Protein AF-0000000066895444 (afdb_homodimer)

Foldseek 3Di:
DKAFQDDPPLPDDLVVLVVLLVCLVPDDDQALVVLCVSDPQLVSLLSNPPSSLSVLLSSLQVCLVHDDDPVSVVSNVVVLSVLSLLSVQLVVVVVVVVCVVCVVPPPDDDCPPCPPCHDPNVVVSLVSLLSNVQSVCVVPVCPLVVLVVLLVLLVVLLVLVVLQFFDDDPVGGHHLVVRLVVLVVVLVVLVVVLVVLVVVLVVVVVVVPCCVVVDVVNVVVDDPVRVVVVVVSVVSVVVSVVCSVPPVSNVVSVVSVVVSVVSVVSNVVSVVSLVVSQVVSQVSDDPRMHDPDPDDDSSSSSVSSSVSSVSSSCSHCVVVVVVVVVDPPVPPDPPPDDD/DKAFQDDPPLPDDLVVLVVLLVVLVPDDDQALVVLCVSDPQLLSLLSNPPSSLSVLLSSLQVSLVHDDDPVSVVSNVLVLSVLSLLSVQLVVVVVVVVCVVCVVPPPDDDCPPCPPCHDPNVVVSLVSLLSNVQSVCVVPVCVLVVLVVLLVLLVVLLVLVVLQFFDDDPVGTHHLVVRLVVLVVVLVVLVVVLVVLVVVLVVVCVVVPPVVVCDVVNVVVDDPVRVVVVVVSVVSVVVSVVCSVPPVSNVVSVVSVVVSVVSVVSSVVSVVSLVVSQVVSQVSDDPRMHDDDPDDDSSSSSVSSSVSSVSSSCSHCVVVVVVVVVDPPVPPDPPPPDD

Organism: Onchocerca volvulus (NCBI:txid6282)

Secondary structure (DSSP, 8-state):
-EEE------SS-HHHHHHHHHHHHH----SHHHHHTTS--HHHHHTTTTTTHHHHHHHHHHHTTS---HHHHHTT-HHHHHHHHHHHHHHHHHHHHHHHHHTTT--SS----TTSSSSSSHHHHHHHHHHHHHHHHHH-THHHHHHHHHHHHHHHHHHHGGGGS-EEETTEEE-HHHHHHHHHHHHHHHHHHHHHHHHHHHHHHHHTT--SS--HHHHHT-BHHHHHHHHHHHHHHHHHHHHHHH-HHHHHHHHHHHHHHHHHHHHHHHHHHHHHHHHHHHHT--TTEEE--SS-BHHHHHHHHHHHHHHHHHHHHHHHHHHHTT--TT---------/-EEE------SS-HHHHHHHHHHHHH----SHHHHHTTSS-HHHHHTTTTTTHHHHHHHHHHHTTS---HHHHHTT-HHHHHHHHHHHHHHHHHHHHHHHHHTTT---S----TTSSSSSSHHHHHHHHHHHHHHHHHH-THHHHHHHHHHHHHHHHHHHGGGGS-EEETTEEE-HHHHHHHHHHHHHHHHHHHHHHHHHHHHHHHHTT--SS--HHHHHT-BHHHHHHHHHHHHHHHHHHHHHHH-HHHHHHHHHHHHHHHHHHHHHHHHHHHHHHHHHHHHT--TTEEE--SS-BHHHHHHHHHHHHHHHHHHHHTTTHHHHTT--GGG--------

Nearest PDB structures (foldseek):
  7rro-assembly1_D2  TM=2.126E-01  e=9.818E-01  Bos taurus
  3syv-assembly2_C  TM=2.892E-01  e=3.522E+00  Mus musculus
  9cpc-assembly1_3W  TM=2.138E-01  e=3.872E+00  Sus scrofa
  6h2x-assembly1_A  TM=1.750E-01  e=6.215E+00  Escherichia coli K-12
  7ung-assembly1_D3  TM=1.670E-01  e=6.832E+00  Homo sapiens

Sequence (678 aa):
MITYCGCSNPILNQQIIDQLIIQLKNSDIENFRDFLKLFPPVKQLIRMIPSSLPLLDIIVTKSLKFHKNESSEAVLHYDELFNYLLWWIAYNERKNISQDETSKIEIAKISFSENDLSSANCEDWEKYVRSILAAIKTDIPCILEAIRCIELRLANSLEALGCHGLINYSEGLIGLLDAVRLEVSDHYKKIKEISEQFNDLKTIKRQFGALNGISHYRYVNSHLSQIYLRINENKRIKDSLIKSLTNEKACFFLFFVFSLLRIVRRRLICDRTLIKLYKMIVKSAPSDYKILEKDPVAADVIATFQIAYRKLLSLVDHQYNTFLNNGNCTNQTNYEDGLMITYCGCSNPILNQQIIDQLIIQLKNSDIENFRDFLKLFPPVKQLIRMIPSSLPLLDIIVTKSLKFHKNESSEAVLHYDELFNYLLWWIAYNERKNISQDETSKIEIAKISFSENDLSSANCEDWEKYVRSILAAIKTDIPCILEAIRCIELRLANSLEALGCHGLINYSEGLIGLLDAVRLEVSDHYKKIKEISEQFNDLKTIKRQFGALNGISHYRYVNSHLSQIYLRINENKRIKDSLIKSLTNEKACFFLFFVFSLLRIVRRRLICDRTLIKLYKMIVKSAPSDYKILEKDPVAADVIATFQIAYRKLLSLVDHQYNTFLNNGNCTNQTNYEDGL

Radius of gyration: 50.34 Å; Cα contacts (8 Å, |Δi|>4): 557; chains: 2; bounding box: 45×148×106 Å

Structure (mmCIF, N/CA/C/O backbone):
data_AF-0000000066895444-model_v1
#
loop_
_entity.id
_entity.type
_entity.pdbx_description
1 polymer 'Uncharacterized protein'
#
loop_
_atom_site.group_PDB
_atom_site.id
_atom_site.type_symbol
_atom_site.label_atom_id
_atom_site.label_alt_id
_atom_site.label_comp_id
_atom_site.label_asym_id
_atom_site.label_entity_id
_atom_site.label_seq_id
_atom_site.pdbx_PDB_ins_code
_atom_site.Cartn_x
_atom_site.Cartn_y
_atom_site.Cartn_z
_atom_site.occupancy
_atom_site.B_iso_or_equiv
_atom_site.auth_seq_id
_atom_site.auth_comp_id
_atom_site.auth_asym_id
_atom_site.auth_atom_id
_atom_site.pdbx_PDB_model_num
ATOM 1 N N . MET A 1 1 ? 0.195 50.125 15.812 1 82.12 1 MET A N 1
ATOM 2 C CA . MET A 1 1 ? -0.396 48.781 16.031 1 82.12 1 MET A CA 1
ATOM 3 C C . MET A 1 1 ? -1.219 48.781 17.312 1 82.12 1 MET A C 1
ATOM 5 O O . MET A 1 1 ? -2.447 48.688 17.266 1 82.12 1 MET A O 1
ATOM 9 N N . ILE A 1 2 ? -0.668 49 18.453 1 86.44 2 ILE A N 1
ATOM 10 C CA . ILE A 1 2 ? -1.38 49.062 19.719 1 86.44 2 ILE A CA 1
ATOM 11 C C . ILE A 1 2 ? -1.671 50.531 20.062 1 86.44 2 ILE A C 1
ATOM 13 O O . ILE A 1 2 ? -0.792 51.406 19.953 1 86.44 2 ILE A O 1
ATOM 17 N N . THR A 1 3 ? -2.898 50.812 20.312 1 84.5 3 THR A N 1
ATOM 18 C CA . THR A 1 3 ? -3.289 52.188 20.672 1 84.5 3 THR A CA 1
ATOM 19 C C . THR A 1 3 ? -3.803 52.219 22.109 1 84.5 3 THR A C 1
ATOM 21 O O . THR A 1 3 ? -4.426 51.281 22.578 1 84.5 3 THR A O 1
ATOM 24 N N . TYR A 1 4 ? -3.363 53.281 22.797 1 81.06 4 TYR A N 1
ATOM 25 C CA . TYR A 1 4 ? -3.852 53.531 24.141 1 81.06 4 TYR A CA 1
ATOM 26 C C . TYR A 1 4 ? -4.996 54.562 24.125 1 81.06 4 TYR A C 1
ATOM 28 O O . TYR A 1 4 ? -4.828 55.688 23.641 1 81.06 4 TYR A O 1
ATOM 36 N N . CYS A 1 5 ? -6.266 54.094 24.453 1 72.81 5 CYS A N 1
ATOM 37 C CA . CYS A 1 5 ? -7.457 54.938 24.406 1 72.81 5 CYS A CA 1
ATOM 38 C C . CYS A 1 5 ? -7.805 55.469 25.781 1 72.81 5 CYS A C 1
ATOM 40 O O . CYS A 1 5 ? -8.82 56.156 25.953 1 72.81 5 CYS A O 1
ATOM 42 N N . GLY A 1 6 ? -7.078 55.156 26.781 1 67.06 6 GLY A N 1
ATOM 43 C CA . GLY A 1 6 ? -7.438 55.562 28.125 1 67.06 6 GLY A CA 1
ATOM 44 C C . GLY A 1 6 ? -7.426 57.062 28.328 1 67.06 6 GLY A C 1
ATOM 45 O O . GLY A 1 6 ? -6.668 57.781 27.672 1 67.06 6 GLY A O 1
ATOM 46 N N . CYS A 1 7 ? -8.68 57.656 28.609 1 57.78 7 CYS A N 1
ATOM 47 C CA . CYS A 1 7 ? -8.797 59.062 28.984 1 57.78 7 CYS A CA 1
ATOM 48 C C . CYS A 1 7 ? -7.902 59.406 30.172 1 57.78 7 CYS A C 1
ATOM 50 O O . CYS A 1 7 ? -7.805 58.625 31.109 1 57.78 7 CYS A O 1
ATOM 52 N N . SER A 1 8 ? -6.844 60.094 29.938 1 52.34 8 SER A N 1
ATOM 53 C CA . SER A 1 8 ? -5.855 60.625 30.875 1 52.34 8 SER A CA 1
ATOM 54 C C . SER A 1 8 ? -6.52 61.094 32.156 1 52.34 8 SER A C 1
ATOM 56 O O . SER A 1 8 ? -5.949 61.938 32.906 1 52.34 8 SER A O 1
ATOM 58 N N . ASN A 1 9 ? -7.738 61.125 32.406 1 52.81 9 ASN A N 1
ATOM 59 C CA . ASN A 1 9 ? -8.008 61.75 33.688 1 52.81 9 ASN A CA 1
ATOM 60 C C . ASN A 1 9 ? -7.508 60.906 34.844 1 52.81 9 ASN A C 1
ATOM 62 O O . ASN A 1 9 ? -8.078 59.875 35.156 1 52.81 9 ASN A O 1
ATOM 66 N N . PRO A 1 10 ? -6.297 61.188 35.219 1 60.28 10 PRO A N 1
ATOM 67 C CA . PRO A 1 10 ? -5.766 60.469 36.375 1 60.28 10 PRO A CA 1
ATOM 68 C C . PRO A 1 10 ? -6.723 60.438 37.562 1 60.28 10 PRO A C 1
ATOM 70 O O . PRO A 1 10 ? -7.219 61.5 37.969 1 60.28 10 PRO A O 1
ATOM 73 N N . ILE A 1 11 ? -7.363 59.344 37.844 1 65.19 11 ILE A N 1
ATOM 74 C CA . ILE A 1 11 ? -8.234 59.219 39 1 65.19 11 ILE A CA 1
ATOM 75 C C . ILE A 1 11 ? -7.52 59.75 40.25 1 65.19 11 ILE A C 1
ATOM 77 O O . ILE A 1 11 ? -8.125 60.438 41.062 1 65.19 11 ILE A O 1
ATOM 81 N N . LEU A 1 12 ? -6.246 59.469 40.312 1 76.19 12 LEU A N 1
ATOM 82 C CA . LEU A 1 12 ? -5.473 59.938 41.469 1 76.19 12 LEU A CA 1
ATOM 83 C C . LEU A 1 12 ? -4.277 60.781 41 1 76.19 12 LEU A C 1
ATOM 85 O O . LEU A 1 12 ? -3.6 60.406 40.031 1 76.19 12 LEU A O 1
ATOM 89 N N . ASN A 1 13 ? -4.188 61.969 41.562 1 82.31 13 ASN A N 1
ATOM 90 C CA . ASN A 1 13 ? -3.008 62.75 41.281 1 82.31 13 ASN A CA 1
ATOM 91 C C . ASN A 1 13 ? -1.758 62.188 41.938 1 82.31 13 ASN A C 1
ATOM 93 O O . ASN A 1 13 ? -1.854 61.344 42.844 1 82.31 13 ASN A O 1
ATOM 97 N N . GLN A 1 14 ? -0.617 62.562 41.5 1 85.06 14 GLN A N 1
ATOM 98 C CA . GLN A 1 14 ? 0.661 62.031 41.969 1 85.06 14 GLN A CA 1
ATOM 99 C C . GLN A 1 14 ? 0.878 62.344 43.469 1 85.06 14 GLN A C 1
ATOM 101 O O . GLN A 1 14 ? 1.449 61.531 44.188 1 85.06 14 GLN A O 1
ATOM 106 N N . GLN A 1 15 ? 0.32 63.375 43.844 1 89.12 15 GLN A N 1
ATOM 107 C CA . GLN A 1 15 ? 0.468 63.75 45.25 1 89.12 15 GLN A CA 1
ATOM 108 C C . GLN A 1 15 ? -0.269 62.781 46.156 1 89.12 15 GLN A C 1
ATOM 110 O O . GLN A 1 15 ? 0.247 62.375 47.219 1 89.12 15 GLN A O 1
ATOM 115 N N . ILE A 1 16 ? -1.408 62.375 45.719 1 90.81 16 ILE A N 1
ATOM 116 C CA . ILE A 1 16 ? -2.209 61.438 46.5 1 90.81 16 ILE A CA 1
ATOM 117 C C . ILE A 1 16 ? -1.511 60.094 46.531 1 90.81 16 ILE A C 1
ATOM 119 O O . ILE A 1 16 ? -1.487 59.438 47.594 1 90.81 16 ILE A O 1
ATOM 123 N N . ILE A 1 17 ? -0.917 59.75 45.469 1 91 17 ILE A N 1
ATOM 124 C CA . ILE A 1 17 ? -0.214 58.469 45.406 1 91 17 ILE A CA 1
ATOM 125 C C . ILE A 1 17 ? 0.951 58.469 46.406 1 91 17 ILE A C 1
ATOM 127 O O . ILE A 1 17 ? 1.14 57.531 47.156 1 91 17 ILE A O 1
ATOM 131 N N . ASP A 1 18 ? 1.646 59.594 46.5 1 92.44 18 ASP A N 1
ATOM 132 C CA . ASP A 1 18 ? 2.783 59.688 47.406 1 92.44 18 ASP A CA 1
ATOM 133 C C . ASP A 1 18 ? 2.33 59.656 48.844 1 92.44 18 ASP A C 1
ATOM 135 O O . ASP A 1 18 ? 2.98 59.031 49.688 1 92.44 18 ASP A O 1
ATOM 139 N N . GLN A 1 19 ? 1.21 60.281 49.062 1 93.5 19 GLN A N 1
ATOM 140 C CA . GLN A 1 19 ? 0.66 60.281 50.406 1 93.5 19 GLN A CA 1
ATOM 141 C C . GLN A 1 19 ? 0.239 58.875 50.844 1 93.5 19 GLN A C 1
ATOM 143 O O . GLN A 1 19 ? 0.479 58.469 51.969 1 93.5 19 GLN A O 1
ATOM 148 N N . LEU A 1 20 ? -0.344 58.219 49.938 1 93.38 20 LEU A N 1
ATOM 149 C CA . LEU A 1 20 ? -0.786 56.875 50.219 1 93.38 20 LEU A CA 1
ATOM 150 C C . LEU A 1 20 ? 0.406 55.938 50.469 1 93.38 20 LEU A C 1
ATOM 152 O O . LEU A 1 20 ? 0.349 55.062 51.344 1 93.38 20 LEU A O 1
ATOM 156 N N . ILE A 1 21 ? 1.469 56.156 49.812 1 93.62 21 ILE A N 1
ATOM 157 C CA . ILE A 1 21 ? 2.676 55.375 49.969 1 93.62 21 ILE A CA 1
ATOM 158 C C . ILE A 1 21 ? 3.234 55.531 51.375 1 93.62 21 ILE A C 1
ATOM 160 O O . ILE A 1 21 ? 3.561 54.562 52.031 1 93.62 21 ILE A O 1
ATOM 164 N N . ILE A 1 22 ? 3.271 56.781 51.781 1 93.31 22 ILE A N 1
ATOM 165 C CA . ILE A 1 22 ? 3.787 57.094 53.125 1 93.31 22 ILE A CA 1
ATOM 166 C C . ILE A 1 22 ? 2.875 56.469 54.188 1 93.31 22 ILE A C 1
ATOM 168 O O . ILE A 1 22 ? 3.352 55.844 55.125 1 93.31 22 ILE A O 1
ATOM 172 N N . GLN A 1 23 ? 1.602 56.531 53.938 1 92.94 23 GLN A N 1
ATOM 173 C CA . GLN A 1 23 ? 0.623 56 54.906 1 92.94 23 GLN A CA 1
ATOM 174 C C . GLN A 1 23 ? 0.746 54.469 55.031 1 92.94 23 GLN A C 1
ATOM 176 O O . GLN A 1 23 ? 0.688 53.938 56.125 1 92.94 23 GLN A O 1
ATOM 181 N N . LEU A 1 24 ? 0.937 53.844 53.969 1 92.94 24 LEU A N 1
ATOM 182 C CA . LEU A 1 24 ? 0.99 52.375 53.969 1 92.94 24 LEU A CA 1
ATOM 183 C C . LEU A 1 24 ? 2.297 51.875 54.562 1 92.94 24 LEU A C 1
ATOM 185 O O . LEU A 1 24 ? 2.316 50.844 55.25 1 92.94 24 LEU A O 1
ATOM 189 N N . LYS A 1 25 ? 3.355 52.594 54.344 1 90.69 25 LYS A N 1
ATOM 190 C CA . LYS A 1 25 ? 4.648 52.188 54.875 1 90.69 25 LYS A CA 1
ATOM 191 C C . LYS A 1 25 ? 4.664 52.312 56.406 1 90.69 25 LYS A C 1
ATOM 193 O O . LYS A 1 25 ? 5.262 51.469 57.094 1 90.69 25 LYS A O 1
ATOM 198 N N . ASN A 1 26 ? 3.889 53.25 56.844 1 89 26 ASN A N 1
ATOM 199 C CA . ASN A 1 26 ? 3.92 53.531 58.25 1 89 26 ASN A CA 1
ATOM 200 C C . ASN A 1 26 ? 2.76 52.844 59 1 89 26 ASN A C 1
ATOM 202 O O . ASN A 1 26 ? 2.664 52.938 60.219 1 89 26 ASN A O 1
ATOM 206 N N . SER A 1 27 ? 1.938 52.25 58.281 1 86.31 27 SER A N 1
ATOM 207 C CA . SER A 1 27 ? 0.77 51.656 58.938 1 86.31 27 SER A CA 1
ATOM 208 C C . SER A 1 27 ? 1.086 50.25 59.469 1 86.31 27 SER A C 1
ATOM 210 O O . SER A 1 27 ? 1.78 49.469 58.812 1 86.31 27 SER A O 1
ATOM 212 N N . ASP A 1 28 ? 0.718 50 60.719 1 83.38 28 ASP A N 1
ATOM 213 C CA . ASP A 1 28 ? 0.844 48.688 61.344 1 83.38 28 ASP A CA 1
ATOM 214 C C . ASP A 1 28 ? -0.512 48 61.438 1 83.38 28 ASP A C 1
ATOM 216 O O . ASP A 1 28 ? -1.158 48.031 62.469 1 83.38 28 ASP A O 1
ATOM 220 N N . ILE A 1 29 ? -0.991 47.625 60.25 1 83.94 29 ILE A N 1
ATOM 221 C CA . ILE A 1 29 ? -2.297 46.969 60.188 1 83.94 29 ILE A CA 1
ATOM 222 C C . ILE A 1 29 ? -2.129 45.438 60.312 1 83.94 29 ILE A C 1
ATOM 224 O O . ILE A 1 29 ? -1.238 44.875 59.688 1 83.94 29 ILE A O 1
ATOM 228 N N . GLU A 1 30 ? -3.033 44.812 61.188 1 82 30 GLU A N 1
ATOM 229 C CA . GLU A 1 30 ? -2.895 43.375 61.469 1 82 30 GLU A CA 1
ATOM 230 C C . GLU A 1 30 ? -3.844 42.562 60.625 1 82 30 GLU A C 1
ATOM 232 O O . GLU A 1 30 ? -3.619 41.375 60.406 1 82 30 GLU A O 1
ATOM 237 N N . ASN A 1 31 ? -4.953 43.062 60.188 1 86.62 31 ASN A N 1
ATOM 238 C CA . ASN A 1 31 ? -5.922 42.281 59.406 1 86.62 31 ASN A CA 1
ATOM 239 C C . ASN A 1 31 ? -6.008 42.75 57.969 1 86.62 31 ASN A C 1
ATOM 241 O O . ASN A 1 31 ? -5.863 43.938 57.688 1 86.62 31 ASN A O 1
ATOM 245 N N . PHE A 1 32 ? -6.246 41.906 57 1 89.25 32 PHE A N 1
ATOM 246 C CA . PHE A 1 32 ? -6.234 42.156 55.562 1 89.25 32 PHE A CA 1
ATOM 247 C C . PHE A 1 32 ? -7.402 43.031 55.156 1 89.25 32 PHE A C 1
ATOM 249 O O . PHE A 1 32 ? -7.262 43.906 54.281 1 89.25 32 PHE A O 1
ATOM 256 N N . ARG A 1 33 ? -8.523 42.844 55.875 1 86 33 ARG A N 1
ATOM 257 C CA . ARG A 1 33 ? -9.711 43.625 55.562 1 86 33 ARG A CA 1
ATOM 258 C C . ARG A 1 33 ? -9.477 45.094 55.781 1 86 33 ARG A C 1
ATOM 260 O O . ARG A 1 33 ? -9.867 45.938 54.969 1 86 33 ARG A O 1
ATOM 267 N N . ASP A 1 34 ? -8.805 45.406 56.875 1 89.31 34 ASP A N 1
ATOM 268 C CA . ASP A 1 34 ? -8.5 46.781 57.219 1 89.31 34 ASP A CA 1
ATOM 269 C C . ASP A 1 34 ? -7.418 47.344 56.312 1 89.31 34 ASP A C 1
ATOM 271 O O . ASP A 1 34 ? -7.418 48.531 55.969 1 89.31 34 ASP A O 1
ATOM 275 N N . PHE A 1 35 ? -6.516 46.469 55.938 1 91.44 35 PHE A N 1
ATOM 276 C CA . PHE A 1 35 ? -5.465 46.844 55 1 91.44 35 PHE A CA 1
ATOM 277 C C . PHE A 1 35 ? -6.059 47.312 53.688 1 91.44 35 PHE A C 1
ATOM 279 O O . PHE A 1 35 ? -5.617 48.312 53.125 1 91.44 35 PHE A O 1
ATOM 286 N N . LEU A 1 36 ? -7.176 46.719 53.188 1 90.31 36 LEU A N 1
ATOM 287 C CA . LEU A 1 36 ? -7.789 47 51.906 1 90.31 36 LEU A CA 1
ATOM 288 C C . LEU A 1 36 ? -8.508 48.344 51.938 1 90.31 36 LEU A C 1
ATOM 290 O O . LEU A 1 36 ? -8.703 48.969 50.906 1 90.31 36 LEU A O 1
ATOM 294 N N . LYS A 1 37 ? -8.742 48.844 53.094 1 89.81 37 LYS A N 1
ATOM 295 C CA . LYS A 1 37 ? -9.492 50.094 53.219 1 89.81 37 LYS A CA 1
ATOM 296 C C . LYS A 1 37 ? -8.57 51.312 53.125 1 89.81 37 LYS A C 1
ATOM 298 O O . LYS A 1 37 ? -9.039 52.438 52.969 1 89.81 37 LYS A O 1
ATOM 303 N N . LEU A 1 38 ? -7.266 51.094 53.125 1 91.44 38 LEU A N 1
ATOM 304 C CA . LEU A 1 38 ? -6.297 52.156 53.188 1 91.44 38 LEU A CA 1
ATOM 305 C C . LEU A 1 38 ? -6.039 52.781 51.812 1 91.44 38 LEU A C 1
ATOM 307 O O . LEU A 1 38 ? -5.398 53.812 51.719 1 91.44 38 LEU A O 1
ATOM 311 N N . PHE A 1 39 ? -6.48 52.125 50.812 1 91.94 39 PHE A N 1
ATOM 312 C CA . PHE A 1 39 ? -6.23 52.594 49.438 1 91.94 39 PHE A CA 1
ATOM 313 C C . PHE A 1 39 ? -7.418 52.312 48.531 1 91.94 39 PHE A C 1
ATOM 315 O O . PHE A 1 39 ? -8.297 51.531 48.906 1 91.94 39 PHE A O 1
ATOM 322 N N . PRO A 1 40 ? -7.5 53 47.406 1 91.94 40 PRO A N 1
ATOM 323 C CA . PRO A 1 40 ? -8.594 52.75 46.469 1 91.94 40 PRO A CA 1
ATOM 324 C C . PRO A 1 40 ? -8.562 51.344 45.875 1 91.94 40 PRO A C 1
ATOM 326 O O . PRO A 1 40 ? -7.578 50.625 46.062 1 91.94 40 PRO A O 1
ATOM 329 N N . PRO A 1 41 ? -9.711 50.938 45.312 1 92.38 41 PRO A N 1
ATOM 330 C CA . PRO A 1 41 ? -9.742 49.594 44.719 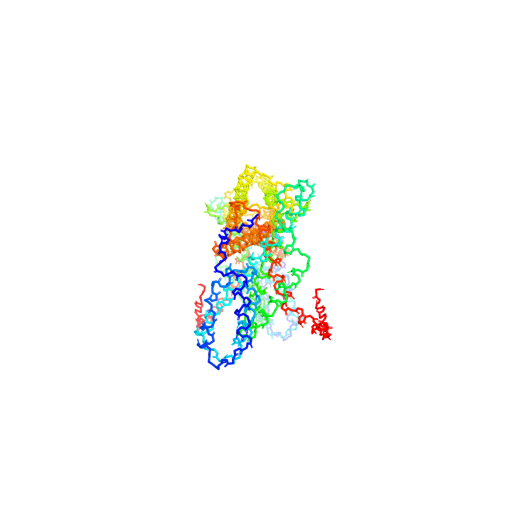1 92.38 41 PRO A CA 1
ATOM 331 C C . PRO A 1 41 ? -8.562 49.344 43.781 1 92.38 41 PRO A C 1
ATOM 333 O O . PRO A 1 41 ? -8.203 50.188 42.969 1 92.38 41 PRO A O 1
ATOM 336 N N . VAL A 1 42 ? -7.988 48.156 43.844 1 93.5 42 VAL A N 1
ATOM 337 C CA . VAL A 1 42 ? -6.785 47.781 43.125 1 93.5 42 VAL A CA 1
ATOM 338 C C . VAL A 1 42 ? -7.023 47.938 41.625 1 93.5 42 VAL A C 1
ATOM 340 O O . VAL A 1 42 ? -6.129 48.312 40.875 1 93.5 42 VAL A O 1
ATOM 343 N N . LYS A 1 43 ? -8.211 47.656 41.156 1 91.94 43 LYS A N 1
ATOM 344 C CA . LYS A 1 43 ? -8.555 47.75 39.75 1 91.94 43 LYS A CA 1
ATOM 345 C C . LYS A 1 43 ? -8.328 49.156 39.219 1 91.94 43 LYS A C 1
ATOM 347 O O . LYS A 1 43 ? -7.852 49.312 38.094 1 91.94 43 LYS A O 1
ATOM 352 N N . GLN A 1 44 ? -8.656 50.094 40.031 1 91.75 44 GLN A N 1
ATOM 353 C CA . GLN A 1 44 ? -8.469 51.469 39.625 1 91.75 44 GLN A CA 1
ATOM 354 C C . GLN A 1 44 ? -6.984 51.844 39.562 1 91.75 44 GLN A C 1
ATOM 356 O O . GLN A 1 44 ? -6.547 52.562 38.688 1 91.75 44 GLN A O 1
ATOM 361 N N . LEU A 1 45 ? -6.254 51.281 40.5 1 93.31 45 LEU A N 1
ATOM 362 C CA . LEU A 1 45 ? -4.82 51.562 40.562 1 93.31 45 LEU A CA 1
ATOM 363 C C . LEU A 1 45 ? -4.117 50.906 39.344 1 93.31 45 LEU A C 1
ATOM 365 O O . LEU A 1 45 ? -3.152 51.469 38.844 1 93.31 45 LEU A O 1
ATOM 369 N N . ILE A 1 46 ? -4.648 49.781 38.906 1 94.25 46 ILE A N 1
ATOM 370 C CA . ILE A 1 46 ? -4.074 49.062 37.781 1 94.25 46 ILE A CA 1
ATOM 371 C C . ILE A 1 46 ? -4.215 49.906 36.5 1 94.25 46 ILE A C 1
ATOM 373 O O . ILE A 1 46 ? -3.285 50 35.719 1 94.25 46 ILE A O 1
ATOM 377 N N . ARG A 1 47 ? -5.273 50.594 36.344 1 91.56 47 ARG A N 1
ATOM 378 C CA . ARG A 1 47 ? -5.543 51.406 35.156 1 91.56 47 ARG A CA 1
ATOM 379 C C . ARG A 1 47 ? -4.648 52.625 35.125 1 91.56 47 ARG A C 1
ATOM 381 O O . ARG A 1 47 ? -4.527 53.281 34.062 1 91.56 47 ARG A O 1
ATOM 388 N N . MET A 1 48 ? -3.959 52.875 36.219 1 90.5 48 MET A N 1
ATOM 389 C CA . MET A 1 48 ? -3.139 54.094 36.312 1 90.5 48 MET A CA 1
ATOM 390 C C . MET A 1 48 ? -1.665 53.75 36.094 1 90.5 48 MET A C 1
ATOM 392 O O . MET A 1 48 ? -0.803 54.625 36.25 1 90.5 48 MET A O 1
ATOM 396 N N . ILE A 1 49 ? -1.454 52.562 35.688 1 91 49 ILE A N 1
ATOM 397 C CA . ILE A 1 49 ? -0.083 52.188 35.375 1 91 49 ILE A CA 1
ATOM 398 C C . ILE A 1 49 ? 0.413 53.031 34.188 1 91 49 ILE A C 1
ATOM 400 O O . ILE A 1 49 ? -0.286 53.156 33.156 1 91 49 ILE A O 1
ATOM 404 N N . PRO A 1 50 ? 1.65 53.594 34.312 1 89.62 50 PRO A N 1
ATOM 405 C CA . PRO A 1 50 ? 2.775 53.219 35.156 1 89.62 50 PRO A CA 1
ATOM 406 C C . PRO A 1 50 ? 2.877 54.094 36.406 1 89.62 50 PRO A C 1
ATOM 408 O O . PRO A 1 50 ? 3.676 53.781 37.312 1 89.62 50 PRO A O 1
ATOM 411 N N . SER A 1 51 ? 2.064 55.094 36.594 1 88.31 51 SER A N 1
ATOM 412 C CA . SER A 1 51 ? 2.189 56.062 37.719 1 88.31 51 SER A CA 1
ATOM 413 C C . SER A 1 51 ? 1.872 55.375 39.031 1 88.31 51 SER A C 1
ATOM 415 O O . SER A 1 51 ? 2.412 55.75 40.094 1 88.31 51 SER A O 1
ATOM 417 N N . SER A 1 52 ? 1.101 54.375 39.062 1 93.12 52 SER A N 1
ATOM 418 C CA . SER A 1 52 ? 0.638 53.719 40.281 1 93.12 52 SER A CA 1
ATOM 419 C C . SER A 1 52 ? 1.56 52.562 40.688 1 93.12 52 SER A C 1
ATOM 421 O O . SER A 1 52 ? 1.329 51.906 41.688 1 93.12 52 SER A O 1
ATOM 423 N N . LEU A 1 53 ? 2.627 52.375 39.938 1 94.19 53 LEU A N 1
ATOM 424 C CA . LEU A 1 53 ? 3.467 51.188 40.125 1 94.19 53 LEU A CA 1
ATOM 425 C C . LEU A 1 53 ? 4.074 51.188 41.531 1 94.19 53 LEU A C 1
ATOM 427 O O . LEU A 1 53 ? 4.039 50.156 42.219 1 94.19 53 LEU A O 1
ATOM 431 N N . PRO A 1 54 ? 4.57 52.312 42 1 93.44 54 PRO A N 1
ATOM 432 C CA . PRO A 1 54 ? 5.148 52.281 43.344 1 93.44 54 PRO A CA 1
ATOM 433 C C . PRO A 1 54 ? 4.125 51.938 44.406 1 93.44 54 PRO A C 1
ATOM 435 O O . PRO A 1 54 ? 4.453 51.219 45.375 1 93.44 54 PRO A O 1
ATOM 438 N N . LEU A 1 55 ? 2.973 52.406 44.25 1 95.12 55 LEU A N 1
ATOM 439 C CA . LEU A 1 55 ? 1.914 52.125 45.219 1 95.12 55 LEU A CA 1
ATOM 440 C C . LEU A 1 55 ? 1.495 50.656 45.125 1 95.12 55 LEU A C 1
ATOM 442 O O . LEU A 1 55 ? 1.347 50 46.156 1 95.12 55 LEU A O 1
ATOM 446 N N . LEU A 1 56 ? 1.307 50.188 43.938 1 95.38 56 LEU A N 1
ATOM 447 C CA . LEU A 1 56 ? 0.932 48.781 43.75 1 95.38 56 LEU A CA 1
ATOM 448 C C . LEU A 1 56 ? 1.988 47.844 44.312 1 95.38 56 LEU A C 1
ATOM 450 O O . LEU A 1 56 ? 1.656 46.812 44.875 1 95.38 56 LEU A O 1
ATOM 454 N N . ASP A 1 57 ? 3.227 48.219 44.188 1 95.38 57 ASP A N 1
ATOM 455 C CA . ASP A 1 57 ? 4.332 47.406 44.719 1 95.38 57 ASP A CA 1
ATOM 456 C C . ASP A 1 57 ? 4.203 47.219 46.219 1 95.38 57 ASP A C 1
ATOM 458 O O . ASP A 1 57 ? 4.289 46.094 46.719 1 95.38 57 ASP A O 1
ATOM 462 N N . ILE A 1 58 ? 3.967 48.281 46.875 1 94.62 58 ILE A N 1
ATOM 463 C CA . ILE A 1 58 ? 3.834 48.219 48.312 1 94.62 58 ILE A CA 1
ATOM 464 C C . ILE A 1 58 ? 2.613 47.375 48.688 1 94.62 58 ILE A C 1
ATOM 466 O O . ILE A 1 58 ? 2.674 46.562 49.625 1 94.62 58 ILE A O 1
ATOM 470 N N . ILE A 1 59 ? 1.521 47.562 47.969 1 94.56 59 ILE A N 1
ATOM 471 C CA . ILE A 1 59 ? 0.275 46.875 48.281 1 94.56 59 ILE A CA 1
ATOM 472 C C . ILE A 1 59 ? 0.479 45.344 48.125 1 94.56 59 ILE A C 1
ATOM 474 O O . ILE A 1 59 ? 0.133 44.594 49.031 1 94.56 59 ILE A O 1
ATOM 478 N N . VAL A 1 60 ? 1.056 45 47.062 1 93.75 60 VAL A N 1
ATOM 479 C CA . VAL A 1 60 ? 1.213 43.594 46.75 1 93.75 60 VAL A CA 1
ATOM 480 C C . VAL A 1 60 ? 2.229 42.969 47.719 1 93.75 60 VAL A C 1
ATOM 482 O O . VAL A 1 60 ? 2.012 41.844 48.219 1 93.75 60 VAL A O 1
ATOM 485 N N . THR A 1 61 ? 3.307 43.594 48.031 1 92.38 61 THR A N 1
ATOM 486 C CA . THR A 1 61 ? 4.348 43.062 48.906 1 92.38 61 THR A CA 1
ATOM 487 C C . THR A 1 61 ? 3.85 42.969 50.344 1 92.38 61 THR A C 1
ATOM 489 O O . THR A 1 61 ? 4.086 41.969 51.031 1 92.38 61 THR A O 1
ATOM 492 N N . LYS A 1 62 ? 3.141 43.938 50.75 1 92.12 62 LYS A N 1
ATOM 493 C CA . LYS A 1 62 ? 2.615 43.938 52.125 1 92.12 62 LYS A CA 1
ATOM 494 C C . LYS A 1 62 ? 1.501 42.906 52.281 1 92.12 62 LYS A C 1
ATOM 496 O O . LYS A 1 62 ? 1.305 42.344 53.375 1 92.12 62 LYS A O 1
ATOM 501 N N . SER A 1 63 ? 0.772 42.719 51.219 1 91.81 63 SER A N 1
ATOM 502 C CA . SER A 1 63 ? -0.329 41.75 51.281 1 91.81 63 SER A CA 1
ATOM 503 C C . SER A 1 63 ? 0.177 40.344 51.562 1 91.81 63 SER A C 1
ATOM 505 O O . SER A 1 63 ? -0.581 39.5 52.031 1 91.81 63 SER A O 1
ATOM 507 N N . LEU A 1 64 ? 1.427 40.062 51.312 1 89.88 64 LEU A N 1
ATOM 508 C CA . LEU A 1 64 ? 2.012 38.75 51.531 1 89.88 64 LEU A CA 1
ATOM 509 C C . LEU A 1 64 ? 2.049 38.375 53 1 89.88 64 LEU A C 1
ATOM 511 O O . LEU A 1 64 ? 2.076 37.219 53.375 1 89.88 64 LEU A O 1
ATOM 515 N N . LYS A 1 65 ? 2.002 39.344 53.812 1 87.06 65 LYS A N 1
ATOM 516 C CA . LYS A 1 65 ? 2.121 39.156 55.25 1 87.06 65 LYS A CA 1
ATOM 517 C C . LYS A 1 65 ? 0.806 38.656 55.844 1 87.06 65 LYS A C 1
ATOM 519 O O . LYS A 1 65 ? 0.784 38.094 56.938 1 87.06 65 LYS A O 1
ATOM 524 N N . PHE A 1 66 ? -0.189 38.875 55.031 1 87.81 66 PHE A N 1
ATOM 525 C CA . PHE A 1 66 ? -1.504 38.531 55.531 1 87.81 66 PHE A CA 1
ATOM 526 C C . PHE A 1 66 ? -1.901 37.125 55.094 1 87.81 66 PHE A C 1
ATOM 528 O O . PHE A 1 66 ? -1.508 36.688 54 1 87.81 66 PHE A O 1
ATOM 535 N N . HIS A 1 67 ? -2.617 36.406 56.031 1 79.62 67 HIS A N 1
ATOM 536 C CA . HIS A 1 67 ? -3.262 35.156 55.594 1 79.62 67 HIS A CA 1
ATOM 537 C C . HIS A 1 67 ? -4.48 35.438 54.75 1 79.62 67 HIS A C 1
ATOM 539 O O . HIS A 1 67 ? -5.395 36.156 55.156 1 79.62 67 HIS A O 1
ATOM 545 N N . LYS A 1 68 ? -4.32 35.062 53.469 1 77.31 68 LYS A N 1
ATOM 546 C CA . LYS A 1 68 ? -5.383 35.375 52.5 1 77.31 68 LYS A CA 1
ATOM 547 C C . LYS A 1 68 ? -6.133 34.094 52.094 1 77.31 68 LYS A C 1
ATOM 549 O O . LYS A 1 68 ? -5.52 33.031 51.906 1 77.31 68 LYS A O 1
ATOM 554 N N . ASN A 1 69 ? -7.449 34.25 52.344 1 73.75 69 ASN A N 1
ATOM 555 C CA . ASN A 1 69 ? -8.266 33.219 51.719 1 73.75 69 ASN A CA 1
ATOM 556 C C . ASN A 1 69 ? -8.438 33.469 50.219 1 73.75 69 ASN A C 1
ATOM 558 O O . ASN A 1 69 ? -8 34.5 49.719 1 73.75 69 ASN A O 1
ATOM 562 N N . GLU A 1 70 ? -8.953 32.562 49.5 1 71.25 70 GLU A N 1
ATOM 563 C CA . GLU A 1 70 ? -9.109 32.656 48.062 1 71.25 70 GLU A CA 1
ATOM 564 C C . GLU A 1 70 ? -9.891 33.906 47.656 1 71.25 70 GLU A C 1
ATOM 566 O O . GLU A 1 70 ? -9.523 34.562 46.688 1 71.25 70 GLU A O 1
ATOM 571 N N . SER A 1 71 ? -10.844 34.156 48.438 1 71.94 71 SER A N 1
ATOM 572 C CA . SER A 1 71 ? -11.703 35.281 48.156 1 71.94 71 SER A CA 1
ATOM 573 C C . SER A 1 71 ? -10.953 36.625 48.344 1 71.94 71 SER A C 1
ATOM 575 O O . SER A 1 71 ? -11.133 37.562 47.594 1 71.94 71 SER A O 1
ATOM 577 N N . SER A 1 72 ? -10.07 36.594 49.375 1 72.81 72 SER A N 1
ATOM 578 C CA . SER A 1 72 ? -9.305 37.781 49.656 1 72.81 72 SER A CA 1
ATOM 579 C C . SER A 1 72 ? -8.211 38 48.625 1 72.81 72 SER A C 1
ATOM 581 O O . SER A 1 72 ? -7.898 39.156 48.281 1 72.81 72 SER A O 1
ATOM 583 N N . GLU A 1 73 ? -7.793 37 48.094 1 76.06 73 GLU A N 1
ATOM 584 C CA . GLU A 1 73 ? -6.754 37.094 47.062 1 76.06 73 GLU A CA 1
ATOM 585 C C . GLU A 1 73 ? -7.305 37.656 45.75 1 76.06 73 GLU A C 1
ATOM 587 O O . GLU A 1 73 ? -6.59 38.344 45.031 1 76.06 73 GLU A O 1
ATOM 592 N N . ALA A 1 74 ? -8.617 37.438 45.562 1 85.12 74 ALA A N 1
ATOM 593 C CA . ALA A 1 74 ? -9.266 37.875 44.344 1 85.12 74 ALA A CA 1
ATOM 594 C C . ALA A 1 74 ? -9.344 39.375 44.281 1 85.12 74 ALA A C 1
ATOM 596 O O . ALA A 1 74 ? -9.414 39.969 43.188 1 85.12 74 ALA A O 1
ATOM 597 N N . VAL A 1 75 ? -9.219 40 45.438 1 88.12 75 VAL A N 1
ATOM 598 C CA . VAL A 1 75 ? -9.352 41.438 45.5 1 88.12 75 VAL A CA 1
ATOM 599 C C . VAL A 1 75 ? -8.102 42.125 44.938 1 88.12 75 VAL A C 1
ATOM 601 O O . VAL A 1 75 ? -8.148 43.25 44.469 1 88.12 75 VAL A O 1
ATOM 604 N N . LEU A 1 76 ? -6.969 41.375 44.875 1 91 76 LEU A N 1
ATOM 605 C CA . LEU A 1 76 ? -5.707 41.938 44.406 1 91 76 LEU A CA 1
ATOM 606 C C . LEU A 1 76 ? -5.633 41.906 42.875 1 91 76 LEU A C 1
ATOM 608 O O . LEU A 1 76 ? -4.781 42.562 42.281 1 91 76 LEU A O 1
ATOM 612 N N . HIS A 1 77 ? -6.555 41.156 42.188 1 92.25 77 HIS A N 1
ATOM 613 C CA . HIS A 1 77 ? -6.691 41.094 40.719 1 92.25 77 HIS A CA 1
ATOM 614 C C . HIS A 1 77 ? -5.348 40.844 40.062 1 92.25 77 HIS A C 1
ATOM 616 O O . HIS A 1 77 ? -4.965 41.562 39.125 1 92.25 77 HIS A O 1
ATOM 622 N N . TYR A 1 78 ? -4.648 39.75 40.5 1 89.25 78 TYR A N 1
ATOM 623 C CA . TYR A 1 78 ? -3.322 39.469 39.969 1 89.25 78 TYR A CA 1
ATOM 624 C C . TYR A 1 78 ? -3.369 39.25 38.469 1 89.25 78 TYR A C 1
ATOM 626 O O . TYR A 1 78 ? -2.488 39.719 37.75 1 89.25 78 TYR A O 1
ATOM 634 N N . ASP A 1 79 ? -4.457 38.625 37.969 1 88.44 79 ASP A N 1
ATOM 635 C CA . ASP A 1 79 ? -4.582 38.375 36.531 1 88.44 79 ASP A CA 1
ATOM 636 C C . ASP A 1 79 ? -4.703 39.656 35.75 1 88.44 79 ASP A C 1
ATOM 638 O O . ASP A 1 79 ? -4.047 39.844 34.719 1 88.44 79 ASP A O 1
ATOM 642 N N . GLU A 1 80 ? -5.52 40.469 36.312 1 91.62 80 GLU A N 1
ATOM 643 C CA . GLU A 1 80 ? -5.723 41.75 35.625 1 91.62 80 GLU A CA 1
ATOM 644 C C . GLU A 1 80 ? -4.461 42.594 35.688 1 91.62 80 GLU A C 1
ATOM 646 O O . GLU A 1 80 ? -4.129 43.281 34.719 1 91.62 80 GLU A O 1
ATOM 651 N N . LEU A 1 81 ? -3.805 42.594 36.844 1 93.69 81 LEU A N 1
ATOM 652 C CA . LEU A 1 81 ? -2.559 43.344 37 1 93.69 81 LEU A CA 1
ATOM 653 C C . LEU A 1 81 ? -1.509 42.875 36 1 93.69 81 LEU A C 1
ATOM 655 O O . LEU A 1 81 ? -0.907 43.688 35.312 1 93.69 81 LEU A O 1
ATOM 659 N N . PHE A 1 82 ? -1.383 41.594 35.875 1 91.62 82 PHE A N 1
ATOM 660 C CA . PHE A 1 82 ? -0.415 41 34.938 1 91.62 82 PHE A CA 1
ATOM 661 C C . PHE A 1 82 ? -0.752 41.375 33.5 1 91.62 82 PHE A C 1
ATOM 663 O O . PHE A 1 82 ? 0.123 41.812 32.75 1 91.62 82 PHE A O 1
ATOM 670 N N . ASN A 1 83 ? -1.956 41.219 33.219 1 93.06 83 ASN A N 1
ATOM 671 C CA . ASN A 1 83 ? -2.408 41.469 31.859 1 93.06 83 ASN A CA 1
ATOM 672 C C . ASN A 1 83 ? -2.195 42.938 31.484 1 93.06 83 ASN A C 1
ATOM 674 O O . ASN A 1 83 ? -1.771 43.25 30.359 1 93.06 83 ASN A O 1
ATOM 678 N N . TYR A 1 84 ? -2.496 43.781 32.406 1 94.25 84 TYR A N 1
ATOM 679 C CA . TYR A 1 84 ? -2.314 45.188 32.125 1 94.25 84 TYR A CA 1
ATOM 680 C C . TYR A 1 84 ? -0.841 45.531 31.953 1 94.25 84 TYR A C 1
ATOM 682 O O . TYR A 1 84 ? -0.484 46.312 31.062 1 94.25 84 TYR A O 1
ATOM 690 N N . LEU A 1 85 ? 0.014 45 32.781 1 93.81 85 LEU A N 1
ATOM 691 C CA . LEU A 1 85 ? 1.454 45.188 32.656 1 93.81 85 LEU A CA 1
ATOM 692 C C . LEU A 1 85 ? 1.942 44.688 31.297 1 93.81 85 LEU A C 1
ATOM 694 O O . LEU A 1 85 ? 2.756 45.344 30.656 1 93.81 85 LEU A O 1
ATOM 698 N N . LEU A 1 86 ? 1.43 43.562 30.906 1 94.25 86 LEU A N 1
ATOM 699 C CA . LEU A 1 86 ? 1.798 42.969 29.625 1 94.25 86 LEU A CA 1
ATOM 700 C C . LEU A 1 86 ? 1.475 43.938 28.484 1 94.25 86 LEU A C 1
ATOM 702 O O . LEU A 1 86 ? 2.33 44.188 27.641 1 94.25 86 LEU A O 1
ATOM 706 N N . TRP A 1 87 ? 0.264 44.406 28.391 1 94.94 87 TRP A N 1
ATOM 707 C CA . TRP A 1 87 ? -0.181 45.281 27.328 1 94.94 87 TRP A CA 1
ATOM 708 C C . TRP A 1 87 ? 0.571 46.625 27.359 1 94.94 87 TRP A C 1
ATOM 710 O O . TRP A 1 87 ? 0.89 47.188 26.312 1 94.94 87 TRP A O 1
ATOM 720 N N . TRP A 1 88 ? 0.827 47.094 28.578 1 94 88 TRP A N 1
ATOM 721 C CA . TRP A 1 88 ? 1.597 48.344 28.734 1 94 88 TRP A CA 1
ATOM 722 C C . TRP A 1 88 ? 3.004 48.156 28.172 1 94 88 TRP A C 1
ATOM 724 O O . TRP A 1 88 ? 3.5 49.031 27.453 1 94 88 TRP A O 1
ATOM 734 N N . ILE A 1 89 ? 3.615 47.062 28.531 1 92.75 89 ILE A N 1
ATOM 735 C CA . ILE A 1 89 ? 4.957 46.781 28.031 1 92.75 89 ILE A CA 1
ATOM 736 C C . ILE A 1 89 ? 4.926 46.625 26.516 1 92.75 89 ILE A C 1
ATOM 738 O O . ILE A 1 89 ? 5.793 47.156 25.812 1 92.75 89 ILE A O 1
ATOM 742 N N . ALA A 1 90 ? 3.971 45.906 26 1 94.12 90 ALA A N 1
ATOM 743 C CA . ALA A 1 90 ? 3.826 45.688 24.562 1 94.12 90 ALA A CA 1
ATOM 744 C C . ALA A 1 90 ? 3.658 47.031 23.828 1 94.12 90 ALA A C 1
ATOM 746 O O . ALA A 1 90 ? 4.262 47.25 22.781 1 94.12 90 ALA A O 1
ATOM 747 N N . TYR A 1 91 ? 2.854 47.875 24.422 1 91.75 91 TYR A N 1
ATOM 748 C CA . TYR A 1 91 ? 2.613 49.219 23.859 1 91.75 91 TYR A CA 1
ATOM 749 C C . TYR A 1 91 ? 3.904 50.031 23.797 1 91.75 91 TYR A C 1
ATOM 751 O O . TYR A 1 91 ? 4.207 50.656 22.781 1 91.75 91 TYR A O 1
ATOM 759 N N . ASN A 1 92 ? 4.668 49.969 24.844 1 88.75 92 ASN A N 1
ATOM 760 C CA . ASN A 1 92 ? 5.918 50.719 24.938 1 88.75 92 ASN A CA 1
ATOM 761 C C . ASN A 1 92 ? 6.984 50.125 24.016 1 88.75 92 ASN A C 1
ATOM 763 O O . ASN A 1 92 ? 7.801 50.875 23.453 1 88.75 92 ASN A O 1
ATOM 767 N N . GLU A 1 93 ? 6.984 48.844 23.859 1 84.25 93 GLU A N 1
ATOM 768 C CA . GLU A 1 93 ? 7.93 48.219 22.953 1 84.25 93 GLU A CA 1
ATOM 769 C C . GLU A 1 93 ? 7.668 48.625 21.5 1 84.25 93 GLU A C 1
ATOM 771 O O . GLU A 1 93 ? 8.602 48.844 20.734 1 84.25 93 GLU A O 1
ATOM 776 N N . ARG A 1 94 ? 6.465 48.75 21.062 1 82.88 94 ARG A N 1
ATOM 777 C CA . ARG A 1 94 ? 6.102 49.125 19.703 1 82.88 94 ARG A CA 1
ATOM 778 C C . ARG A 1 94 ? 6.453 50.562 19.422 1 82.88 94 ARG A C 1
ATOM 780 O O . ARG A 1 94 ? 6.895 50.906 18.328 1 82.88 94 ARG A O 1
ATOM 787 N N . LYS A 1 95 ? 6.152 51.375 20.359 1 77.31 95 LYS A N 1
ATOM 788 C CA . LYS A 1 95 ? 6.473 52.781 20.234 1 77.31 95 LYS A CA 1
ATOM 789 C C . LYS A 1 95 ? 7.973 53 20.031 1 77.31 95 LYS A C 1
ATOM 791 O O . LYS A 1 95 ? 8.383 53.844 19.25 1 77.31 95 LYS A O 1
ATOM 796 N N . ASN A 1 96 ? 8.656 52.156 20.719 1 68.94 96 ASN A N 1
ATOM 797 C CA . ASN A 1 96 ? 10.109 52.25 20.578 1 68.94 96 ASN A CA 1
ATOM 798 C C . ASN A 1 96 ? 10.562 51.781 19.203 1 68.94 96 ASN A C 1
ATOM 800 O O . ASN A 1 96 ? 11.492 52.375 18.625 1 68.94 96 ASN A O 1
ATOM 804 N N . ILE A 1 97 ? 9.883 50.812 18.625 1 64.31 97 ILE A N 1
ATOM 805 C CA . ILE A 1 97 ? 10.242 50.312 17.297 1 64.31 97 ILE A CA 1
ATOM 806 C C . ILE A 1 97 ? 9.828 51.344 16.234 1 64.31 97 ILE A C 1
ATOM 808 O O . ILE A 1 97 ? 10.578 51.594 15.297 1 64.31 97 ILE A O 1
ATOM 812 N N . SER A 1 98 ? 8.555 51.906 16.25 1 59.84 98 SER A N 1
ATOM 813 C CA . SER A 1 98 ? 8.086 52.875 15.289 1 59.84 98 SER A CA 1
ATOM 814 C C . SER A 1 98 ? 8.938 54.156 15.336 1 59.84 98 SER A C 1
ATOM 816 O O . SER A 1 98 ? 9.18 54.781 14.305 1 59.84 98 SER A O 1
ATOM 818 N N . GLN A 1 99 ? 9.297 54.531 16.531 1 54.31 99 GLN A N 1
ATOM 819 C CA . GLN A 1 99 ? 10.156 55.719 16.656 1 54.31 99 GLN A CA 1
ATOM 820 C C . GLN A 1 99 ? 11.508 55.469 16 1 54.31 99 GLN A C 1
ATOM 822 O O . GLN A 1 99 ? 12.078 56.406 15.398 1 54.31 99 GLN A O 1
ATOM 827 N N . ASP A 1 100 ? 11.891 54.281 16.125 1 50.56 100 ASP A N 1
ATOM 828 C CA . ASP A 1 100 ? 13.148 54 15.445 1 50.56 100 ASP A CA 1
ATOM 829 C C . ASP A 1 100 ? 12.977 54 13.93 1 50.56 100 ASP A C 1
ATOM 831 O O . ASP A 1 100 ? 13.852 54.469 13.195 1 50.56 100 ASP A O 1
ATOM 835 N N . GLU A 1 101 ? 11.852 53.656 13.383 1 50.22 101 GLU A N 1
ATOM 836 C CA . GLU A 1 101 ? 11.648 53.688 11.938 1 50.22 101 GLU A CA 1
ATOM 837 C C . GLU A 1 101 ? 11.328 55.094 11.469 1 50.22 101 GLU A C 1
ATOM 839 O O . GLU A 1 101 ? 11.758 55.531 10.391 1 50.22 101 GLU A O 1
ATOM 844 N N . THR A 1 102 ? 10.375 55.938 12.164 1 41.75 102 THR A N 1
ATOM 845 C CA . THR A 1 102 ? 10.094 57.312 11.789 1 41.75 102 THR A CA 1
ATOM 846 C C . THR A 1 102 ? 11.289 58.219 12.102 1 41.75 102 THR A C 1
ATOM 848 O O . THR A 1 102 ? 11.43 59.281 11.531 1 41.75 102 THR A O 1
ATOM 851 N N . SER A 1 103 ? 12.117 58.062 13.141 1 36.88 103 SER A N 1
ATOM 852 C CA . SER A 1 103 ? 13.289 58.906 13.281 1 36.88 103 SER A CA 1
ATOM 853 C C . SER A 1 103 ? 14.188 58.844 12.055 1 36.88 103 SER A C 1
ATOM 855 O O . SER A 1 103 ? 15.203 59.531 11.977 1 36.88 103 SER A O 1
ATOM 857 N N . LYS A 1 104 ? 14.016 57.906 11.234 1 41.47 104 LYS A N 1
ATOM 858 C CA . LYS A 1 104 ? 14.781 58.312 10.047 1 41.47 104 LYS A CA 1
ATOM 859 C C . LYS A 1 104 ? 14.109 59.469 9.328 1 41.47 104 LYS A C 1
ATOM 861 O O . LYS A 1 104 ? 14.742 60.156 8.531 1 41.47 104 LYS A O 1
ATOM 866 N N . ILE A 1 105 ? 12.844 59.688 9.062 1 33.16 105 ILE A N 1
ATOM 867 C CA . ILE A 1 105 ? 12.414 60.875 8.344 1 33.16 105 ILE A CA 1
ATOM 868 C C . ILE A 1 105 ? 12.164 62.031 9.328 1 33.16 105 ILE A C 1
ATOM 870 O O . ILE A 1 105 ? 12.672 63.125 9.141 1 33.16 105 ILE A O 1
ATOM 874 N N . GLU A 1 106 ? 10.773 62.469 9.68 1 33.06 106 GLU A N 1
ATOM 875 C CA . GLU A 1 106 ? 10.336 63.719 10.297 1 33.06 106 GLU A CA 1
ATOM 876 C C . GLU A 1 106 ? 10.664 63.719 11.789 1 33.06 106 GLU A C 1
ATOM 878 O O . GLU A 1 106 ? 9.984 63.062 12.586 1 33.06 106 GLU A O 1
ATOM 883 N N . ILE A 1 107 ? 11.805 63.719 12.305 1 29.47 107 ILE A N 1
ATOM 884 C CA . ILE A 1 107 ? 12.195 64.125 13.648 1 29.47 107 ILE A CA 1
ATOM 885 C C . ILE A 1 107 ? 11.477 65.438 14.039 1 29.47 107 ILE A C 1
ATOM 887 O O . ILE A 1 107 ? 11.727 66 15.109 1 29.47 107 ILE A O 1
ATOM 891 N N . ALA A 1 108 ? 11.008 66.188 13.086 1 26.34 108 ALA A N 1
ATOM 892 C CA . ALA A 1 108 ? 10.727 67.562 13.555 1 26.34 108 ALA A CA 1
ATOM 893 C C . ALA A 1 108 ? 9.672 67.5 14.656 1 26.34 108 ALA A C 1
ATOM 895 O O . ALA A 1 108 ? 9.805 68.25 15.664 1 26.34 108 ALA A O 1
ATOM 896 N N . LYS A 1 109 ? 8.359 67.438 14.344 1 30.55 109 LYS A N 1
ATOM 897 C CA . LYS A 1 109 ? 7.457 68.312 15.055 1 30.55 109 LYS A CA 1
ATOM 898 C C . LYS A 1 109 ? 7.168 67.812 16.469 1 30.55 109 LYS A C 1
ATOM 900 O O . LYS A 1 109 ? 7.25 68.562 17.438 1 30.55 109 LYS A O 1
ATOM 905 N N . ILE A 1 110 ? 6.066 67.062 16.75 1 28.52 110 ILE A N 1
ATOM 906 C CA . ILE A 1 110 ? 5.316 67.188 17.984 1 28.52 110 ILE A CA 1
ATOM 907 C C . ILE A 1 110 ? 6.086 66.562 19.141 1 28.52 110 ILE A C 1
ATOM 909 O O . ILE A 1 110 ? 6.34 65.312 19.109 1 28.52 110 ILE A O 1
ATOM 913 N N . SER A 1 111 ? 7.059 67.188 19.906 1 27.69 111 SER A N 1
ATOM 914 C CA . SER A 1 111 ? 7.773 67.125 21.172 1 27.69 111 SER A CA 1
ATOM 915 C C . SER A 1 111 ? 6.914 66.562 22.281 1 27.69 111 SER A C 1
ATOM 917 O O . SER A 1 111 ? 6.141 67.25 22.938 1 27.69 111 SER A O 1
ATOM 919 N N . PHE A 1 112 ? 6.141 65.562 22.078 1 27.17 112 PHE A N 1
ATOM 920 C CA . PHE A 1 112 ? 5.688 65.125 23.391 1 27.17 112 PHE A CA 1
ATOM 921 C C . PHE A 1 112 ? 6.852 65.062 24.359 1 27.17 112 PHE A C 1
ATOM 923 O O . PHE A 1 112 ? 7.977 64.75 23.984 1 27.17 112 PHE A O 1
ATOM 930 N N . SER A 1 113 ? 6.918 65.812 25.469 1 30 113 SER A N 1
ATOM 931 C CA . SER A 1 113 ? 7.91 65.875 26.531 1 30 113 SER A CA 1
ATOM 932 C C . SER A 1 113 ? 8.57 64.562 26.797 1 30 113 SER A C 1
ATOM 934 O O . SER A 1 113 ? 7.91 63.594 27.25 1 30 113 SER A O 1
ATOM 936 N N . GLU A 1 114 ? 9.43 63.938 26 1 33.12 114 GLU A N 1
ATOM 937 C CA . GLU A 1 114 ? 10.555 63.031 26.047 1 33.12 114 GLU A CA 1
ATOM 938 C C . GLU A 1 114 ? 11.078 62.875 27.469 1 33.12 114 GLU A C 1
ATOM 940 O O . GLU A 1 114 ? 11.984 62.062 27.719 1 33.12 114 GLU A O 1
ATOM 945 N N . ASN A 1 115 ? 11.102 64 28.188 1 32.12 115 ASN A N 1
ATOM 946 C CA . ASN A 1 115 ? 11.75 64.188 29.484 1 32.12 115 ASN A CA 1
ATOM 947 C C . ASN A 1 115 ? 11.281 63.156 30.5 1 32.12 115 ASN A C 1
ATOM 949 O O . ASN A 1 115 ? 11.977 62.875 31.484 1 32.12 115 ASN A O 1
ATOM 953 N N . ASP A 1 116 ? 9.977 63 30.641 1 32.28 116 ASP A N 1
ATOM 954 C CA . ASP A 1 116 ? 9.594 62.312 31.875 1 32.28 116 ASP A CA 1
ATOM 955 C C . ASP A 1 116 ? 9.852 60.812 31.781 1 32.28 116 ASP A C 1
ATOM 957 O O . ASP A 1 116 ? 10 60.125 32.812 1 32.28 116 ASP A O 1
ATOM 961 N N . LEU A 1 117 ? 9.469 60.062 30.688 1 35.5 117 LEU A N 1
ATOM 962 C CA . LEU A 1 117 ? 9.648 58.625 30.766 1 35.5 117 LEU A CA 1
ATOM 963 C C . LEU A 1 117 ? 11.047 58.219 30.297 1 35.5 117 LEU A C 1
ATOM 965 O O . LEU A 1 117 ? 11.344 57.031 30.156 1 35.5 117 LEU A O 1
ATOM 969 N N . SER A 1 118 ? 11.805 59.062 29.594 1 36.03 118 SER A N 1
ATOM 970 C CA . SER A 1 118 ? 13 58.594 28.906 1 36.03 118 SER A CA 1
ATOM 971 C C . SER A 1 118 ? 13.938 57.844 29.859 1 36.03 118 SER A C 1
ATOM 973 O O . SER A 1 118 ? 14.336 56.719 29.594 1 36.03 118 SER A O 1
ATOM 975 N N . SER A 1 119 ? 15.156 58.531 30.188 1 37.59 119 SER A N 1
ATOM 976 C CA . SER A 1 119 ? 16.422 58.062 30.688 1 37.59 119 SER A CA 1
ATOM 977 C C . SER A 1 119 ? 16.281 57.562 32.125 1 37.59 119 SER A C 1
ATOM 979 O O . SER A 1 119 ? 16.828 56.5 32.469 1 37.59 119 SER A O 1
ATOM 981 N N . ALA A 1 120 ? 16.188 58.531 33.125 1 37.38 120 ALA A N 1
ATOM 982 C CA . ALA A 1 120 ? 16.297 58.344 34.562 1 37.38 120 ALA A CA 1
ATOM 983 C C . ALA A 1 120 ? 15.18 57.406 35.062 1 37.38 120 ALA A C 1
ATOM 985 O O . ALA A 1 120 ? 15.312 56.781 36.094 1 37.38 120 ALA A O 1
ATOM 986 N N . ASN A 1 121 ? 13.906 57.406 34.594 1 41.75 121 ASN A N 1
ATOM 987 C CA . ASN A 1 121 ? 12.609 56.875 35 1 41.75 121 ASN A CA 1
ATOM 988 C C . ASN A 1 121 ? 12.352 55.5 34.406 1 41.75 121 ASN A C 1
ATOM 990 O O . ASN A 1 121 ? 11.297 54.906 34.625 1 41.75 121 ASN A O 1
ATOM 994 N N . CYS A 1 122 ? 12.82 55.156 33.375 1 48.38 122 CYS A N 1
ATOM 995 C CA . CYS A 1 122 ? 12.75 53.844 32.688 1 48.38 122 CYS A CA 1
ATOM 996 C C . CYS A 1 122 ? 13.18 52.719 33.625 1 48.38 122 CYS A C 1
ATOM 998 O O . CYS A 1 122 ? 12.555 51.656 33.656 1 48.38 122 CYS A O 1
ATOM 1000 N N . GLU A 1 123 ? 14.352 53 34.219 1 54.66 123 GLU A N 1
ATOM 1001 C CA . GLU A 1 123 ? 14.984 52.031 35.125 1 54.66 123 GLU A CA 1
ATOM 1002 C C . GLU A 1 123 ? 14.133 51.812 36.344 1 54.66 123 GLU A C 1
ATOM 1004 O O . GLU A 1 123 ? 14.141 50.719 36.938 1 54.66 123 GLU A O 1
ATOM 1009 N N . ASP A 1 124 ? 13.234 52.781 36.562 1 77.44 124 ASP A N 1
ATOM 1010 C CA . ASP A 1 124 ? 12.578 52.781 37.875 1 77.44 124 ASP A CA 1
ATOM 1011 C C . ASP A 1 124 ? 11.336 51.906 37.875 1 77.44 124 ASP A C 1
ATOM 1013 O O . ASP A 1 124 ? 11.086 51.188 38.844 1 77.44 124 ASP A O 1
ATOM 1017 N N . TRP A 1 125 ? 10.719 51.75 36.594 1 88.5 125 TRP A N 1
ATOM 1018 C CA . TRP A 1 125 ? 9.5 50.969 36.625 1 88.5 125 TRP A CA 1
ATOM 1019 C C . TRP A 1 125 ? 9.82 49.469 36.75 1 88.5 125 TRP A C 1
ATOM 1021 O O . TRP A 1 125 ? 9.055 48.719 37.344 1 88.5 125 TRP A O 1
ATOM 1031 N N . GLU A 1 126 ? 11.008 49.125 36.25 1 90.38 126 GLU A N 1
ATOM 1032 C CA . GLU A 1 126 ? 11.383 47.719 36.25 1 90.38 126 GLU A CA 1
ATOM 1033 C C . GLU A 1 126 ? 11.555 47.188 37.688 1 90.38 126 GLU A C 1
ATOM 1035 O O . GLU A 1 126 ? 11.219 46.031 37.969 1 90.38 126 GLU A O 1
ATOM 1040 N N . LYS A 1 127 ? 12.094 48.062 38.469 1 91.25 127 LYS A N 1
ATOM 1041 C CA . LYS A 1 127 ? 12.281 47.688 39.844 1 91.25 127 LYS A CA 1
ATOM 1042 C C . LYS A 1 127 ? 10.938 47.344 40.5 1 91.25 127 LYS A C 1
ATOM 1044 O O . LYS A 1 127 ? 10.82 46.344 41.219 1 91.25 127 LYS A O 1
ATOM 1049 N N . TYR A 1 128 ? 9.945 48.156 40.25 1 93.62 128 TYR A N 1
ATOM 1050 C CA . TYR A 1 128 ? 8.625 47.938 40.812 1 93.62 128 TYR A CA 1
ATOM 1051 C C . TYR A 1 128 ? 7.977 46.688 40.25 1 93.62 128 TYR A C 1
ATOM 1053 O O . TYR A 1 128 ? 7.387 45.875 40.969 1 93.62 128 TYR A O 1
ATOM 1061 N N . VAL A 1 129 ? 8.133 46.531 38.969 1 94.12 129 VAL A N 1
ATOM 1062 C CA . VAL A 1 129 ? 7.508 45.406 38.312 1 94.12 129 VAL A CA 1
ATOM 1063 C C . VAL A 1 129 ? 8.172 44.094 38.781 1 94.12 129 VAL A C 1
ATOM 1065 O O . VAL A 1 129 ? 7.492 43.094 39.031 1 94.12 129 VAL A O 1
ATOM 1068 N N . ARG A 1 130 ? 9.438 44.125 38.906 1 92.88 130 ARG A N 1
ATOM 1069 C CA . ARG A 1 130 ? 10.156 42.969 39.438 1 92.88 130 ARG A CA 1
ATOM 1070 C C . ARG A 1 130 ? 9.641 42.562 40.812 1 92.88 130 ARG A C 1
ATOM 1072 O O . ARG A 1 130 ? 9.367 41.375 41.062 1 92.88 130 ARG A O 1
ATOM 1079 N N . SER A 1 131 ? 9.539 43.531 41.625 1 93.56 131 SER A N 1
ATOM 1080 C CA . SER A 1 131 ? 9.055 43.312 43 1 93.56 131 SER A CA 1
ATOM 1081 C C . SER A 1 131 ? 7.625 42.781 43 1 93.56 131 SER A C 1
ATOM 1083 O O . SER A 1 131 ? 7.309 41.844 43.719 1 93.56 131 SER A O 1
ATOM 1085 N N . ILE A 1 132 ? 6.844 43.312 42.188 1 93.88 132 ILE A N 1
ATOM 1086 C CA . ILE A 1 132 ? 5.445 42.938 42.094 1 93.88 132 ILE A CA 1
ATOM 1087 C C . ILE A 1 132 ? 5.355 41.469 41.594 1 93.88 132 ILE A C 1
ATOM 1089 O O . ILE A 1 132 ? 4.641 40.656 42.188 1 93.88 132 ILE A O 1
ATOM 1093 N N . LEU A 1 133 ? 6.098 41.188 40.594 1 91.81 133 LEU A N 1
ATOM 1094 C CA . LEU A 1 133 ? 6.051 39.844 40.031 1 91.81 133 LEU A CA 1
ATOM 1095 C C . LEU A 1 133 ? 6.602 38.812 41 1 91.81 133 LEU A C 1
ATOM 1097 O O . LEU A 1 133 ? 6.094 37.688 41.062 1 91.81 133 LEU A O 1
ATOM 1101 N N . ALA A 1 134 ? 7.613 39.188 41.719 1 89.94 134 ALA A N 1
ATOM 1102 C CA . ALA A 1 134 ? 8.148 38.281 42.75 1 89.94 134 ALA A CA 1
ATOM 1103 C C . ALA A 1 134 ? 7.102 38 43.812 1 89.94 134 ALA A C 1
ATOM 1105 O O . ALA A 1 134 ? 6.973 36.844 44.281 1 89.94 134 ALA A O 1
ATOM 1106 N N . ALA A 1 135 ? 6.398 39 44.188 1 90.44 135 ALA A N 1
ATOM 1107 C CA . ALA A 1 135 ? 5.348 38.844 45.188 1 90.44 135 ALA A CA 1
ATOM 1108 C C . ALA A 1 135 ? 4.223 37.938 44.656 1 90.44 135 ALA A C 1
ATOM 1110 O O . ALA A 1 135 ? 3.719 37.094 45.375 1 90.44 135 ALA A O 1
ATOM 1111 N N . ILE A 1 136 ? 3.869 38.156 43.438 1 88.5 136 ILE A N 1
ATOM 1112 C CA . ILE A 1 136 ? 2.82 37.344 42.844 1 88.5 136 ILE A CA 1
ATOM 1113 C C . ILE A 1 136 ? 3.266 35.875 42.75 1 88.5 136 ILE A C 1
ATOM 1115 O O . ILE A 1 136 ? 2.477 34.969 43.031 1 88.5 136 ILE A O 1
ATOM 1119 N N . LYS A 1 137 ? 4.477 35.688 42.438 1 87.25 137 LYS A N 1
ATOM 1120 C CA . LYS A 1 137 ? 5.035 34.344 42.344 1 87.25 137 LYS A CA 1
ATOM 1121 C C . LYS A 1 137 ? 4.953 33.625 43.688 1 87.25 137 LYS A C 1
ATOM 1123 O O . LYS A 1 137 ? 4.707 32.406 43.719 1 87.25 137 LYS A O 1
ATOM 1128 N N . THR A 1 138 ? 5.199 34.344 44.656 1 86.94 138 THR A N 1
ATOM 1129 C CA . THR A 1 138 ? 5.141 33.781 46 1 86.94 138 THR A CA 1
ATOM 1130 C C . THR A 1 138 ? 3.709 33.406 46.375 1 86.94 138 THR A C 1
ATOM 1132 O O . THR A 1 138 ? 3.471 32.344 47 1 86.94 138 THR A O 1
ATOM 1135 N N . ASP A 1 139 ? 2.812 34.188 45.969 1 85.94 139 ASP A N 1
ATOM 1136 C CA . ASP A 1 139 ? 1.408 33.969 46.312 1 85.94 139 ASP A CA 1
ATOM 1137 C C . ASP A 1 139 ? 0.784 32.906 45.406 1 85.94 139 ASP A C 1
ATOM 1139 O O . ASP A 1 139 ? 0.01 32.062 45.906 1 85.94 139 ASP A O 1
ATOM 1143 N N . ILE A 1 140 ? 1.092 33.031 44.094 1 84.44 140 ILE A N 1
ATOM 1144 C CA . ILE A 1 140 ? 0.555 32.094 43.094 1 84.44 140 ILE A CA 1
ATOM 1145 C C . ILE A 1 140 ? 1.688 31.547 42.219 1 84.44 140 ILE A C 1
ATOM 1147 O O . ILE A 1 140 ? 1.928 32.031 41.125 1 84.44 140 ILE A O 1
ATOM 1151 N N . PRO A 1 141 ? 2.309 30.5 42.625 1 81.12 141 PRO A N 1
ATOM 1152 C CA . PRO A 1 141 ? 3.488 29.984 41.938 1 81.12 141 PRO A CA 1
ATOM 1153 C C . PRO A 1 141 ? 3.174 29.5 40.5 1 81.12 141 PRO A C 1
ATOM 1155 O O . PRO A 1 141 ? 4.043 29.547 39.625 1 81.12 141 PRO A O 1
ATOM 1158 N N . CYS A 1 142 ? 1.886 29.188 40.312 1 81.81 142 CYS A N 1
ATOM 1159 C CA . CYS A 1 142 ? 1.557 28.594 39 1 81.81 142 CYS A CA 1
ATOM 1160 C C . CYS A 1 142 ? 1.413 29.656 37.938 1 81.81 142 CYS A C 1
ATOM 1162 O O . CYS A 1 142 ? 1.42 29.344 36.75 1 81.81 142 CYS A O 1
ATOM 1164 N N . ILE A 1 143 ? 1.448 30.953 38.344 1 79.06 143 ILE A N 1
ATOM 1165 C CA . ILE A 1 143 ? 1.179 32.031 37.406 1 79.06 143 ILE A CA 1
ATOM 1166 C C . ILE A 1 143 ? 2.365 32.188 36.438 1 79.06 143 ILE A C 1
ATOM 1168 O O . ILE A 1 143 ? 2.182 32.406 35.25 1 79.06 143 ILE A O 1
ATOM 1172 N N . LEU A 1 144 ? 3.58 32.031 36.969 1 78.88 144 LEU A N 1
ATOM 1173 C CA . LEU A 1 144 ? 4.766 32.219 36.125 1 78.88 144 LEU A CA 1
ATOM 1174 C C . LEU A 1 144 ? 4.91 31.078 35.125 1 78.88 144 LEU A C 1
ATOM 1176 O O . LEU A 1 144 ? 5.34 31.312 34 1 78.88 144 LEU A O 1
ATOM 1180 N N . GLU A 1 145 ? 4.398 29.922 35.625 1 83.56 145 GLU A N 1
ATOM 1181 C CA . GLU A 1 145 ? 4.445 28.781 34.719 1 83.56 145 GLU A CA 1
ATOM 1182 C C . GLU A 1 145 ? 3.49 28.984 33.562 1 83.56 145 GLU A C 1
ATOM 1184 O O . GLU A 1 145 ? 3.828 28.672 32.406 1 83.56 145 GLU A O 1
ATOM 1189 N N . ALA A 1 146 ? 2.348 29.5 33.875 1 85.19 146 ALA A N 1
ATOM 1190 C CA . ALA A 1 146 ? 1.351 29.75 32.812 1 85.19 146 ALA A CA 1
ATOM 1191 C C . ALA A 1 146 ? 1.853 30.797 31.828 1 85.19 146 ALA A C 1
ATOM 1193 O O . ALA A 1 146 ? 1.666 30.641 30.625 1 85.19 146 ALA A O 1
ATOM 1194 N N . ILE A 1 147 ? 2.619 31.75 32.344 1 87.5 147 ILE A N 1
ATOM 1195 C CA . ILE A 1 147 ? 3.148 32.812 31.5 1 87.5 147 ILE A CA 1
ATOM 1196 C C . ILE A 1 147 ? 4.238 32.25 30.578 1 87.5 147 ILE A C 1
ATOM 1198 O O . ILE A 1 147 ? 4.297 32.594 29.406 1 87.5 147 ILE A O 1
ATOM 1202 N N . ARG A 1 148 ? 4.992 31.438 31.125 1 88.31 148 ARG A N 1
ATOM 1203 C CA . ARG A 1 148 ? 6.055 30.812 30.328 1 88.31 148 ARG A CA 1
ATOM 1204 C C . ARG A 1 148 ? 5.473 29.969 29.219 1 88.31 148 ARG A C 1
ATOM 1206 O O . ARG A 1 148 ? 5.988 29.969 28.094 1 88.31 148 ARG A O 1
ATOM 1213 N N . CYS A 1 149 ? 4.438 29.312 29.562 1 89.5 149 CYS A N 1
ATOM 1214 C CA . CYS A 1 149 ? 3.781 28.453 28.578 1 89.5 149 CYS A CA 1
ATOM 1215 C C . CYS A 1 149 ? 3.244 29.281 27.422 1 89.5 149 CYS A C 1
ATOM 1217 O O . CYS A 1 149 ? 3.418 28.906 26.25 1 89.5 149 CYS A O 1
ATOM 1219 N N . ILE A 1 150 ? 2.682 30.375 27.703 1 90.56 150 ILE A N 1
ATOM 1220 C CA . ILE A 1 150 ? 2.113 31.219 26.672 1 90.56 150 ILE A CA 1
ATOM 1221 C C . ILE A 1 150 ? 3.234 31.812 25.812 1 90.56 150 ILE A C 1
ATOM 1223 O O . ILE A 1 150 ? 3.133 31.844 24.578 1 90.56 150 ILE A O 1
ATOM 1227 N N . GLU A 1 151 ? 4.273 32.281 26.453 1 92.81 151 GLU A N 1
ATOM 1228 C CA . GLU A 1 151 ? 5.418 32.812 25.734 1 92.81 151 GLU A CA 1
ATOM 1229 C C . GLU A 1 151 ? 5.992 31.781 24.75 1 92.81 151 GLU A C 1
ATOM 1231 O O . GLU A 1 151 ? 6.312 32.125 23.609 1 92.81 151 GLU A O 1
ATOM 1236 N N . LEU A 1 152 ? 6.082 30.609 25.188 1 90.62 152 LEU A N 1
ATOM 1237 C CA . LEU A 1 152 ? 6.609 29.531 24.344 1 90.62 152 LEU A CA 1
ATOM 1238 C C . LEU A 1 152 ? 5.68 29.266 23.172 1 90.62 152 LEU A C 1
ATOM 1240 O O . LEU A 1 152 ? 6.141 29.016 22.047 1 90.62 152 LEU A O 1
ATOM 1244 N N . ARG A 1 153 ? 4.426 29.281 23.469 1 91.94 153 ARG A N 1
ATOM 1245 C CA . ARG A 1 153 ? 3.453 29.062 22.406 1 91.94 153 ARG A CA 1
ATOM 1246 C C . ARG A 1 153 ? 3.539 30.156 21.344 1 91.94 153 ARG A C 1
ATOM 1248 O O . ARG A 1 153 ? 3.438 29.875 20.156 1 91.94 153 ARG A O 1
ATOM 1255 N N . LEU A 1 154 ? 3.748 31.344 21.797 1 93.19 154 LEU A N 1
ATOM 1256 C CA . LEU A 1 154 ? 3.908 32.469 20.859 1 93.19 154 LEU A CA 1
ATOM 1257 C C . LEU A 1 154 ? 5.176 32.281 20.031 1 93.19 154 LEU A C 1
ATOM 1259 O O . LEU A 1 154 ? 5.141 32.438 18.812 1 93.19 154 LEU A O 1
ATOM 1263 N N . ALA A 1 155 ? 6.199 31.891 20.656 1 90.44 155 ALA A N 1
ATOM 1264 C CA . ALA A 1 155 ? 7.477 31.688 19.984 1 90.44 155 ALA A CA 1
ATOM 1265 C C . ALA A 1 155 ? 7.371 30.578 18.938 1 90.44 155 ALA A C 1
ATOM 1267 O O . ALA A 1 155 ? 7.824 30.719 17.812 1 90.44 155 ALA A O 1
ATOM 1268 N N . ASN A 1 156 ? 6.777 29.547 19.391 1 88.94 156 ASN A N 1
ATOM 1269 C CA . ASN A 1 156 ? 6.609 28.406 18.5 1 88.94 156 ASN A CA 1
ATOM 1270 C C . ASN A 1 156 ? 5.75 28.75 17.281 1 88.94 156 ASN A C 1
ATOM 1272 O O . ASN A 1 156 ? 6.016 28.297 16.172 1 88.94 156 ASN A O 1
ATOM 1276 N N . SER A 1 157 ? 4.711 29.469 17.547 1 90.75 157 SER A N 1
ATOM 1277 C CA . SER A 1 157 ? 3.814 29.859 16.469 1 90.75 157 SER A CA 1
ATOM 1278 C C . SER A 1 157 ? 4.527 30.75 15.445 1 90.75 157 SER A C 1
ATOM 1280 O O . SER A 1 157 ? 4.293 30.625 14.242 1 90.75 157 SER A O 1
ATOM 1282 N N . LEU A 1 158 ? 5.418 31.625 15.922 1 87.94 158 LEU A N 1
ATOM 1283 C CA . LEU A 1 158 ? 6.199 32.469 15.031 1 87.94 158 LEU A CA 1
ATOM 1284 C C . LEU A 1 158 ? 7.152 31.641 14.18 1 87.94 158 LEU A C 1
ATOM 1286 O O . LEU A 1 158 ? 7.273 31.859 12.977 1 87.94 158 LEU A O 1
ATOM 1290 N N . GLU A 1 159 ? 7.75 30.656 14.773 1 82.5 159 GLU A N 1
ATOM 1291 C CA . GLU A 1 159 ? 8.641 29.75 14.047 1 82.5 159 GLU A CA 1
ATOM 1292 C C . GLU A 1 159 ? 7.875 28.953 12.992 1 82.5 159 GLU A C 1
ATOM 1294 O O . GLU A 1 159 ? 8.375 28.734 11.891 1 82.5 159 GLU A O 1
ATOM 1299 N N . ALA A 1 160 ? 6.691 28.625 13.398 1 83.19 160 ALA A N 1
ATOM 1300 C CA . ALA A 1 160 ? 5.871 27.766 12.547 1 83.19 160 ALA A CA 1
ATOM 1301 C C . ALA A 1 160 ? 5.406 28.516 11.297 1 83.19 160 ALA A C 1
ATOM 1303 O O . ALA A 1 160 ? 5.02 27.906 10.305 1 83.19 160 ALA A O 1
ATOM 1304 N N . LEU A 1 161 ? 5.406 29.844 11.312 1 78.94 161 LEU A N 1
ATOM 1305 C CA . LEU A 1 161 ? 5.027 30.641 10.148 1 78.94 161 LEU A CA 1
ATOM 1306 C C . LEU A 1 161 ? 5.969 30.359 8.977 1 78.94 161 LEU A C 1
ATOM 1308 O O . LEU A 1 161 ? 5.602 30.562 7.82 1 78.94 161 LEU A O 1
ATOM 1312 N N . GLY A 1 162 ? 7.16 29.844 9.258 1 68.69 162 GLY A N 1
ATOM 1313 C CA . GLY A 1 162 ? 8.156 29.547 8.242 1 68.69 162 GLY A CA 1
ATOM 1314 C C . GLY A 1 162 ? 7.883 28.25 7.504 1 68.69 162 GLY A C 1
ATOM 1315 O O . GLY A 1 162 ? 8.516 27.953 6.484 1 68.69 162 GLY A O 1
ATOM 1316 N N . CYS A 1 163 ? 6.883 27.516 7.926 1 70.38 163 CYS A N 1
ATOM 1317 C CA . CYS A 1 163 ? 6.66 26.203 7.344 1 70.38 163 CYS A CA 1
ATOM 1318 C C . CYS A 1 163 ? 5.82 26.297 6.074 1 70.38 163 CYS A C 1
ATOM 1320 O O . CYS A 1 163 ? 5.641 25.312 5.367 1 70.38 163 CYS A O 1
ATOM 1322 N N . HIS A 1 164 ? 5.164 27.375 5.754 1 68.12 164 HIS A N 1
ATOM 1323 C CA . HIS A 1 164 ? 4.227 27.531 4.645 1 68.12 164 HIS A CA 1
ATOM 1324 C C . HIS A 1 164 ? 4.961 27.734 3.324 1 68.12 164 HIS A C 1
ATOM 1326 O O . HIS A 1 164 ? 4.332 27.922 2.283 1 68.12 164 HIS A O 1
ATOM 1332 N N . GLY A 1 165 ? 6.18 27.344 3.334 1 65 165 GLY A N 1
ATOM 1333 C CA . GLY A 1 165 ? 6.949 27.625 2.131 1 65 165 GLY A CA 1
ATOM 1334 C C . GLY A 1 165 ? 6.945 26.469 1.148 1 65 165 GLY A C 1
ATOM 1335 O O . GLY A 1 165 ? 5.938 25.766 1 1 65 165 GLY A O 1
ATOM 1336 N N . LEU A 1 166 ? 7.938 26.484 0.383 1 65.38 166 LEU A N 1
ATOM 1337 C CA . LEU A 1 166 ? 8.195 25.484 -0.642 1 65.38 166 LEU A CA 1
ATOM 1338 C C . LEU A 1 166 ? 8.508 24.125 -0.009 1 65.38 166 LEU A C 1
ATOM 1340 O O . LEU A 1 166 ? 8.914 24.062 1.153 1 65.38 166 LEU A O 1
ATOM 1344 N N . ILE A 1 167 ? 8.094 23.219 -0.614 1 69.81 167 ILE A N 1
ATOM 1345 C CA . ILE A 1 167 ? 8.398 21.875 -0.148 1 69.81 167 ILE A CA 1
ATOM 1346 C C . ILE A 1 167 ? 9.547 21.297 -0.968 1 69.81 167 ILE A C 1
ATOM 1348 O O . ILE A 1 167 ? 9.781 21.719 -2.107 1 69.81 167 ILE A O 1
ATOM 1352 N N . ASN A 1 168 ? 10.258 20.359 -0.275 1 67 168 ASN A N 1
ATOM 1353 C CA . ASN A 1 168 ? 11.359 19.672 -0.943 1 67 168 ASN A CA 1
ATOM 1354 C C . ASN A 1 168 ? 10.852 18.594 -1.905 1 67 168 ASN A C 1
ATOM 1356 O O . ASN A 1 168 ? 10.023 17.766 -1.531 1 67 168 ASN A O 1
ATOM 1360 N N . TYR A 1 169 ? 11.172 18.906 -3.18 1 71.56 169 TYR A N 1
ATOM 1361 C CA . TYR A 1 169 ? 10.867 17.938 -4.227 1 71.56 169 TYR A CA 1
ATOM 1362 C C . TYR A 1 169 ? 12.133 17.531 -4.984 1 71.56 169 TYR A C 1
ATOM 1364 O O . TYR A 1 169 ? 13.172 18.188 -4.855 1 71.56 169 TYR A O 1
ATOM 1372 N N . SER A 1 170 ? 12.164 16.375 -5.559 1 66.56 170 SER A N 1
ATOM 1373 C CA . SER A 1 170 ? 13.328 15.828 -6.254 1 66.56 170 SER A CA 1
ATOM 1374 C C . SER A 1 170 ? 13.992 16.891 -7.121 1 66.56 170 SER A C 1
ATOM 1376 O O . SER A 1 170 ? 15.227 16.953 -7.203 1 66.56 170 SER A O 1
ATOM 1378 N N . GLU A 1 171 ? 13.297 17.828 -7.711 1 66.12 171 GLU A N 1
ATOM 1379 C CA . GLU A 1 171 ? 13.836 18.828 -8.625 1 66.12 171 GLU A CA 1
ATOM 1380 C C . GLU A 1 171 ? 14.125 20.141 -7.891 1 66.12 171 GLU A C 1
ATOM 1382 O O . GLU A 1 171 ? 14.625 21.094 -8.484 1 66.12 171 GLU A O 1
ATOM 1387 N N . GLY A 1 172 ? 13.859 20.172 -6.508 1 71.44 172 GLY A N 1
ATOM 1388 C CA . GLY A 1 172 ? 14.102 21.391 -5.75 1 71.44 172 GLY A CA 1
ATOM 1389 C C . GLY A 1 172 ? 12.906 21.812 -4.922 1 71.44 172 GLY A C 1
ATOM 1390 O O . GLY A 1 172 ? 12 21.031 -4.676 1 71.44 172 GLY A O 1
ATOM 1391 N N . LEU A 1 173 ? 13 23.078 -4.473 1 73 173 LEU A N 1
ATOM 1392 C CA . LEU A 1 173 ? 11.922 23.609 -3.646 1 73 173 LEU A CA 1
ATOM 1393 C C . LEU A 1 173 ? 10.766 24.094 -4.512 1 73 173 LEU A C 1
ATOM 1395 O O . LEU A 1 173 ? 10.953 24.938 -5.387 1 73 173 LEU A O 1
ATOM 1399 N N . ILE A 1 174 ? 9.641 23.391 -4.395 1 74.94 174 ILE A N 1
ATOM 1400 C CA . ILE A 1 174 ? 8.492 23.766 -5.207 1 74.94 174 ILE A CA 1
ATOM 1401 C C . ILE A 1 174 ? 7.262 23.922 -4.32 1 74.94 174 ILE A C 1
ATOM 1403 O O . ILE A 1 174 ? 7.277 23.531 -3.148 1 74.94 174 ILE A O 1
ATOM 1407 N N . GLY A 1 175 ? 6.25 24.5 -4.898 1 74.75 175 GLY A N 1
ATOM 1408 C CA . GLY A 1 175 ? 4.984 24.625 -4.195 1 74.75 175 GLY A CA 1
ATOM 1409 C C . GLY A 1 175 ? 4.27 23.297 -4.02 1 74.75 175 GLY A C 1
ATOM 1410 O O . GLY A 1 175 ? 4.469 22.375 -4.801 1 74.75 175 GLY A O 1
ATOM 1411 N N . LEU A 1 176 ? 3.557 23.203 -3.07 1 73.88 176 LEU A N 1
ATOM 1412 C CA . LEU A 1 176 ? 2.842 21.984 -2.736 1 73.88 176 LEU A CA 1
ATOM 1413 C C . LEU A 1 176 ? 1.99 21.516 -3.91 1 73.88 176 LEU A C 1
ATOM 1415 O O . LEU A 1 176 ? 2.031 20.328 -4.277 1 73.88 176 LEU A O 1
ATOM 1419 N N . LEU A 1 177 ? 1.247 22.422 -4.5 1 73.44 177 LEU A N 1
ATOM 1420 C CA . LEU A 1 177 ? 0.361 22.062 -5.602 1 73.44 177 LEU A CA 1
ATOM 1421 C C . LEU A 1 177 ? 1.163 21.609 -6.816 1 73.44 177 LEU A C 1
ATOM 1423 O O . LEU A 1 177 ? 0.752 20.688 -7.535 1 73.44 177 LEU A O 1
ATOM 1427 N N . ASP A 1 178 ? 2.24 22.297 -6.98 1 79.44 178 ASP A N 1
ATOM 1428 C CA . ASP A 1 178 ? 3.115 21.906 -8.086 1 79.44 178 ASP A CA 1
ATOM 1429 C C . ASP A 1 178 ? 3.686 20.5 -7.852 1 79.44 178 ASP A C 1
ATOM 1431 O O . ASP A 1 178 ? 3.807 19.719 -8.789 1 79.44 178 ASP A O 1
ATOM 1435 N N . ALA A 1 179 ? 4.035 20.25 -6.676 1 76.69 179 ALA A N 1
ATOM 1436 C CA . ALA A 1 179 ? 4.555 18.938 -6.332 1 76.69 179 ALA A CA 1
ATOM 1437 C C . ALA A 1 179 ? 3.518 17.844 -6.602 1 76.69 179 ALA A C 1
ATOM 1439 O O . ALA A 1 179 ? 3.844 16.797 -7.145 1 76.69 179 ALA A O 1
ATOM 1440 N N . VAL A 1 180 ? 2.336 18.125 -6.312 1 73.56 180 VAL A N 1
ATOM 1441 C CA . VAL A 1 180 ? 1.249 17.172 -6.539 1 73.56 180 VAL A CA 1
ATOM 1442 C C . VAL A 1 180 ? 1.067 16.938 -8.039 1 73.56 180 VAL A C 1
ATOM 1444 O O . VAL A 1 180 ? 0.928 15.805 -8.484 1 73.56 180 VAL A O 1
ATOM 1447 N N . ARG A 1 181 ? 1.066 18.016 -8.68 1 77.38 181 ARG A N 1
ATOM 1448 C CA . ARG A 1 181 ? 0.893 17.922 -10.125 1 77.38 181 ARG A CA 1
ATOM 1449 C C . ARG A 1 181 ? 2 17.094 -10.758 1 77.38 181 ARG A C 1
ATOM 1451 O O . ARG A 1 181 ? 1.74 16.281 -11.648 1 77.38 181 ARG A O 1
ATOM 1458 N N . LEU A 1 182 ? 3.164 17.375 -10.281 1 79.31 182 LEU A N 1
ATOM 1459 C CA . LEU A 1 182 ? 4.301 16.641 -10.836 1 79.31 182 LEU A CA 1
ATOM 1460 C C . LEU A 1 182 ? 4.199 15.164 -10.508 1 79.31 182 LEU A C 1
ATOM 1462 O O . LEU A 1 182 ? 4.449 14.312 -11.367 1 79.31 182 LEU A O 1
ATOM 1466 N N . GLU A 1 183 ? 3.803 14.898 -9.367 1 76.88 183 GLU A N 1
ATOM 1467 C CA . GLU A 1 183 ? 3.666 13.508 -8.945 1 76.88 183 GLU A CA 1
ATOM 1468 C C . GLU A 1 183 ? 2.551 12.805 -9.719 1 76.88 183 GLU A C 1
ATOM 1470 O O . GLU A 1 183 ? 2.703 11.648 -10.125 1 76.88 183 GLU A O 1
ATOM 1475 N N . VAL A 1 184 ? 1.475 13.43 -9.898 1 75.81 184 VAL A N 1
ATOM 1476 C CA . VAL A 1 184 ? 0.349 12.883 -10.648 1 75.81 184 VAL A CA 1
ATOM 1477 C C . VAL A 1 184 ? 0.762 12.641 -12.102 1 75.81 184 VAL A C 1
ATOM 1479 O O . VAL A 1 184 ? 0.425 11.609 -12.688 1 75.81 184 VAL A O 1
ATOM 1482 N N . SER A 1 185 ? 1.472 13.625 -12.57 1 79.44 185 SER A N 1
ATOM 1483 C CA . SER A 1 185 ? 1.948 13.5 -13.945 1 79.44 185 SER A CA 1
ATOM 1484 C C . SER A 1 185 ? 2.889 12.312 -14.102 1 79.44 185 SER A C 1
ATOM 1486 O O . SER A 1 185 ? 2.799 11.562 -15.078 1 79.44 185 SER A O 1
ATOM 1488 N N . ASP A 1 186 ? 3.742 12.195 -13.156 1 78.38 186 ASP A N 1
ATOM 1489 C CA . ASP A 1 186 ? 4.68 11.078 -13.18 1 78.38 186 ASP A CA 1
ATOM 1490 C C . ASP A 1 186 ? 3.943 9.742 -13.078 1 78.38 186 ASP A C 1
ATOM 1492 O O . ASP A 1 186 ? 4.285 8.781 -13.773 1 78.38 186 ASP A O 1
ATOM 1496 N N . HIS A 1 187 ? 3.078 9.672 -12.242 1 76.44 187 HIS A N 1
ATOM 1497 C CA . HIS A 1 187 ? 2.27 8.461 -12.094 1 76.44 187 HIS A CA 1
ATOM 1498 C C . HIS A 1 187 ? 1.502 8.148 -13.367 1 76.44 187 HIS A C 1
ATOM 1500 O O . HIS A 1 187 ? 1.431 6.996 -13.789 1 76.44 187 HIS A O 1
ATOM 1506 N N . TYR A 1 188 ? 0.966 9.18 -13.953 1 75.62 188 TYR A N 1
ATOM 1507 C CA . TYR A 1 188 ? 0.243 9.031 -15.211 1 75.62 188 TYR A CA 1
ATOM 1508 C C . TYR A 1 188 ? 1.143 8.445 -16.297 1 75.62 188 TYR A C 1
ATOM 1510 O O . TYR A 1 188 ? 0.733 7.539 -17.031 1 75.62 188 TYR A O 1
ATOM 1518 N N . LYS A 1 189 ? 2.291 8.93 -16.391 1 78.06 189 LYS A N 1
ATOM 1519 C CA . LYS A 1 189 ? 3.242 8.438 -17.391 1 78.06 189 LYS A CA 1
ATOM 1520 C C . LYS A 1 189 ? 3.553 6.961 -17.156 1 78.06 189 LYS A C 1
ATOM 1522 O O . LYS A 1 189 ? 3.629 6.188 -18.125 1 78.06 189 LYS A O 1
ATOM 1527 N N . LYS A 1 190 ? 3.689 6.652 -16.031 1 76.25 190 LYS A N 1
ATOM 1528 C CA . LYS A 1 190 ? 4.027 5.273 -15.703 1 76.25 190 LYS A CA 1
ATOM 1529 C C . LYS A 1 190 ? 2.875 4.328 -16.031 1 76.25 190 LYS A C 1
ATOM 1531 O O . LYS A 1 190 ? 3.092 3.24 -16.562 1 76.25 190 LYS A O 1
ATOM 1536 N N . ILE A 1 191 ? 1.748 4.711 -15.688 1 73.94 191 ILE A N 1
ATOM 1537 C CA . ILE A 1 191 ? 0.57 3.904 -15.977 1 73.94 191 ILE A CA 1
ATOM 1538 C C . ILE A 1 191 ? 0.394 3.775 -17.484 1 73.94 191 ILE A C 1
ATOM 1540 O O . ILE A 1 191 ? 0.014 2.713 -17.984 1 73.94 191 ILE A O 1
ATOM 1544 N N . LYS A 1 192 ? 0.655 4.816 -18.125 1 77 192 LYS A N 1
ATOM 1545 C CA . LYS A 1 192 ? 0.598 4.777 -19.578 1 77 192 LYS A CA 1
ATOM 1546 C C . LYS A 1 192 ? 1.598 3.771 -20.156 1 77 192 LYS A C 1
ATOM 1548 O O . LYS A 1 192 ? 1.274 3.016 -21.062 1 77 192 LYS A O 1
ATOM 1553 N N . GLU A 1 193 ? 2.75 3.768 -19.656 1 77.94 193 GLU A N 1
ATOM 1554 C CA . GLU A 1 193 ? 3.777 2.816 -20.078 1 77.94 193 GLU A CA 1
ATOM 1555 C C . GLU A 1 193 ? 3.328 1.378 -19.828 1 77.94 193 GLU A C 1
ATOM 1557 O O . GLU A 1 193 ? 3.518 0.512 -20.688 1 77.94 193 GLU A O 1
ATOM 1562 N N . ILE A 1 194 ? 2.789 1.193 -18.734 1 74.38 194 ILE A N 1
ATOM 1563 C CA . ILE A 1 194 ? 2.291 -0.133 -18.391 1 74.38 194 ILE A CA 1
ATOM 1564 C C . ILE A 1 194 ? 1.177 -0.536 -19.344 1 74.38 194 ILE A C 1
ATOM 1566 O O . ILE A 1 194 ? 1.149 -1.668 -19.828 1 74.38 194 ILE A O 1
ATOM 1570 N N . SER A 1 195 ? 0.294 0.36 -19.594 1 76.06 195 SER A N 1
ATOM 1571 C CA . SER A 1 195 ? -0.801 0.114 -20.531 1 76.06 195 SER A CA 1
ATOM 1572 C C . SER A 1 195 ? -0.278 -0.238 -21.922 1 76.06 195 SER A C 1
ATOM 1574 O O . SER A 1 195 ? -0.791 -1.151 -22.562 1 76.06 195 SER A O 1
ATOM 1576 N N . GLU A 1 196 ? 0.704 0.462 -22.328 1 79.38 196 GLU A N 1
ATOM 1577 C CA . GLU A 1 196 ? 1.298 0.213 -23.641 1 79.38 196 GLU A CA 1
ATOM 1578 C C . GLU A 1 196 ? 1.964 -1.158 -23.688 1 79.38 196 GLU A C 1
ATOM 1580 O O . GLU A 1 196 ? 1.859 -1.867 -24.688 1 79.38 196 GLU A O 1
ATOM 1585 N N . GLN A 1 197 ? 2.613 -1.479 -22.672 1 76.56 197 GLN A N 1
ATOM 1586 C CA . GLN A 1 197 ? 3.248 -2.791 -22.594 1 76.56 197 GLN A CA 1
ATOM 1587 C C . GLN A 1 197 ? 2.221 -3.91 -22.734 1 76.56 197 GLN A C 1
ATOM 1589 O O . GLN A 1 197 ? 2.451 -4.887 -23.438 1 76.56 197 GLN A O 1
ATOM 1594 N N . PHE A 1 198 ? 1.096 -3.709 -22.141 1 75.94 198 PHE A N 1
ATOM 1595 C CA . PHE A 1 198 ? 0.067 -4.742 -22.172 1 75.94 198 PHE A CA 1
ATOM 1596 C C . PHE A 1 198 ? -0.664 -4.742 -23.516 1 75.94 198 PHE A C 1
ATOM 1598 O O . PHE A 1 198 ? -1.107 -5.789 -23.984 1 75.94 198 PHE A O 1
ATOM 1605 N N . ASN A 1 199 ? -0.775 -3.584 -24.094 1 76.31 199 ASN A N 1
ATOM 1606 C CA . ASN A 1 199 ? -1.339 -3.51 -25.438 1 76.31 199 ASN A CA 1
ATOM 1607 C C . ASN A 1 199 ? -0.47 -4.25 -26.453 1 76.31 199 ASN A C 1
ATOM 1609 O O . ASN A 1 199 ? -0.987 -4.922 -27.344 1 76.31 199 ASN A O 1
ATOM 1613 N N . ASP A 1 200 ? 0.764 -4.152 -26.25 1 75 200 ASP A N 1
ATOM 1614 C CA . ASP A 1 200 ? 1.698 -4.867 -27.109 1 75 200 ASP A CA 1
ATOM 1615 C C . ASP A 1 200 ? 1.544 -6.379 -26.953 1 75 200 ASP A C 1
ATOM 1617 O O . ASP A 1 200 ? 1.585 -7.113 -27.953 1 75 200 ASP A O 1
ATOM 1621 N N . LEU A 1 201 ? 1.378 -6.746 -25.734 1 72 201 LEU A N 1
ATOM 1622 C CA . LEU A 1 201 ? 1.215 -8.172 -25.453 1 72 201 LEU A CA 1
ATOM 1623 C C . LEU A 1 201 ? -0.072 -8.703 -26.078 1 72 201 LEU A C 1
ATOM 1625 O O . LEU A 1 201 ? -0.1 -9.82 -26.594 1 72 201 LEU A O 1
ATOM 1629 N N . LYS A 1 202 ? -1.116 -7.906 -26.078 1 70.5 202 LYS A N 1
ATOM 1630 C CA . LYS A 1 202 ? -2.391 -8.289 -26.672 1 70.5 202 LYS A CA 1
ATOM 1631 C C . LYS A 1 202 ? -2.268 -8.414 -28.188 1 70.5 202 LYS A C 1
ATOM 1633 O O . LYS A 1 202 ? -2.816 -9.336 -28.797 1 70.5 202 LYS A O 1
ATOM 1638 N N . THR A 1 203 ? -1.672 -7.508 -28.703 1 66.12 203 THR A N 1
ATOM 1639 C CA . THR A 1 203 ? -1.494 -7.535 -30.141 1 66.12 203 THR A CA 1
ATOM 1640 C C . THR A 1 203 ? -0.731 -8.781 -30.578 1 66.12 203 THR A C 1
ATOM 1642 O O . THR A 1 203 ? -1.071 -9.406 -31.578 1 66.12 203 THR A O 1
ATOM 1645 N N . ILE A 1 204 ? 0.194 -9.07 -29.797 1 58.81 204 ILE A N 1
ATOM 1646 C CA . ILE A 1 204 ? 0.978 -10.266 -30.094 1 58.81 204 ILE A CA 1
ATOM 1647 C C . ILE A 1 204 ? 0.099 -11.5 -29.953 1 58.81 204 ILE A C 1
ATOM 1649 O O . ILE A 1 204 ? 0.161 -12.414 -30.781 1 58.81 204 ILE A O 1
ATOM 1653 N N . LYS A 1 205 ? -0.689 -11.469 -28.875 1 60.47 205 LYS A N 1
ATOM 1654 C CA . LYS A 1 205 ? -1.584 -12.602 -28.641 1 60.47 205 LYS A CA 1
ATOM 1655 C C . LYS A 1 205 ? -2.621 -12.711 -29.75 1 60.47 205 LYS A C 1
ATOM 1657 O O . LYS A 1 205 ? -2.963 -13.812 -30.188 1 60.47 205 LYS A O 1
ATOM 1662 N N . ARG A 1 206 ? -3.246 -11.617 -30.078 1 57.59 206 ARG A N 1
ATOM 1663 C CA . ARG A 1 206 ? -4.195 -11.633 -31.188 1 57.59 206 ARG A CA 1
ATOM 1664 C C . ARG A 1 206 ? -3.547 -12.18 -32.438 1 57.59 206 ARG A C 1
ATOM 1666 O O . ARG A 1 206 ? -4.191 -12.883 -33.219 1 57.59 206 ARG A O 1
ATOM 1673 N N . GLN A 1 207 ? -2.287 -11.594 -32.625 1 46.84 207 GLN A N 1
ATOM 1674 C CA . GLN A 1 207 ? -1.587 -12.055 -33.812 1 46.84 207 GLN A CA 1
ATOM 1675 C C . GLN A 1 207 ? -1.401 -13.57 -33.812 1 46.84 207 GLN A C 1
ATOM 1677 O O . GLN A 1 207 ? -1.411 -14.211 -34.844 1 46.84 207 GLN A O 1
ATOM 1682 N N . PHE A 1 208 ? -0.988 -13.938 -32.562 1 45.5 208 PHE A N 1
ATOM 1683 C CA . PHE A 1 208 ? -0.777 -15.383 -32.469 1 45.5 208 PHE A CA 1
ATOM 1684 C C . PHE A 1 208 ? -2.102 -16.109 -32.281 1 45.5 208 PHE A C 1
ATOM 1686 O O . PHE A 1 208 ? -2.133 -17.344 -32.188 1 45.5 208 PHE A O 1
ATOM 1693 N N . GLY A 1 209 ? -3.287 -15.469 -32.75 1 47.31 209 GLY A N 1
ATOM 1694 C CA . GLY A 1 209 ? -4.594 -16.109 -32.812 1 47.31 209 GLY A CA 1
ATOM 1695 C C . GLY A 1 209 ? -5.402 -15.914 -31.547 1 47.31 209 GLY A C 1
ATOM 1696 O O . GLY A 1 209 ? -4.98 -16.328 -30.469 1 47.31 209 GLY A O 1
ATOM 1697 N N . ALA A 1 210 ? -5.953 -14.688 -31.281 1 44 210 ALA A N 1
ATOM 1698 C CA . ALA A 1 210 ? -6.93 -14.219 -30.297 1 44 210 ALA A CA 1
ATOM 1699 C C . ALA A 1 210 ? -7.836 -15.359 -29.844 1 44 210 ALA A C 1
ATOM 1701 O O . ALA A 1 210 ? -8.773 -15.734 -30.547 1 44 210 ALA A O 1
ATOM 1702 N N . LEU A 1 211 ? -7.402 -16.297 -29.297 1 41.72 211 LEU A N 1
ATOM 1703 C CA . LEU A 1 211 ? -8.336 -17.25 -28.703 1 41.72 211 LEU A CA 1
ATOM 1704 C C . LEU A 1 211 ? -9.328 -16.547 -27.781 1 41.72 211 LEU A C 1
ATOM 1706 O O . LEU A 1 211 ? -9.039 -16.328 -26.609 1 41.72 211 LEU A O 1
ATOM 1710 N N . ASN A 1 212 ? -9.633 -15.328 -28.109 1 44.09 212 ASN A N 1
ATOM 1711 C CA . ASN A 1 212 ? -10.711 -14.633 -27.406 1 44.09 212 ASN A CA 1
ATOM 1712 C C . ASN A 1 212 ? -11.602 -15.609 -26.641 1 44.09 212 ASN A C 1
ATOM 1714 O O . ASN A 1 212 ? -11.93 -15.359 -25.469 1 44.09 212 ASN A O 1
ATOM 1718 N N . GLY A 1 213 ? -12.539 -16.266 -27.484 1 42 213 GLY A N 1
ATOM 1719 C CA . GLY A 1 213 ? -13.617 -17.188 -27.141 1 42 213 GLY A CA 1
ATOM 1720 C C . GLY A 1 213 ? -13.117 -18.469 -26.5 1 42 213 GLY A C 1
ATOM 1721 O O . GLY A 1 213 ? -13.875 -19.438 -26.391 1 42 213 GLY A O 1
ATOM 1722 N N . ILE A 1 214 ? -11.898 -18.922 -26.672 1 45.72 214 ILE A N 1
ATOM 1723 C CA . ILE A 1 214 ? -11.508 -20.328 -26.641 1 45.72 214 ILE A CA 1
ATOM 1724 C C . ILE A 1 214 ? -11.711 -20.891 -25.234 1 45.72 214 ILE A C 1
ATOM 1726 O O . ILE A 1 214 ? -11.07 -20.438 -24.281 1 45.72 214 ILE A O 1
ATOM 1730 N N . SER A 1 215 ? -12.953 -21.484 -25.094 1 49.38 215 SER A N 1
ATOM 1731 C CA . SER A 1 215 ? -13.688 -22.25 -24.094 1 49.38 215 SER A CA 1
ATOM 1732 C C . SER A 1 215 ? -12.766 -23.188 -23.328 1 49.38 215 SER A C 1
ATOM 1734 O O . SER A 1 215 ? -11.648 -23.469 -23.781 1 49.38 215 SER A O 1
ATOM 1736 N N . HIS A 1 216 ? -13.086 -23.312 -22.172 1 53.97 216 HIS A N 1
ATOM 1737 C CA . HIS A 1 216 ? -12.625 -24.406 -21.312 1 53.97 216 HIS A CA 1
ATOM 1738 C C . HIS A 1 216 ? -12.219 -25.609 -22.141 1 53.97 216 HIS A C 1
ATOM 1740 O O . HIS A 1 216 ? -11.156 -26.203 -21.922 1 53.97 216 HIS A O 1
ATOM 1746 N N . TYR A 1 217 ? -12.977 -25.797 -23.219 1 54.66 217 TYR A N 1
ATOM 1747 C CA . TYR A 1 217 ? -12.82 -27.016 -24.016 1 54.66 217 TYR A CA 1
ATOM 1748 C C . TYR A 1 217 ? -11.57 -26.938 -24.875 1 54.66 217 TYR A C 1
ATOM 1750 O O . TYR A 1 217 ? -10.859 -27.938 -25.031 1 54.66 217 TYR A O 1
ATOM 1758 N N . ARG A 1 218 ? -11.203 -25.812 -25.281 1 58.03 218 ARG A N 1
ATOM 1759 C CA . ARG A 1 218 ? -10.047 -25.672 -26.156 1 58.03 218 ARG A CA 1
ATOM 1760 C C . ARG A 1 218 ? -8.742 -25.859 -25.375 1 58.03 218 ARG A C 1
ATOM 1762 O O . ARG A 1 218 ? -7.785 -26.438 -25.891 1 58.03 218 ARG A O 1
ATOM 1769 N N . TYR A 1 219 ? -8.891 -25.406 -24.203 1 65.06 219 TYR A N 1
ATOM 1770 C CA . TYR A 1 219 ? -7.645 -25.516 -23.453 1 65.06 219 TYR A CA 1
ATOM 1771 C C . TYR A 1 219 ? -7.355 -26.969 -23.078 1 65.06 219 TYR A C 1
ATOM 1773 O 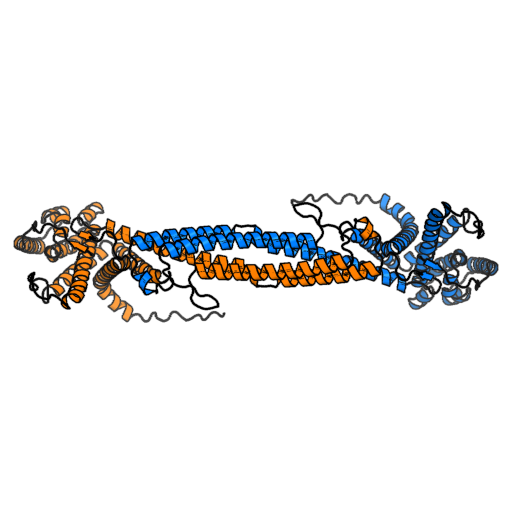O . TYR A 1 219 ? -6.195 -27.375 -23.031 1 65.06 219 TYR A O 1
ATOM 1781 N N . VAL A 1 220 ? -8.5 -27.641 -23.141 1 68.38 220 VAL A N 1
ATOM 1782 C CA . VAL A 1 220 ? -8.344 -29.047 -22.797 1 68.38 220 VAL A CA 1
ATOM 1783 C C . VAL A 1 220 ? -7.844 -29.828 -24.016 1 68.38 220 VAL A C 1
ATOM 1785 O O . VAL A 1 220 ? -7.09 -30.781 -23.875 1 68.38 220 VAL A O 1
ATOM 1788 N N . ASN A 1 221 ? -8.117 -29.219 -25.188 1 78.12 221 ASN A N 1
ATOM 1789 C CA . ASN A 1 221 ? -7.746 -29.938 -26.406 1 78.12 221 ASN A CA 1
ATOM 1790 C C . ASN A 1 221 ? -6.504 -29.328 -27.047 1 78.12 221 ASN A C 1
ATOM 1792 O O . ASN A 1 221 ? -6.32 -29.422 -28.266 1 78.12 221 ASN A O 1
ATOM 1796 N N . SER A 1 222 ? -5.699 -28.797 -26.25 1 84.38 222 SER A N 1
ATOM 1797 C CA . SER A 1 222 ? -4.504 -28.141 -26.75 1 84.38 222 SER A CA 1
ATOM 1798 C C . SER A 1 222 ? -3.414 -29.141 -27.109 1 84.38 222 SER A C 1
ATOM 1800 O O . SER A 1 222 ? -3.191 -30.109 -26.375 1 84.38 222 SER A O 1
ATOM 1802 N N . HIS A 1 223 ? -2.832 -28.844 -28.281 1 89.88 223 HIS A N 1
ATOM 1803 C CA . HIS A 1 223 ? -1.659 -29.609 -28.688 1 89.88 223 HIS A CA 1
ATOM 1804 C C . HIS A 1 223 ? -0.432 -29.203 -27.875 1 89.88 223 HIS A C 1
ATOM 1806 O O . HIS A 1 223 ? -0.417 -28.141 -27.25 1 89.88 223 HIS A O 1
ATOM 1812 N N . LEU A 1 224 ? 0.564 -30.078 -27.906 1 90.44 224 LEU A N 1
ATOM 1813 C CA . LEU A 1 224 ? 1.792 -29.812 -27.156 1 90.44 224 LEU A CA 1
ATOM 1814 C C . LEU A 1 224 ? 2.416 -28.484 -27.594 1 90.44 224 LEU A C 1
ATOM 1816 O O . LEU A 1 224 ? 2.838 -27.688 -26.75 1 90.44 224 LEU A O 1
ATOM 1820 N N . SER A 1 225 ? 2.449 -28.219 -28.875 1 90.25 225 SER A N 1
ATOM 1821 C CA . SER A 1 225 ? 3.018 -26.984 -29.406 1 90.25 225 SER A CA 1
ATOM 1822 C C . SER A 1 225 ? 2.26 -25.766 -28.875 1 90.25 225 SER A C 1
ATOM 1824 O O . SER A 1 225 ? 2.865 -24.734 -28.562 1 90.25 225 SER A O 1
ATOM 1826 N N . GLN A 1 226 ? 0.943 -25.906 -28.797 1 85.81 226 GLN A N 1
ATOM 1827 C CA . GLN A 1 226 ? 0.111 -24.828 -28.297 1 85.81 226 GLN A CA 1
ATOM 1828 C C . GLN A 1 226 ? 0.365 -24.578 -26.812 1 85.81 226 GLN A C 1
ATOM 1830 O O . GLN A 1 226 ? 0.329 -23.438 -26.344 1 85.81 226 GLN A O 1
ATOM 1835 N N . ILE A 1 227 ? 0.638 -25.656 -26.094 1 88.75 227 ILE A N 1
ATOM 1836 C CA . ILE A 1 227 ? 0.935 -25.531 -24.672 1 88.75 227 ILE A CA 1
ATOM 1837 C C . ILE A 1 227 ? 2.268 -24.797 -24.484 1 88.75 227 ILE A C 1
ATOM 1839 O O . ILE A 1 227 ? 2.389 -23.922 -23.625 1 88.75 227 ILE A O 1
ATOM 1843 N N . TYR A 1 228 ? 3.266 -25.141 -25.297 1 90.12 228 TYR A N 1
ATOM 1844 C CA . TYR A 1 228 ? 4.551 -24.453 -25.234 1 90.12 228 TYR A CA 1
ATOM 1845 C C . TYR A 1 228 ? 4.395 -22.969 -25.547 1 90.12 228 TYR A C 1
ATOM 1847 O O . TYR A 1 228 ? 5.02 -22.109 -24.906 1 90.12 228 TYR A O 1
ATOM 1855 N N . LEU A 1 229 ? 3.551 -22.641 -26.5 1 86 229 LEU A N 1
ATOM 1856 C CA . LEU A 1 229 ? 3.279 -21.25 -26.844 1 86 229 LEU A CA 1
ATOM 1857 C C . LEU A 1 229 ? 2.604 -20.516 -25.688 1 86 229 LEU A C 1
ATOM 1859 O O . LEU A 1 229 ? 2.957 -19.375 -25.375 1 86 229 LEU A O 1
ATOM 1863 N N . ARG A 1 230 ? 1.673 -21.188 -25.078 1 83.69 230 ARG A N 1
ATOM 1864 C CA . ARG A 1 230 ? 0.964 -20.625 -23.938 1 83.69 230 ARG A CA 1
ATOM 1865 C C . ARG A 1 230 ? 1.922 -20.344 -22.781 1 83.69 230 ARG A C 1
ATOM 1867 O O . ARG A 1 230 ? 1.813 -19.312 -22.125 1 83.69 230 ARG A O 1
ATOM 1874 N N . ILE A 1 231 ? 2.822 -21.266 -22.594 1 89 231 ILE A N 1
ATOM 1875 C CA . ILE A 1 231 ? 3.818 -21.094 -21.531 1 89 231 ILE A CA 1
ATOM 1876 C C . ILE A 1 231 ? 4.645 -19.828 -21.828 1 89 231 ILE A C 1
ATOM 1878 O O . ILE A 1 231 ? 4.852 -19 -20.938 1 89 231 ILE A O 1
ATOM 1882 N N . ASN A 1 232 ? 5.023 -19.641 -23 1 89.12 232 ASN A N 1
ATOM 1883 C CA . ASN A 1 232 ? 5.82 -18.469 -23.391 1 89.12 232 ASN A CA 1
ATOM 1884 C C . ASN A 1 232 ? 5.031 -17.172 -23.234 1 89.12 232 ASN A C 1
ATOM 1886 O O . ASN A 1 232 ? 5.559 -16.172 -22.734 1 89.12 232 ASN A O 1
ATOM 1890 N N . GLU A 1 233 ? 3.84 -17.234 -23.656 1 82.69 233 GLU A N 1
ATOM 1891 C CA . GLU A 1 233 ? 2.975 -16.062 -23.531 1 82.69 233 GLU A CA 1
ATOM 1892 C C . GLU A 1 233 ? 2.75 -15.703 -22.062 1 82.69 233 GLU A C 1
ATOM 1894 O O . GLU A 1 233 ? 2.863 -14.539 -21.688 1 82.69 233 GLU A O 1
ATOM 1899 N N . ASN A 1 234 ? 2.422 -16.719 -21.297 1 85.44 234 ASN A N 1
ATOM 1900 C CA . ASN A 1 234 ? 2.182 -16.469 -19.875 1 85.44 234 ASN A CA 1
ATOM 1901 C C . ASN A 1 234 ? 3.445 -16 -19.156 1 85.44 234 ASN A C 1
ATOM 1903 O O . ASN A 1 234 ? 3.375 -15.211 -18.219 1 85.44 234 ASN A O 1
ATOM 1907 N N . LYS A 1 235 ? 4.566 -16.469 -19.625 1 89.06 235 LYS A N 1
ATOM 1908 C CA . LYS A 1 235 ? 5.828 -15.977 -19.094 1 89.06 235 LYS A CA 1
ATOM 1909 C C . LYS A 1 235 ? 6.004 -14.484 -19.391 1 89.06 235 LYS A C 1
ATOM 1911 O O . LYS A 1 235 ? 6.414 -13.719 -18.516 1 89.06 235 LYS A O 1
ATOM 1916 N N . ARG A 1 236 ? 5.688 -14.062 -20.562 1 84.5 236 ARG A N 1
ATOM 1917 C CA . ARG A 1 236 ? 5.77 -12.656 -20.953 1 84.5 236 ARG A CA 1
ATOM 1918 C C . ARG A 1 236 ? 4.816 -11.805 -20.125 1 84.5 236 ARG A C 1
ATOM 1920 O O . ARG A 1 236 ? 5.188 -10.719 -19.656 1 84.5 236 ARG A O 1
ATOM 1927 N N . ILE A 1 237 ? 3.625 -12.328 -19.969 1 81.75 237 ILE A N 1
ATOM 1928 C CA . ILE A 1 237 ? 2.631 -11.617 -19.188 1 81.75 237 ILE A CA 1
ATOM 1929 C C . ILE A 1 237 ? 3.113 -11.484 -17.734 1 81.75 237 ILE A C 1
ATOM 1931 O O . ILE A 1 237 ? 3.029 -10.414 -17.141 1 81.75 237 ILE A O 1
ATOM 1935 N N . LYS A 1 238 ? 3.59 -12.586 -17.219 1 86.31 238 LYS A N 1
ATOM 1936 C CA . LYS A 1 238 ? 4.121 -12.586 -15.859 1 86.31 238 LYS A CA 1
ATOM 1937 C C . LYS A 1 238 ? 5.223 -11.547 -15.703 1 86.31 238 LYS A C 1
ATOM 1939 O O . LYS A 1 238 ? 5.203 -10.75 -14.758 1 86.31 238 LYS A O 1
ATOM 1944 N N . ASP A 1 239 ? 6.133 -11.508 -16.609 1 87.25 239 ASP A N 1
ATOM 1945 C CA . ASP A 1 239 ? 7.254 -10.578 -16.547 1 87.25 239 ASP A CA 1
ATOM 1946 C C . ASP A 1 239 ? 6.77 -9.125 -16.625 1 87.25 239 ASP A C 1
ATOM 1948 O O . ASP A 1 239 ? 7.285 -8.258 -15.922 1 87.25 239 ASP A O 1
ATOM 1952 N N . SER A 1 240 ? 5.801 -8.898 -17.469 1 81.94 240 SER A N 1
ATOM 1953 C CA . SER A 1 240 ? 5.227 -7.566 -17.594 1 81.94 240 SER A CA 1
ATOM 1954 C C . SER A 1 240 ? 4.52 -7.148 -16.297 1 81.94 240 SER A C 1
ATOM 1956 O O . SER A 1 240 ? 4.621 -5.996 -15.875 1 81.94 240 SER A O 1
ATOM 1958 N N . LEU A 1 241 ? 3.807 -8.102 -15.688 1 81.06 241 LEU A N 1
ATOM 1959 C CA . LEU A 1 241 ? 3.119 -7.824 -14.43 1 81.06 241 LEU A CA 1
ATOM 1960 C C . LEU A 1 241 ? 4.117 -7.527 -13.312 1 81.06 241 LEU A C 1
ATOM 1962 O O . LEU A 1 241 ? 3.924 -6.594 -12.531 1 81.06 241 LEU A O 1
ATOM 1966 N N . ILE A 1 242 ? 5.199 -8.289 -13.297 1 81.31 242 ILE A N 1
ATOM 1967 C CA . ILE A 1 242 ? 6.234 -8.086 -12.289 1 81.31 242 ILE A CA 1
ATOM 1968 C C . ILE A 1 242 ? 6.883 -6.719 -12.477 1 81.31 242 ILE A C 1
ATOM 1970 O O . ILE A 1 242 ? 7.109 -5.992 -11.508 1 81.31 242 ILE A O 1
ATOM 1974 N N . LYS A 1 243 ? 7.117 -6.359 -13.68 1 76.44 243 LYS A N 1
ATOM 1975 C CA . LYS A 1 243 ? 7.688 -5.051 -13.992 1 76.44 243 LYS A CA 1
ATOM 1976 C C . LYS A 1 243 ? 6.762 -3.926 -13.547 1 76.44 243 LYS A C 1
ATOM 1978 O O . LYS A 1 243 ? 7.219 -2.898 -13.039 1 76.44 243 LYS A O 1
ATOM 1983 N N . SER A 1 244 ? 5.512 -4.09 -13.766 1 73.25 244 SER A N 1
ATOM 1984 C CA . SER A 1 244 ? 4.523 -3.086 -13.383 1 73.25 244 SER A CA 1
ATOM 1985 C C . SER A 1 244 ? 4.465 -2.916 -11.867 1 73.25 244 SER A C 1
ATOM 1987 O O . SER A 1 244 ? 4.23 -1.812 -11.375 1 73.25 244 SER A O 1
ATOM 1989 N N . LEU A 1 245 ? 4.652 -4.086 -11.148 1 68.25 245 LEU A N 1
ATOM 1990 C CA . LEU A 1 245 ? 4.613 -4.055 -9.695 1 68.25 245 LEU A CA 1
ATOM 1991 C C . LEU A 1 245 ? 5.898 -3.453 -9.125 1 68.25 245 LEU A C 1
ATOM 1993 O O . LEU A 1 245 ? 5.875 -2.805 -8.078 1 68.25 245 LEU A O 1
ATOM 1997 N N . THR A 1 246 ? 6.984 -3.914 -9.68 1 62.28 246 THR A N 1
ATOM 1998 C CA . THR A 1 246 ? 8.273 -3.441 -9.195 1 62.28 246 THR A CA 1
ATOM 1999 C C . THR A 1 246 ? 8.484 -1.972 -9.547 1 62.28 246 THR A C 1
ATOM 2001 O O . THR A 1 246 ? 9.453 -1.35 -9.102 1 62.28 246 THR A O 1
ATOM 2004 N N . ASN A 1 247 ? 7.703 -1.668 -10.398 1 55.12 247 ASN A N 1
ATOM 2005 C CA . ASN A 1 247 ? 7.852 -0.239 -10.648 1 55.12 247 ASN A CA 1
ATOM 2006 C C . ASN A 1 247 ? 7.516 0.587 -9.414 1 55.12 247 ASN A C 1
ATOM 2008 O O . ASN A 1 247 ? 6.359 0.636 -8.984 1 55.12 247 ASN A O 1
ATOM 2012 N N . GLU A 1 248 ? 8.398 0.66 -8.508 1 53.91 248 GLU A N 1
ATOM 2013 C CA . GLU A 1 248 ? 8.516 1.349 -7.227 1 53.91 248 GLU A CA 1
ATOM 2014 C C . GLU A 1 248 ? 7.625 2.588 -7.184 1 53.91 248 GLU A C 1
ATOM 2016 O O . GLU A 1 248 ? 7.035 2.896 -6.145 1 53.91 248 GLU A O 1
ATOM 2021 N N . LYS A 1 249 ? 7.508 3.062 -8.305 1 55.5 249 LYS A N 1
ATOM 2022 C CA . LYS A 1 249 ? 6.953 4.41 -8.336 1 55.5 249 LYS A CA 1
ATOM 2023 C C . LYS A 1 249 ? 5.438 4.387 -8.141 1 55.5 249 LYS A C 1
ATOM 2025 O O . LYS A 1 249 ? 4.863 5.316 -7.574 1 55.5 249 LYS A O 1
ATOM 2030 N N . ALA A 1 250 ? 4.68 3.24 -8.609 1 55.03 250 ALA A N 1
ATOM 2031 C CA . ALA A 1 250 ? 3.234 3.238 -8.383 1 55.03 250 ALA A CA 1
ATOM 2032 C C . ALA A 1 250 ? 2.914 3.244 -6.887 1 55.03 250 ALA A C 1
ATOM 2034 O O . ALA A 1 250 ? 2.047 3.996 -6.438 1 55.03 250 ALA A O 1
ATOM 2035 N N . CYS A 1 251 ? 3.545 2.432 -6.117 1 57.94 251 CYS A N 1
ATOM 2036 C CA . CYS A 1 251 ? 3.449 2.451 -4.66 1 57.94 251 CYS A CA 1
ATOM 2037 C C . CYS A 1 251 ? 3.947 3.779 -4.102 1 57.94 251 CYS A C 1
ATOM 2039 O O . CYS A 1 251 ? 3.383 4.301 -3.139 1 57.94 251 CYS A O 1
ATOM 2041 N N . PHE A 1 252 ? 4.688 4.441 -4.852 1 61.81 252 PHE A N 1
ATOM 2042 C CA . PHE A 1 252 ? 5.316 5.684 -4.418 1 61.81 252 PHE A CA 1
ATOM 2043 C C . PHE A 1 252 ? 4.328 6.84 -4.488 1 61.81 252 PHE A C 1
ATOM 2045 O O . PHE A 1 252 ? 4.391 7.766 -3.676 1 61.81 252 PHE A O 1
ATOM 2052 N N . PHE A 1 253 ? 3.326 6.613 -5.336 1 68.88 253 PHE A N 1
ATOM 2053 C CA . PHE A 1 253 ? 2.344 7.684 -5.453 1 68.88 253 PHE A CA 1
ATOM 2054 C C . PHE A 1 253 ? 1.567 7.852 -4.152 1 68.88 253 PHE A C 1
ATOM 2056 O O . PHE A 1 253 ? 1.407 8.969 -3.658 1 68.88 253 PHE A O 1
ATOM 2063 N N . LEU A 1 254 ? 1.214 6.719 -3.58 1 68.38 254 LEU A N 1
ATOM 2064 C CA . LEU A 1 254 ? 0.449 6.781 -2.338 1 68.38 254 LEU A CA 1
ATOM 2065 C C . LEU A 1 254 ? 1.288 7.375 -1.212 1 68.38 254 LEU A C 1
ATOM 2067 O O . LEU A 1 254 ? 0.794 8.188 -0.428 1 68.38 254 LEU A O 1
ATOM 2071 N N . PHE A 1 255 ? 2.523 7.008 -1.204 1 72.25 255 PHE A N 1
ATOM 2072 C CA . PHE A 1 255 ? 3.434 7.535 -0.194 1 72.25 255 PHE A CA 1
ATOM 2073 C C . PHE A 1 255 ? 3.621 9.039 -0.365 1 72.25 255 PHE A C 1
ATOM 2075 O O . PHE A 1 255 ? 3.646 9.781 0.618 1 72.25 255 PHE A O 1
ATOM 2082 N N . PHE A 1 256 ? 3.668 9.445 -1.502 1 76.06 256 PHE A N 1
ATOM 2083 C CA . PHE A 1 256 ? 3.854 10.867 -1.797 1 76.06 256 PHE A CA 1
ATOM 2084 C C . PHE A 1 256 ? 2.627 11.672 -1.386 1 76.06 256 PHE A C 1
ATOM 2086 O O . PHE A 1 256 ? 2.75 12.719 -0.753 1 76.06 256 PHE A O 1
ATOM 2093 N N . VAL A 1 257 ? 1.482 11.109 -1.662 1 75.69 257 VAL A N 1
ATOM 2094 C CA . VAL A 1 257 ? 0.246 11.805 -1.313 1 75.69 257 VAL A CA 1
ATOM 2095 C C . VAL A 1 257 ? 0.118 11.898 0.205 1 75.69 257 VAL A C 1
ATOM 2097 O O . VAL A 1 257 ? -0.296 12.93 0.735 1 75.69 257 VAL A O 1
ATOM 2100 N N . PHE A 1 258 ? 0.605 10.945 0.845 1 79.19 258 PHE A N 1
ATOM 2101 C CA . PHE A 1 258 ? 0.567 10.961 2.303 1 79.19 258 PHE A CA 1
ATOM 2102 C C . PHE A 1 258 ? 1.502 12.023 2.861 1 79.19 258 PHE A C 1
ATOM 2104 O O . PHE A 1 258 ? 1.171 12.695 3.84 1 79.19 258 PHE A O 1
ATOM 2111 N N . SER A 1 259 ? 2.646 12.07 2.262 1 81.25 259 SER A N 1
ATOM 2112 C CA . SER A 1 259 ? 3.611 13.078 2.697 1 81.25 259 SER A CA 1
ATOM 2113 C C . SER A 1 259 ? 3.07 14.484 2.5 1 81.25 259 SER A C 1
ATOM 2115 O O . SER A 1 259 ? 3.225 15.344 3.371 1 81.25 259 SER A O 1
ATOM 2117 N N . LEU A 1 260 ? 2.424 14.703 1.421 1 80.31 260 LEU A N 1
ATOM 2118 C CA . LEU A 1 260 ? 1.845 16.016 1.144 1 80.31 260 LEU A CA 1
ATOM 2119 C C . LEU A 1 260 ? 0.704 16.312 2.107 1 80.31 260 LEU A C 1
ATOM 2121 O O . LEU A 1 260 ? 0.552 17.453 2.557 1 80.31 260 LEU A O 1
ATOM 2125 N N . LEU A 1 261 ? -0.054 15.336 2.381 1 83.75 261 LEU A N 1
ATOM 2126 C CA . LEU A 1 261 ? -1.147 15.492 3.336 1 83.75 261 LEU A CA 1
ATOM 2127 C C . LEU A 1 261 ? -0.617 15.883 4.711 1 83.75 261 LEU A C 1
ATOM 2129 O O . LEU A 1 261 ? -1.188 16.75 5.375 1 83.75 261 LEU A O 1
ATOM 2133 N N . ARG A 1 262 ? 0.488 15.266 5.105 1 84.56 262 ARG A N 1
ATOM 2134 C CA . ARG A 1 262 ? 1.115 15.602 6.379 1 84.56 262 ARG A CA 1
ATOM 2135 C C . ARG A 1 262 ? 1.548 17.062 6.402 1 84.56 262 ARG A C 1
ATOM 2137 O O . ARG A 1 262 ? 1.332 17.766 7.395 1 84.56 262 ARG A O 1
ATOM 2144 N N . ILE A 1 263 ? 2.123 17.5 5.348 1 84.12 263 ILE A N 1
ATOM 2145 C CA . ILE A 1 263 ? 2.617 18.875 5.246 1 84.12 263 ILE A CA 1
ATOM 2146 C C . ILE A 1 263 ? 1.447 19.859 5.332 1 84.12 263 ILE A C 1
ATOM 2148 O O . ILE A 1 263 ? 1.498 20.828 6.09 1 84.12 263 ILE A O 1
ATOM 2152 N N . VAL A 1 264 ? 0.415 19.562 4.609 1 86.5 264 VAL A N 1
ATOM 2153 C CA . VAL A 1 264 ? -0.738 20.453 4.578 1 86.5 264 VAL A CA 1
ATOM 2154 C C . VAL A 1 264 ? -1.418 20.469 5.945 1 86.5 264 VAL A C 1
ATOM 2156 O O . VAL A 1 264 ? -1.855 21.516 6.41 1 86.5 264 VAL A O 1
ATOM 2159 N N . ARG A 1 265 ? -1.48 19.422 6.605 1 88.06 265 ARG A N 1
ATOM 2160 C CA . ARG A 1 265 ? -2.062 19.344 7.941 1 88.06 265 ARG A CA 1
ATOM 2161 C C . ARG A 1 265 ? -1.264 20.172 8.93 1 88.06 265 ARG A C 1
ATOM 2163 O O . ARG A 1 265 ? -1.839 20.875 9.773 1 88.06 265 ARG A O 1
ATOM 2170 N N . ARG A 1 266 ? 0.014 20.047 8.812 1 87.25 266 ARG A N 1
ATOM 2171 C CA . ARG A 1 266 ? 0.877 20.828 9.68 1 87.25 266 ARG A CA 1
ATOM 2172 C C . ARG A 1 266 ? 0.68 22.328 9.438 1 87.25 266 ARG A C 1
ATOM 2174 O O . ARG A 1 266 ? 0.595 23.109 10.383 1 87.25 266 ARG A O 1
ATOM 2181 N N . ARG A 1 267 ? 0.565 22.734 8.211 1 85.31 267 ARG A N 1
ATOM 2182 C CA . ARG A 1 267 ? 0.329 24.125 7.855 1 85.31 267 ARG A CA 1
ATOM 2183 C C . ARG A 1 267 ? -0.986 24.625 8.445 1 85.31 267 ARG A C 1
ATOM 2185 O O . ARG A 1 267 ? -1.049 25.734 8.992 1 85.31 267 ARG A O 1
ATOM 2192 N N . LEU A 1 268 ? -1.951 23.797 8.398 1 90.25 268 LEU A N 1
ATOM 2193 C CA . LEU A 1 268 ? -3.268 24.156 8.914 1 90.25 268 LEU A CA 1
ATOM 2194 C C . LEU A 1 268 ? -3.232 24.312 10.43 1 90.25 268 LEU A C 1
ATOM 2196 O O . LEU A 1 268 ? -3.766 25.281 10.969 1 90.25 268 LEU A O 1
ATOM 2200 N N . ILE A 1 269 ? -2.576 23.391 11.094 1 90.25 269 ILE A N 1
ATOM 2201 C CA . ILE A 1 269 ? -2.465 23.438 12.547 1 90.25 269 ILE A CA 1
ATOM 2202 C C . ILE A 1 269 ? -1.737 24.703 12.977 1 90.25 269 ILE A C 1
ATOM 2204 O O . ILE A 1 269 ? -2.17 25.391 13.906 1 90.25 269 ILE A O 1
ATOM 2208 N N . CYS A 1 270 ? -0.701 25.016 12.289 1 88.38 270 CYS A N 1
ATOM 2209 C CA . CYS A 1 270 ? 0.106 26.172 12.625 1 88.38 270 CYS A CA 1
ATOM 2210 C C . CYS A 1 270 ? -0.692 27.469 12.438 1 88.38 270 CYS A C 1
ATOM 2212 O O . CYS A 1 270 ? -0.708 28.328 13.312 1 88.38 270 CYS A O 1
ATOM 2214 N N . ASP A 1 271 ? -1.399 27.578 11.32 1 90.56 271 ASP A N 1
ATOM 2215 C CA . ASP A 1 271 ? -2.188 28.781 11.047 1 90.56 271 ASP A CA 1
ATOM 2216 C C . ASP A 1 271 ? -3.348 28.906 12.031 1 90.56 271 ASP A C 1
ATOM 2218 O O . ASP A 1 271 ? -3.646 30 12.508 1 90.56 271 ASP A O 1
ATOM 2222 N N . ARG A 1 272 ? -3.984 27.797 12.375 1 91.94 272 ARG A N 1
ATOM 2223 C CA . ARG A 1 272 ? -5.086 27.812 13.328 1 91.94 272 ARG A CA 1
ATOM 2224 C C . ARG A 1 272 ? -4.598 28.219 14.719 1 91.94 272 ARG A C 1
ATOM 2226 O O . ARG A 1 272 ? -5.27 28.984 15.422 1 91.94 272 ARG A O 1
ATOM 2233 N N . THR A 1 273 ? -3.465 27.656 15.062 1 92.56 273 THR A N 1
ATOM 2234 C CA . THR A 1 273 ? -2.873 28 16.344 1 92.56 273 THR A CA 1
ATOM 2235 C C . THR A 1 273 ? -2.529 29.5 16.406 1 92.56 273 THR A C 1
ATOM 2237 O O . THR A 1 273 ? -2.787 30.156 17.406 1 92.56 273 THR A O 1
ATOM 2240 N N . LEU A 1 274 ? -2.01 29.984 15.305 1 92.5 274 LEU A N 1
ATOM 2241 C CA . LEU A 1 274 ? -1.658 31.391 15.219 1 92.5 274 LEU A CA 1
ATOM 2242 C C . LEU A 1 274 ? -2.893 32.281 15.391 1 92.5 274 LEU A C 1
ATOM 2244 O O . LEU A 1 274 ? -2.863 33.25 16.141 1 92.5 274 LEU A O 1
ATOM 2248 N N . ILE A 1 275 ? -3.945 31.906 14.758 1 93.56 275 ILE A N 1
ATOM 2249 C CA . ILE A 1 275 ? -5.18 32.688 14.828 1 93.56 275 ILE A CA 1
ATOM 2250 C C . ILE A 1 275 ? -5.754 32.625 16.25 1 93.56 275 ILE A C 1
ATOM 2252 O O . ILE A 1 275 ? -6.238 33.625 16.766 1 93.56 275 ILE A O 1
ATOM 2256 N N . LYS A 1 276 ? -5.691 31.469 16.859 1 94.19 276 LYS A N 1
ATOM 2257 C CA . LYS A 1 276 ? -6.168 31.312 18.219 1 94.19 276 LYS A CA 1
ATOM 2258 C C . LYS A 1 276 ? -5.398 32.219 19.188 1 94.19 276 LYS A C 1
ATOM 2260 O O . LYS A 1 276 ? -5.992 32.844 20.062 1 94.19 276 LYS A O 1
ATOM 2265 N N . LEU A 1 277 ? -4.098 32.219 19.016 1 94.44 277 LEU A N 1
ATOM 2266 C CA . LEU A 1 277 ? -3.252 33.031 19.859 1 94.44 277 LEU A CA 1
ATOM 2267 C C . LEU A 1 277 ? -3.529 34.5 19.625 1 94.44 277 LEU A C 1
ATOM 2269 O O . LEU A 1 277 ? -3.605 35.281 20.578 1 94.44 277 LEU A O 1
ATOM 2273 N N . TYR A 1 278 ? -3.725 34.875 18.375 1 93.31 278 TYR A N 1
ATOM 2274 C CA . TYR A 1 278 ? -4.074 36.25 18.047 1 93.31 278 TYR A CA 1
ATOM 2275 C C . TYR A 1 278 ? -5.379 36.656 18.719 1 93.31 278 TYR A C 1
ATOM 2277 O O . TYR A 1 278 ? -5.461 37.719 19.344 1 93.31 278 TYR A O 1
ATOM 2285 N N . LYS A 1 279 ? -6.328 35.812 18.609 1 93.69 279 LYS A N 1
ATOM 2286 C CA . LYS A 1 279 ? -7.633 36.094 19.188 1 93.69 279 LYS A CA 1
ATOM 2287 C C . LYS A 1 279 ? -7.539 36.188 20.719 1 93.69 279 LYS A C 1
ATOM 2289 O O . LYS A 1 279 ? -8.203 37.031 21.328 1 93.69 279 LYS A O 1
ATOM 2294 N N . MET A 1 280 ? -6.73 35.312 21.25 1 93.81 280 MET A N 1
ATOM 2295 C CA . MET A 1 280 ? -6.516 35.312 22.703 1 93.81 280 MET A CA 1
ATOM 2296 C C . MET A 1 280 ? -5.941 36.656 23.141 1 93.81 280 MET A C 1
ATOM 2298 O O . MET A 1 280 ? -6.387 37.25 24.141 1 93.81 280 MET A O 1
ATOM 2302 N N . ILE A 1 281 ? -4.988 37.219 22.359 1 93.62 281 ILE A N 1
ATOM 2303 C CA . ILE A 1 281 ? -4.355 38.5 22.672 1 93.62 281 ILE A CA 1
ATOM 2304 C C . ILE A 1 281 ? -5.375 39.625 22.547 1 93.62 281 ILE A C 1
ATOM 2306 O O . ILE A 1 281 ? -5.504 40.469 23.438 1 93.62 281 ILE A O 1
ATOM 2310 N N . VAL A 1 282 ? -6.156 39.562 21.516 1 93.31 282 VAL A N 1
ATOM 2311 C CA . VAL A 1 282 ? -7.133 40.625 21.25 1 93.31 282 VAL A CA 1
ATOM 2312 C C . VAL A 1 282 ? -8.211 40.594 22.328 1 93.31 282 VAL A C 1
ATOM 2314 O O . VAL A 1 282 ? -8.609 41.656 22.828 1 93.31 282 VAL A O 1
ATOM 2317 N N . LYS A 1 283 ? -8.594 39.5 22.734 1 93.38 283 LYS A N 1
ATOM 2318 C CA . LYS A 1 283 ? -9.648 39.344 23.734 1 93.38 283 LYS A CA 1
ATOM 2319 C C . LYS A 1 283 ? -9.148 39.781 25.109 1 93.38 283 LYS A C 1
ATOM 2321 O O . LYS A 1 283 ? -9.938 40.219 25.953 1 93.38 283 LYS A O 1
ATOM 2326 N N . SER A 1 284 ? -7.863 39.625 25.328 1 92.88 284 SER A N 1
ATOM 2327 C CA . SER A 1 284 ? -7.289 39.938 26.625 1 92.88 284 SER A CA 1
ATOM 2328 C C . SER A 1 284 ? -7.031 41.406 26.797 1 92.88 284 SER A C 1
ATOM 2330 O O . SER A 1 284 ? -6.613 41.875 27.859 1 92.88 284 SER A O 1
ATOM 2332 N N . ALA A 1 285 ? -7.254 42.188 25.734 1 93.81 285 ALA A N 1
ATOM 2333 C CA . ALA A 1 285 ? -6.953 43.594 25.766 1 93.81 285 ALA A CA 1
ATOM 2334 C C . ALA A 1 285 ? -7.758 44.312 26.844 1 93.81 285 ALA A C 1
ATOM 2336 O O . ALA A 1 285 ? -8.984 44.188 26.906 1 93.81 285 ALA A O 1
ATOM 2337 N N . PRO A 1 286 ? -7.043 45.062 27.75 1 92.06 286 PRO A N 1
ATOM 2338 C CA . PRO A 1 286 ? -7.777 45.906 28.688 1 92.06 286 PRO A CA 1
ATOM 2339 C C . PRO A 1 286 ? -8.562 47.031 27.984 1 92.06 286 PRO A C 1
ATOM 2341 O O . PRO A 1 286 ? -8.328 47.281 26.797 1 92.06 286 PRO A O 1
ATOM 2344 N N . SER A 1 287 ? -9.492 47.625 28.688 1 87.75 287 SER A N 1
ATOM 2345 C CA . SER A 1 287 ? -10.406 48.625 28.125 1 87.75 287 SER A CA 1
ATOM 2346 C C . SER A 1 287 ? -9.648 49.812 27.547 1 87.75 287 SER A C 1
ATOM 2348 O O . SER A 1 287 ? -10.117 50.438 26.594 1 87.75 287 SER A O 1
ATOM 2350 N N . ASP A 1 288 ? -8.406 50.094 28 1 89 288 ASP A N 1
ATOM 2351 C CA . ASP A 1 288 ? -7.656 51.281 27.594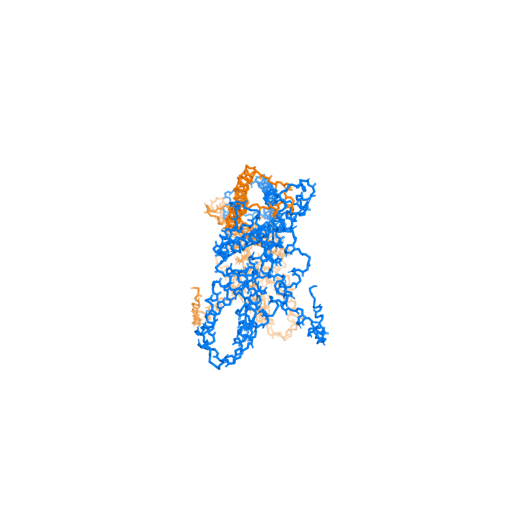 1 89 288 ASP A CA 1
ATOM 2352 C C . ASP A 1 288 ? -6.762 51 26.406 1 89 288 ASP A C 1
ATOM 2354 O O . ASP A 1 288 ? -6.105 51.906 25.875 1 89 288 ASP A O 1
ATOM 2358 N N . TYR A 1 289 ? -6.68 49.719 26.062 1 91.06 289 TYR A N 1
ATOM 2359 C CA . TYR A 1 289 ? -5.801 49.344 24.953 1 91.06 289 TY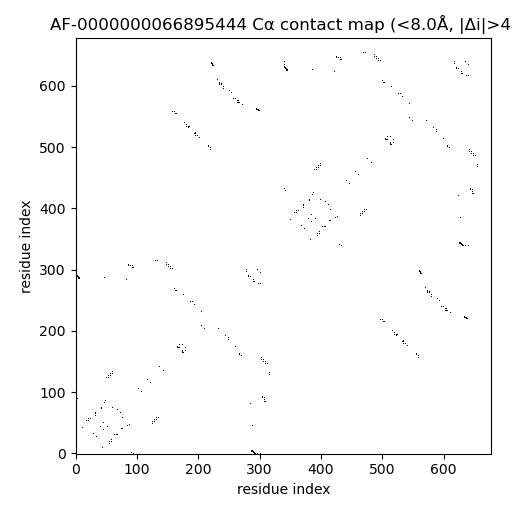R A CA 1
ATOM 2360 C C . TYR A 1 289 ? -6.59 48.656 23.859 1 91.06 289 TYR A C 1
ATOM 2362 O O . TYR A 1 289 ? -7.605 48 24.125 1 91.06 289 TYR A O 1
ATOM 2370 N N . LYS A 1 290 ? -6.176 48.812 22.594 1 90.25 290 LYS A N 1
ATOM 2371 C CA . LYS A 1 290 ? -6.766 48.125 21.453 1 90.25 290 LYS A CA 1
ATOM 2372 C C . LYS A 1 290 ? -5.758 48 20.312 1 90.25 290 LYS A C 1
ATOM 2374 O O . LYS A 1 290 ? -4.836 48.812 20.203 1 90.25 290 LYS A O 1
ATOM 2379 N N . ILE A 1 291 ? -5.953 46.969 19.594 1 89 291 ILE A N 1
ATOM 2380 C CA . ILE A 1 291 ? -5.227 46.844 18.344 1 89 291 ILE A CA 1
ATOM 2381 C C . ILE A 1 291 ? -5.984 47.594 17.234 1 89 291 ILE A C 1
ATOM 2383 O O . ILE A 1 291 ? -7.137 47.281 16.938 1 89 291 ILE A O 1
ATOM 2387 N N . LEU A 1 292 ? -5.453 48.531 16.594 1 84.38 292 LEU A N 1
ATOM 2388 C CA . LEU A 1 292 ? -6.117 49.5 15.719 1 84.38 292 LEU A CA 1
ATOM 2389 C C . LEU A 1 292 ? -6.375 48.875 14.344 1 84.38 292 LEU A C 1
ATOM 2391 O O . LEU A 1 292 ? -7.445 49.094 13.766 1 84.38 292 LEU A O 1
ATOM 2395 N N . GLU A 1 293 ? -5.41 48.219 13.836 1 86.75 293 GLU A N 1
ATOM 2396 C CA . GLU A 1 293 ? -5.496 47.719 12.469 1 86.75 293 GLU A CA 1
ATOM 2397 C C . GLU A 1 293 ? -6.543 46.625 12.352 1 86.75 293 GLU A C 1
ATOM 2399 O O . GLU A 1 293 ? -6.598 45.719 13.195 1 86.75 293 GLU A O 1
ATOM 2404 N N . LYS A 1 294 ? -7.426 46.781 11.43 1 86.38 294 LYS A N 1
ATOM 2405 C CA . LYS A 1 294 ? -8.438 45.75 11.172 1 86.38 294 LYS A CA 1
ATOM 2406 C C . LYS A 1 294 ? -7.805 44.469 10.625 1 86.38 294 LYS A C 1
ATOM 2408 O O . LYS A 1 294 ? -8.258 43.375 10.938 1 86.38 294 LYS A O 1
ATOM 2413 N N . ASP A 1 295 ? -6.758 44.688 9.789 1 90.19 295 ASP A N 1
ATOM 2414 C CA . ASP A 1 295 ? -6.062 43.562 9.188 1 90.19 295 ASP A CA 1
ATOM 2415 C C . ASP A 1 295 ? -4.555 43.656 9.383 1 90.19 295 ASP A C 1
ATOM 2417 O O . ASP A 1 295 ? -3.811 43.875 8.422 1 90.19 295 ASP A O 1
ATOM 2421 N N . PRO A 1 296 ? -4.156 43.469 10.695 1 90.69 296 PRO A N 1
ATOM 2422 C CA . PRO A 1 296 ? -2.729 43.625 10.992 1 90.69 296 PRO A CA 1
ATOM 2423 C C . PRO A 1 296 ? -1.909 42.406 10.5 1 90.69 296 PRO A C 1
ATOM 2425 O O . PRO A 1 296 ? -2.473 41.375 10.164 1 90.69 296 PRO A O 1
ATOM 2428 N N . VAL A 1 297 ? -0.6 42.719 10.359 1 89 297 VAL A N 1
ATOM 2429 C CA . VAL A 1 297 ? 0.327 41.594 10.156 1 89 297 VAL A CA 1
ATOM 2430 C C . VAL A 1 297 ? 0.386 40.75 11.422 1 89 297 VAL A C 1
ATOM 2432 O O . VAL A 1 297 ? 0.81 41.219 12.477 1 89 297 VAL A O 1
ATOM 2435 N N . ALA A 1 298 ? -0.068 39.562 11.336 1 88.31 298 ALA A N 1
ATOM 2436 C CA . ALA A 1 298 ? -0.208 38.688 12.492 1 88.31 298 ALA A CA 1
ATOM 2437 C C . ALA A 1 298 ? 1.134 38.469 13.188 1 88.31 298 ALA A C 1
ATOM 2439 O O . ALA A 1 298 ? 1.217 38.5 14.414 1 88.31 298 ALA A O 1
ATOM 2440 N N . ALA A 1 299 ? 2.176 38.281 12.43 1 88.31 299 ALA A N 1
ATOM 2441 C CA . ALA A 1 299 ? 3.498 38.031 12.984 1 88.31 299 ALA A CA 1
ATOM 2442 C C . ALA A 1 299 ? 3.969 39.188 13.852 1 88.31 299 ALA A C 1
ATOM 2444 O O . ALA A 1 299 ? 4.605 38.969 14.883 1 88.31 299 ALA A O 1
ATOM 2445 N N . ASP A 1 300 ? 3.635 40.344 13.461 1 90.25 300 ASP A N 1
ATOM 2446 C CA . ASP A 1 300 ? 4.055 41.531 14.203 1 90.25 300 ASP A CA 1
ATOM 2447 C C . ASP A 1 300 ? 3.389 41.594 15.57 1 90.25 300 ASP A C 1
ATOM 2449 O O . ASP A 1 300 ? 4.039 41.875 16.578 1 90.25 300 ASP A O 1
ATOM 2453 N N . VAL A 1 301 ? 2.129 41.312 15.57 1 92.19 301 VAL A N 1
ATOM 2454 C CA . VAL A 1 301 ? 1.388 41.344 16.828 1 92.19 301 VAL A CA 1
ATOM 2455 C C . VAL A 1 301 ? 1.925 40.25 17.766 1 92.19 301 VAL A C 1
ATOM 2457 O O . VAL A 1 301 ? 2.24 40.531 18.922 1 92.19 301 VAL A O 1
ATOM 2460 N N . ILE A 1 302 ? 2.086 39.062 17.219 1 92.69 302 ILE A N 1
ATOM 2461 C CA . ILE A 1 302 ? 2.533 37.938 18.016 1 92.69 302 ILE A CA 1
ATOM 2462 C C . ILE A 1 302 ? 3.947 38.188 18.531 1 92.69 302 ILE A C 1
ATOM 2464 O O . ILE A 1 302 ? 4.242 37.938 19.703 1 92.69 302 ILE A O 1
ATOM 2468 N N . ALA A 1 303 ? 4.797 38.688 17.672 1 92.12 303 ALA A N 1
ATOM 2469 C CA . ALA A 1 303 ? 6.176 38.969 18.062 1 92.12 303 ALA A CA 1
ATOM 2470 C C . ALA A 1 303 ? 6.227 40.031 19.172 1 92.12 303 ALA A C 1
ATOM 2472 O O . ALA A 1 303 ? 7.008 39.906 20.109 1 92.12 303 ALA A O 1
ATOM 2473 N N . THR A 1 304 ? 5.398 41.062 19.016 1 93.12 304 THR A N 1
ATOM 2474 C CA . THR A 1 304 ? 5.355 42.125 20.016 1 93.12 304 THR A CA 1
ATOM 2475 C C . THR A 1 304 ? 4.996 41.594 21.391 1 93.12 304 THR A C 1
ATOM 2477 O O . THR A 1 304 ? 5.648 41.906 22.375 1 93.12 304 THR A O 1
ATOM 2480 N N . PHE A 1 305 ? 4.023 40.781 21.453 1 94.88 305 PHE A N 1
ATOM 2481 C CA . PHE A 1 305 ? 3.584 40.25 22.734 1 94.88 305 PHE A CA 1
ATOM 2482 C C . PHE A 1 305 ? 4.547 39.156 23.234 1 94.88 305 PHE A C 1
ATOM 2484 O O . PHE A 1 305 ? 4.723 39 24.453 1 94.88 305 PHE A O 1
ATOM 2491 N N . GLN A 1 306 ? 5.152 38.469 22.312 1 93.56 306 GLN A N 1
ATOM 2492 C CA . GLN A 1 306 ? 6.195 37.531 22.734 1 93.56 306 GLN A CA 1
ATOM 2493 C C . GLN A 1 306 ? 7.328 38.25 23.453 1 93.56 306 GLN A C 1
ATOM 2495 O O . GLN A 1 306 ? 7.805 37.812 24.484 1 93.56 306 GLN A O 1
ATOM 2500 N N . ILE A 1 307 ? 7.738 39.312 22.938 1 92.75 307 ILE A N 1
ATOM 2501 C CA . ILE A 1 307 ? 8.797 40.125 23.516 1 92.75 307 ILE A CA 1
ATOM 2502 C C . ILE A 1 307 ? 8.344 40.656 24.891 1 92.75 307 ILE A C 1
ATOM 2504 O O . ILE A 1 307 ? 9.125 40.656 25.844 1 92.75 307 ILE A O 1
ATOM 2508 N N . ALA A 1 308 ? 7.082 41.062 24.953 1 94.38 308 ALA A N 1
ATOM 2509 C CA . ALA A 1 308 ? 6.547 41.594 26.203 1 94.38 308 ALA A CA 1
ATOM 2510 C C . ALA A 1 308 ? 6.555 40.5 27.281 1 94.38 308 ALA A C 1
ATOM 2512 O O . ALA A 1 308 ? 6.957 40.75 28.422 1 94.38 308 ALA A O 1
ATOM 2513 N N . TYR A 1 309 ? 6.129 39.281 26.891 1 93.25 309 TYR A N 1
ATOM 2514 C CA . TYR A 1 309 ? 6.164 38.156 27.828 1 93.25 309 TYR A CA 1
ATOM 2515 C C . TYR A 1 309 ? 7.594 37.875 28.266 1 93.25 309 TYR A C 1
ATOM 2517 O O . TYR A 1 309 ? 7.855 37.656 29.453 1 93.25 309 TYR A O 1
ATOM 2525 N N . ARG A 1 310 ? 8.469 37.906 27.344 1 90.75 310 ARG A N 1
ATOM 2526 C CA . ARG A 1 310 ? 9.867 37.594 27.641 1 90.75 310 ARG A CA 1
ATOM 2527 C C . ARG A 1 310 ? 10.453 38.656 28.594 1 90.75 310 ARG A C 1
ATOM 2529 O O . ARG A 1 310 ? 11.219 38.312 29.484 1 90.75 310 ARG A O 1
ATOM 2536 N N . LYS A 1 311 ? 10.125 39.844 28.359 1 90.5 311 LYS A N 1
ATOM 2537 C CA . LYS A 1 311 ? 10.586 40.938 29.234 1 90.5 311 LYS A CA 1
ATOM 2538 C C . LYS A 1 311 ? 10.07 40.75 30.656 1 90.5 311 LYS A C 1
ATOM 2540 O O . LYS A 1 311 ? 10.82 40.906 31.625 1 90.5 311 LYS A O 1
ATOM 2545 N N . LEU A 1 312 ? 8.82 40.438 30.781 1 90.81 312 LEU A N 1
ATOM 2546 C CA . LEU A 1 312 ? 8.234 40.219 32.094 1 90.81 312 LEU A CA 1
ATOM 2547 C C . LEU A 1 312 ? 8.891 39.031 32.781 1 90.81 312 LEU A C 1
ATOM 2549 O O . LEU A 1 312 ? 9.203 39.094 33.969 1 90.81 312 LEU A O 1
ATOM 2553 N N . LEU A 1 313 ? 9.125 38 32.031 1 89 313 LEU A N 1
ATOM 2554 C CA . LEU A 1 313 ? 9.734 36.781 32.594 1 89 313 LEU A CA 1
ATOM 2555 C C . LEU A 1 313 ? 11.18 37.062 33 1 89 313 LEU A C 1
ATOM 2557 O O . LEU A 1 313 ? 11.656 36.5 34 1 89 313 LEU A O 1
ATOM 2561 N N . SER A 1 314 ? 11.844 37.844 32.188 1 88.88 314 SER A N 1
ATOM 2562 C CA . SER A 1 314 ? 13.242 38.156 32.5 1 88.88 314 SER A CA 1
ATOM 2563 C C . SER A 1 314 ? 13.367 38.938 33.812 1 88.88 314 SER A C 1
ATOM 2565 O O . SER A 1 314 ? 14.391 38.875 34.469 1 88.88 314 SER A O 1
ATOM 2567 N N . LEU A 1 315 ? 12.352 39.688 34.156 1 86.69 315 LEU A N 1
ATOM 2568 C CA . LEU A 1 315 ? 12.344 40.438 35.375 1 86.69 315 LEU A CA 1
ATOM 2569 C C . LEU A 1 315 ? 12.156 39.531 36.594 1 86.69 315 LEU A C 1
ATOM 2571 O O . LEU A 1 315 ? 12.594 39.875 37.688 1 86.69 315 LEU A O 1
ATOM 2575 N N . VAL A 1 316 ? 11.555 38.375 36.312 1 79.81 316 VAL A N 1
ATOM 2576 C CA . VAL A 1 316 ? 11.32 37.438 37.375 1 79.81 316 VAL A CA 1
ATOM 2577 C C . VAL A 1 316 ? 12.531 36.5 37.531 1 79.81 316 VAL A C 1
ATOM 2579 O O . VAL A 1 316 ? 12.953 36.219 38.656 1 79.81 316 VAL A O 1
ATOM 2582 N N . ASP A 1 317 ? 13.047 35.781 36.312 1 70.69 317 ASP A N 1
ATOM 2583 C CA . ASP A 1 317 ? 14.109 34.781 36.312 1 70.69 317 ASP A CA 1
ATOM 2584 C C . ASP A 1 317 ? 15.461 35.406 36.625 1 70.69 317 ASP A C 1
ATOM 2586 O O . ASP A 1 317 ? 16.406 34.719 37.031 1 70.69 317 ASP A O 1
ATOM 2590 N N . HIS A 1 318 ? 15.828 36.562 36.25 1 55.16 318 HIS A N 1
ATOM 2591 C CA . HIS A 1 318 ? 17.141 37.031 36.688 1 55.16 318 HIS A CA 1
ATOM 2592 C C . HIS A 1 318 ? 17.375 36.688 38.156 1 55.16 318 HIS A C 1
ATOM 2594 O O . HIS A 1 318 ? 18.516 36.406 38.562 1 55.16 318 HIS A O 1
ATOM 2600 N N . GLN A 1 319 ? 16.438 36.562 38.969 1 44.72 319 GLN A N 1
ATOM 2601 C CA . GLN A 1 319 ? 16.75 35.969 40.281 1 44.72 319 GLN A CA 1
ATOM 2602 C C . GLN A 1 319 ? 16.891 34.469 40.188 1 44.72 319 GLN A C 1
ATOM 2604 O O . GLN A 1 319 ? 17.594 33.844 40.969 1 44.72 319 GLN A O 1
ATOM 2609 N N . TYR A 1 320 ? 16.297 33.688 39.25 1 39.59 320 TYR A N 1
ATOM 2610 C CA . TYR A 1 320 ? 16.422 32.25 39 1 39.59 320 TYR A CA 1
ATOM 2611 C C . TYR A 1 320 ? 17.703 31.922 38.281 1 39.59 320 TYR A C 1
ATOM 2613 O O . TYR A 1 320 ? 18.328 30.891 38.531 1 39.59 320 TYR A O 1
ATOM 2621 N N . ASN A 1 321 ? 18.156 32.594 37.219 1 39.75 321 ASN A N 1
ATOM 2622 C CA . ASN A 1 321 ? 19.484 32.312 36.656 1 39.75 321 ASN A CA 1
ATOM 2623 C C . ASN A 1 321 ? 20.578 32.469 37.719 1 39.75 321 ASN A C 1
ATOM 2625 O O . ASN A 1 321 ? 21.672 31.953 37.562 1 39.75 321 ASN A O 1
ATOM 2629 N N . THR A 1 322 ? 20.406 33.219 38.75 1 37.78 322 THR A N 1
ATOM 2630 C CA . THR A 1 322 ? 21.422 33.062 39.781 1 37.78 322 THR A CA 1
ATOM 2631 C C . THR A 1 322 ? 21.344 31.672 40.406 1 37.78 322 THR A C 1
ATOM 2633 O O . THR A 1 322 ? 22.344 31.141 40.906 1 37.78 322 THR A O 1
ATOM 2636 N N . PHE A 1 323 ? 20.156 30.953 40.5 1 33.66 323 PHE A N 1
ATOM 2637 C CA . PHE A 1 323 ? 20.141 29.594 41 1 33.66 323 PHE A CA 1
ATOM 2638 C C . PHE A 1 323 ? 20.578 28.594 39.938 1 33.66 323 PHE A C 1
ATOM 2640 O O . PHE A 1 323 ? 21.219 27.594 40.25 1 33.66 323 PHE A O 1
ATOM 2647 N N . LEU A 1 324 ? 20.078 28.641 38.594 1 35.44 324 LEU A N 1
ATOM 2648 C CA . LEU A 1 324 ? 20.5 27.578 37.688 1 35.44 324 LEU A CA 1
ATOM 2649 C C . LEU A 1 324 ? 22 27.688 37.406 1 35.44 324 LEU A C 1
ATOM 2651 O O . LEU A 1 324 ? 22.609 26.734 36.906 1 35.44 324 LEU A O 1
ATOM 2655 N N . ASN A 1 325 ? 22.672 28.766 37.406 1 34.59 325 ASN A N 1
ATOM 2656 C CA . ASN A 1 325 ? 24.109 28.688 37.25 1 34.59 325 ASN A CA 1
ATOM 2657 C C . ASN A 1 325 ? 24.75 27.859 38.375 1 34.59 325 ASN A C 1
ATOM 2659 O O . ASN A 1 325 ? 25.875 27.391 38.219 1 34.59 325 ASN A O 1
ATOM 2663 N N . ASN A 1 326 ? 24.281 27.781 39.594 1 34.03 326 ASN A N 1
ATOM 2664 C CA . ASN A 1 326 ? 25.031 26.891 40.469 1 34.03 326 ASN A CA 1
ATOM 2665 C C . ASN A 1 326 ? 24.672 25.438 40.219 1 34.03 326 ASN A C 1
ATOM 2667 O O . ASN A 1 326 ? 25.359 24.531 40.719 1 34.03 326 ASN A O 1
ATOM 2671 N N . GLY A 1 327 ? 23.438 24.875 40.125 1 31.61 327 GLY A N 1
ATOM 2672 C CA . GLY A 1 327 ? 23.297 23.438 40.031 1 31.61 327 GLY A CA 1
ATOM 2673 C C . GLY A 1 327 ? 23.641 22.891 38.656 1 31.61 327 GLY A C 1
ATOM 2674 O O . GLY A 1 327 ? 23.219 23.453 37.625 1 31.61 327 GLY A O 1
ATOM 2675 N N . ASN A 1 328 ? 24.859 22.234 38.375 1 31.25 328 ASN A N 1
ATOM 2676 C CA . ASN A 1 328 ? 25.547 21.375 37.406 1 31.25 328 ASN A CA 1
ATOM 2677 C C . ASN A 1 328 ? 24.625 20.312 36.812 1 31.25 328 ASN A C 1
ATOM 2679 O O . ASN A 1 328 ? 25.062 19.219 36.5 1 31.25 328 ASN A O 1
ATOM 2683 N N . CYS A 1 329 ? 23.312 20.344 36.938 1 26.11 329 CYS A N 1
ATOM 2684 C CA . CYS A 1 329 ? 22.734 19.094 36.438 1 26.11 329 CYS A CA 1
ATOM 2685 C C . CYS A 1 329 ? 23.016 18.906 34.969 1 26.11 329 CYS A C 1
ATOM 2687 O O . CYS A 1 329 ? 22.188 19.219 34.125 1 26.11 329 CYS A O 1
ATOM 2689 N N . THR A 1 330 ? 24.188 19.328 34.406 1 26.95 330 THR A N 1
ATOM 2690 C CA . THR A 1 330 ? 24.688 18.969 33.062 1 26.95 330 THR A CA 1
ATOM 2691 C C . THR A 1 330 ? 24.641 17.453 32.875 1 26.95 330 THR A C 1
ATOM 2693 O O . THR A 1 330 ? 25.031 16.953 31.812 1 26.95 330 THR A O 1
ATOM 2696 N N . ASN A 1 331 ? 24.484 16.609 33.938 1 26.92 331 ASN A N 1
ATOM 2697 C CA . ASN A 1 331 ? 24.906 15.258 33.562 1 26.92 331 ASN A CA 1
ATOM 2698 C C . ASN A 1 331 ? 23.953 14.609 32.562 1 26.92 331 ASN A C 1
ATOM 2700 O O . ASN A 1 331 ? 23.922 13.383 32.438 1 26.92 331 ASN A O 1
ATOM 2704 N N . GLN A 1 332 ? 22.797 15.172 32.188 1 23.12 332 GLN A N 1
ATOM 2705 C CA . GLN A 1 332 ? 22.094 14.156 31.406 1 23.12 332 GLN A CA 1
ATOM 2706 C C . GLN A 1 332 ? 22.922 13.734 30.203 1 23.12 332 GLN A C 1
ATOM 2708 O O . GLN A 1 332 ? 23.375 14.578 29.422 1 23.12 332 GLN A O 1
ATOM 2713 N N . THR A 1 333 ? 23.516 12.562 30.188 1 25.06 333 THR A N 1
ATOM 2714 C CA . THR A 1 333 ? 24.141 11.602 29.281 1 25.06 333 THR A CA 1
ATOM 2715 C C . THR A 1 333 ? 23.391 11.539 27.953 1 25.06 333 THR A C 1
ATOM 2717 O O . THR A 1 333 ? 22.172 11.586 27.922 1 25.06 333 THR A O 1
ATOM 2720 N N . ASN A 1 334 ? 24.078 11.82 26.812 1 22.89 334 ASN A N 1
ATOM 2721 C CA . ASN A 1 334 ? 24.047 11.688 25.359 1 22.89 334 ASN A CA 1
ATOM 2722 C C . ASN A 1 334 ? 23.547 10.32 24.938 1 22.89 334 ASN A C 1
ATOM 2724 O O . ASN A 1 334 ? 24.281 9.336 25 1 22.89 334 ASN A O 1
ATOM 2728 N N . TYR A 1 335 ? 22.453 9.766 25.5 1 19.75 335 TYR A N 1
ATOM 2729 C CA . TYR A 1 335 ? 22.141 8.516 24.812 1 19.75 335 TYR A CA 1
ATOM 2730 C C . TYR A 1 335 ? 21.984 8.742 23.312 1 19.75 335 TYR A C 1
ATOM 2732 O O . TYR A 1 335 ? 21.125 9.516 22.875 1 19.75 335 TYR A O 1
ATOM 2740 N N . GLU A 1 336 ? 23.109 8.742 22.516 1 22.53 336 GLU A N 1
ATOM 2741 C CA . GLU A 1 336 ? 23.453 8.492 21.125 1 22.53 336 GLU A CA 1
ATOM 2742 C C . GLU A 1 336 ? 22.656 7.305 20.562 1 22.53 336 GLU A C 1
ATOM 2744 O O . GLU A 1 336 ? 22.984 6.797 19.484 1 22.53 336 GLU A O 1
ATOM 2749 N N . ASP A 1 337 ? 21.516 6.832 21.016 1 21.03 337 ASP A N 1
ATOM 2750 C CA . ASP A 1 337 ? 21.172 5.613 20.281 1 21.03 337 ASP A CA 1
ATOM 2751 C C . ASP A 1 337 ? 21.172 5.855 18.781 1 21.03 337 ASP A C 1
ATOM 2753 O O . ASP A 1 337 ? 21.047 6.996 18.328 1 21.03 337 ASP A O 1
ATOM 2757 N N . GLY A 1 338 ? 21.156 4.652 17.891 1 21.06 338 GLY A N 1
ATOM 2758 C CA . GLY A 1 338 ? 21.219 3.939 16.625 1 21.06 338 GLY A CA 1
ATOM 2759 C C . GLY A 1 338 ? 20.109 4.328 15.672 1 21.06 338 GLY A C 1
ATOM 2760 O O . GLY A 1 338 ? 19.969 3.746 14.594 1 21.06 338 GLY A O 1
ATOM 2761 N N . LEU A 1 339 ? 19.547 5.473 15.453 1 19.25 339 LEU A N 1
ATOM 2762 C CA . LEU A 1 339 ? 19.078 5.43 14.07 1 19.25 339 LEU A CA 1
ATOM 2763 C C . LEU A 1 339 ? 20.234 5.68 13.109 1 19.25 339 LEU A C 1
ATOM 2765 O O . LEU A 1 339 ? 21.141 6.473 13.406 1 19.25 339 LEU A O 1
ATOM 2769 N N . MET B 1 1 ? -2.564 -42.906 -31.656 1 82.06 1 MET B N 1
ATOM 2770 C CA . MET B 1 1 ? -1.758 -42.219 -30.656 1 82.06 1 MET B CA 1
ATOM 2771 C C . MET B 1 1 ? -0.597 -43.094 -30.188 1 82.06 1 MET B C 1
ATOM 2773 O O . MET B 1 1 ? 0.564 -42.781 -30.484 1 82.06 1 MET B O 1
ATOM 2777 N N . ILE B 1 2 ? -0.812 -44.219 -29.625 1 86.44 2 ILE B N 1
ATOM 2778 C CA . ILE B 1 2 ? 0.225 -45.188 -29.219 1 86.44 2 ILE B CA 1
ATOM 2779 C C . ILE B 1 2 ? 0.389 -46.25 -30.281 1 86.44 2 ILE B C 1
ATOM 2781 O O . ILE B 1 2 ? -0.599 -46.812 -30.766 1 86.44 2 ILE B O 1
ATOM 2785 N N . THR B 1 3 ? 1.581 -46.406 -30.719 1 84.69 3 THR B N 1
ATOM 2786 C CA . THR B 1 3 ? 1.863 -47.438 -31.719 1 84.69 3 THR B CA 1
ATOM 2787 C C . THR B 1 3 ? 2.76 -48.531 -31.141 1 84.69 3 THR B C 1
ATOM 2789 O O . THR B 1 3 ? 3.635 -48.25 -30.328 1 84.69 3 THR B O 1
ATOM 2792 N N . TYR B 1 4 ? 2.389 -49.781 -31.484 1 81.5 4 TYR B N 1
ATOM 2793 C CA . TYR B 1 4 ? 3.203 -50.938 -31.125 1 81.5 4 TYR B CA 1
ATOM 2794 C C . TYR B 1 4 ? 4.121 -51.344 -32.281 1 81.5 4 TYR B C 1
ATOM 2796 O O . TYR B 1 4 ? 3.652 -51.656 -33.375 1 81.5 4 TYR B O 1
ATOM 2804 N N . CYS B 1 5 ? 5.492 -51.156 -32.125 1 73.12 5 CYS B N 1
ATOM 2805 C CA . CYS B 1 5 ? 6.473 -51.406 -33.156 1 73.12 5 CYS B CA 1
ATOM 2806 C C . CYS B 1 5 ? 7.133 -52.781 -32.938 1 73.12 5 CYS B C 1
ATOM 2808 O O . CYS B 1 5 ? 8.047 -53.156 -33.688 1 73.12 5 CYS B O 1
ATOM 2810 N N . GLY B 1 6 ? 6.781 -53.5 -31.969 1 67.12 6 GLY B N 1
ATOM 2811 C CA . GLY B 1 6 ? 7.461 -54.75 -31.672 1 67.12 6 GLY B CA 1
ATOM 2812 C C . GLY B 1 6 ? 7.297 -55.781 -32.75 1 67.12 6 GLY B C 1
ATOM 2813 O O . GLY B 1 6 ? 6.285 -55.812 -33.469 1 67.12 6 GLY B O 1
ATOM 2814 N N . CYS B 1 7 ? 8.477 -56.188 -33.406 1 58.03 7 CYS B N 1
ATOM 2815 C CA . CYS B 1 7 ? 8.508 -57.25 -34.406 1 58.03 7 CYS B CA 1
ATOM 2816 C C . CYS B 1 7 ? 7.949 -58.562 -33.781 1 58.03 7 CYS B C 1
ATOM 2818 O O . CYS B 1 7 ? 8.203 -58.844 -32.625 1 58.03 7 CYS B O 1
ATOM 2820 N N . SER B 1 8 ? 6.777 -58.969 -34.188 1 52.66 8 SER B N 1
ATOM 2821 C CA . SER B 1 8 ? 6.027 -60.188 -33.844 1 52.66 8 SER B CA 1
ATOM 2822 C C . SER B 1 8 ? 6.949 -61.375 -33.719 1 52.66 8 SER B C 1
ATOM 2824 O O . SER B 1 8 ? 6.496 -62.531 -33.75 1 52.66 8 SER B O 1
ATOM 2826 N N . ASN B 1 9 ? 8.18 -61.375 -33.938 1 53.41 9 ASN B N 1
ATOM 2827 C CA . ASN B 1 9 ? 8.711 -62.75 -33.812 1 53.41 9 ASN B CA 1
ATOM 2828 C C . ASN B 1 9 ? 8.719 -63.219 -32.375 1 53.41 9 ASN B C 1
ATOM 2830 O O . ASN B 1 9 ? 9.523 -62.75 -31.562 1 53.41 9 ASN B O 1
ATOM 2834 N N . PRO B 1 10 ? 7.656 -63.875 -32 1 60.62 10 PRO B N 1
ATOM 2835 C CA . PRO B 1 10 ? 7.617 -64.375 -30.641 1 60.62 10 PRO B CA 1
ATOM 2836 C C . PRO B 1 10 ? 8.875 -65.188 -30.281 1 60.62 10 PRO B C 1
ATOM 2838 O O . PRO B 1 10 ? 9.305 -66.062 -31.031 1 60.62 10 PRO B O 1
ATOM 2841 N N . ILE B 1 11 ? 9.719 -64.625 -29.422 1 65.31 11 ILE B N 1
ATOM 2842 C CA . ILE B 1 11 ? 10.906 -65.375 -28.969 1 65.31 11 ILE B CA 1
ATOM 2843 C C . ILE B 1 11 ? 10.523 -66.75 -28.531 1 65.31 11 ILE B C 1
ATOM 2845 O O . ILE B 1 11 ? 11.234 -67.75 -28.828 1 65.31 11 ILE B O 1
ATOM 2849 N N . LEU B 1 12 ? 9.375 -66.875 -27.906 1 75.94 12 LEU B N 1
ATOM 2850 C CA . LEU B 1 12 ? 8.906 -68.188 -27.453 1 75.94 12 LEU B CA 1
ATOM 2851 C C . LEU B 1 12 ? 7.523 -68.5 -28.016 1 75.94 12 LEU B C 1
ATOM 2853 O O . LEU B 1 12 ? 6.648 -67.625 -28.047 1 75.94 12 LEU B O 1
ATOM 2857 N N . ASN B 1 13 ? 7.426 -69.625 -28.625 1 82.25 13 ASN B N 1
ATOM 2858 C CA . ASN B 1 13 ? 6.109 -70.062 -29.078 1 82.25 13 ASN B CA 1
ATOM 2859 C C . ASN B 1 13 ? 5.207 -70.438 -27.906 1 82.25 13 ASN B C 1
ATOM 2861 O O . ASN B 1 13 ? 5.688 -70.688 -26.797 1 82.25 13 ASN B O 1
ATOM 2865 N N . GLN B 1 14 ? 3.951 -70.562 -28.078 1 84.88 14 GLN B N 1
ATOM 2866 C CA . GLN B 1 14 ? 2.959 -70.812 -27.031 1 84.88 14 GLN B CA 1
ATOM 2867 C C . GLN B 1 14 ? 3.148 -72.188 -26.422 1 84.88 14 GLN B C 1
ATOM 2869 O O . GLN B 1 14 ? 2.949 -72.375 -25.219 1 84.88 14 GLN B O 1
ATOM 2874 N N . GLN B 1 15 ? 3.643 -73 -27.203 1 89.31 15 GLN B N 1
ATOM 2875 C CA . GLN B 1 15 ? 3.859 -74.375 -26.703 1 89.31 15 GLN B CA 1
ATOM 2876 C C . GLN B 1 15 ? 4.965 -74.375 -25.656 1 89.31 15 GLN B C 1
ATOM 2878 O O . GLN B 1 15 ? 4.844 -75.062 -24.641 1 89.31 15 GLN B O 1
ATOM 2883 N N . ILE B 1 16 ? 5.984 -73.625 -25.906 1 90.81 16 ILE B N 1
ATOM 2884 C CA . ILE B 1 16 ? 7.105 -73.562 -24.984 1 90.81 16 ILE B CA 1
ATOM 2885 C C . ILE B 1 16 ? 6.664 -72.938 -23.672 1 90.81 16 IL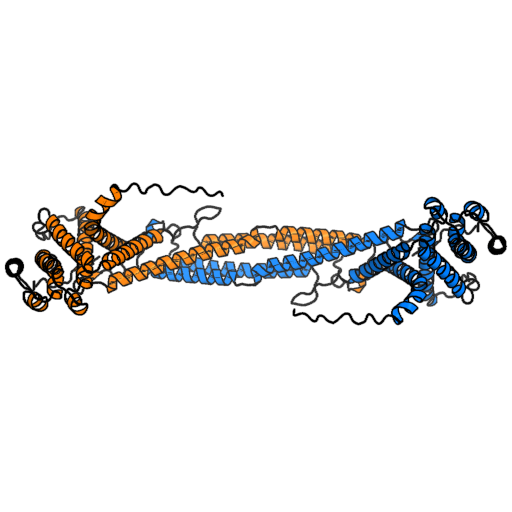E B C 1
ATOM 2887 O O . ILE B 1 16 ? 7.039 -73.375 -22.594 1 90.81 16 ILE B O 1
ATOM 2891 N N . ILE B 1 17 ? 5.832 -72 -23.812 1 90.94 17 ILE B N 1
ATOM 2892 C CA . ILE B 1 17 ? 5.336 -71.312 -22.625 1 90.94 17 ILE B CA 1
ATOM 2893 C C . ILE B 1 17 ? 4.523 -72.25 -21.766 1 90.94 17 ILE B C 1
ATOM 2895 O O . ILE B 1 17 ? 4.707 -72.312 -20.547 1 90.94 17 ILE B O 1
ATOM 2899 N N . ASP B 1 18 ? 3.736 -73.062 -22.406 1 92.38 18 ASP B N 1
ATOM 2900 C CA . ASP B 1 18 ? 2.908 -74 -21.688 1 92.38 18 ASP B CA 1
ATOM 2901 C C . ASP B 1 18 ? 3.768 -75.062 -21 1 92.38 18 ASP B C 1
ATOM 2903 O O . ASP B 1 18 ? 3.49 -75.5 -19.875 1 92.38 18 ASP B O 1
ATOM 2907 N N . GLN B 1 19 ? 4.801 -75.438 -21.703 1 93.5 19 GLN B N 1
ATOM 2908 C CA . GLN B 1 19 ? 5.715 -76.438 -21.141 1 93.5 19 GLN B CA 1
ATOM 2909 C C . GLN B 1 19 ? 6.445 -75.875 -19.922 1 93.5 19 GLN B C 1
ATOM 2911 O O . GLN B 1 19 ? 6.605 -76.562 -18.922 1 93.5 19 GLN B O 1
ATOM 2916 N N . LEU B 1 20 ? 6.816 -74.688 -20.062 1 93.38 20 LEU B N 1
ATOM 2917 C CA . LEU B 1 20 ? 7.527 -74.062 -18.953 1 93.38 20 LEU B CA 1
ATOM 2918 C C . LEU B 1 20 ? 6.609 -73.875 -17.75 1 93.38 20 LEU B C 1
ATOM 2920 O O . LEU B 1 20 ? 7.051 -74.062 -16.609 1 93.38 20 LEU B O 1
ATOM 2924 N N . ILE B 1 21 ? 5.383 -73.688 -17.969 1 93.62 21 ILE B N 1
ATOM 2925 C CA . ILE B 1 21 ? 4.41 -73.5 -16.891 1 93.62 21 ILE B CA 1
ATOM 2926 C C . ILE B 1 21 ? 4.27 -74.812 -16.125 1 93.62 21 ILE B C 1
ATOM 2928 O O . ILE B 1 21 ? 4.309 -74.812 -14.891 1 93.62 21 ILE B O 1
ATOM 2932 N N . ILE B 1 22 ? 4.18 -75.875 -16.875 1 93.25 22 ILE B N 1
ATOM 2933 C CA . ILE B 1 22 ? 4.039 -77.188 -16.266 1 93.25 22 ILE B CA 1
ATOM 2934 C C . ILE B 1 22 ? 5.301 -77.5 -15.469 1 93.25 22 ILE B C 1
ATOM 2936 O O . ILE B 1 22 ? 5.223 -78 -14.336 1 93.25 22 ILE B O 1
ATOM 2940 N N . GLN B 1 23 ? 6.43 -77.188 -16 1 93 23 GLN B N 1
ATOM 2941 C CA . GLN B 1 23 ? 7.707 -77.438 -15.352 1 93 23 GLN B CA 1
ATOM 2942 C C . GLN B 1 23 ? 7.852 -76.688 -14.047 1 93 23 GLN B C 1
ATOM 2944 O O . GLN B 1 23 ? 8.297 -77.25 -13.039 1 93 23 GLN B O 1
ATOM 2949 N N . LEU B 1 24 ? 7.449 -75.5 -14.062 1 92.88 24 LEU B N 1
ATOM 2950 C CA . LEU B 1 24 ? 7.609 -74.625 -12.891 1 92.88 24 LEU B CA 1
ATOM 2951 C C . LEU B 1 24 ? 6.629 -75.062 -11.789 1 92.88 24 LEU B C 1
ATOM 2953 O O . LEU B 1 24 ? 6.965 -75 -10.602 1 92.88 24 LEU B O 1
ATOM 2957 N N . LYS B 1 25 ? 5.449 -75.438 -12.18 1 90.62 25 LYS B N 1
ATOM 2958 C CA . LYS B 1 25 ? 4.445 -75.812 -11.195 1 90.62 25 LYS B CA 1
ATOM 2959 C C . LYS B 1 25 ? 4.867 -77.125 -10.469 1 90.62 25 LYS B C 1
ATOM 2961 O O . LYS B 1 25 ? 4.625 -77.25 -9.266 1 90.62 25 LYS B O 1
ATOM 2966 N N . ASN B 1 26 ? 5.598 -77.875 -11.219 1 88.94 26 ASN B N 1
ATOM 2967 C CA . ASN B 1 26 ? 5.949 -79.188 -10.68 1 88.94 26 ASN B CA 1
ATOM 2968 C C . ASN B 1 26 ? 7.355 -79.188 -10.086 1 88.94 26 ASN B C 1
ATOM 2970 O O . ASN B 1 26 ? 7.785 -80.188 -9.508 1 88.94 26 ASN B O 1
ATOM 2974 N N . SER B 1 27 ? 8.008 -78.188 -10.203 1 86.19 27 SER B N 1
ATOM 2975 C CA . SER B 1 27 ? 9.383 -78.188 -9.719 1 86.19 27 SER B CA 1
ATOM 2976 C C . SER B 1 27 ? 9.438 -77.812 -8.234 1 86.19 27 SER B C 1
ATOM 2978 O O . SER B 1 27 ? 8.711 -76.938 -7.777 1 86.19 27 SER B O 1
ATOM 2980 N N . ASP B 1 28 ? 10.164 -78.562 -7.473 1 83.75 28 ASP B N 1
ATOM 2981 C CA . ASP B 1 28 ? 10.422 -78.312 -6.062 1 83.75 28 ASP B CA 1
ATOM 2982 C C . ASP B 1 28 ? 11.836 -77.75 -5.855 1 83.75 28 ASP B C 1
ATOM 2984 O O . ASP B 1 28 ? 12.75 -78.5 -5.527 1 83.75 28 ASP B O 1
ATOM 2988 N N . ILE B 1 29 ? 12 -76.5 -6.277 1 84.12 29 ILE B N 1
ATOM 2989 C CA . ILE B 1 29 ? 13.312 -75.875 -6.18 1 84.12 29 ILE B CA 1
ATOM 2990 C C . ILE B 1 29 ? 13.414 -75.125 -4.867 1 84.12 29 ILE B C 1
ATOM 2992 O O . ILE B 1 29 ? 12.477 -74.438 -4.477 1 84.12 29 ILE B O 1
ATOM 2996 N N . GLU B 1 30 ? 14.625 -75.25 -4.156 1 82 30 GLU B N 1
ATOM 2997 C CA . GLU B 1 30 ? 14.789 -74.688 -2.834 1 82 30 GLU B CA 1
ATOM 2998 C C . GLU B 1 30 ? 15.555 -73.375 -2.914 1 82 30 GLU B C 1
ATOM 3000 O O . GLU B 1 30 ? 15.469 -72.562 -2.008 1 82 30 GLU B O 1
ATOM 3005 N N . ASN B 1 31 ? 16.391 -73.125 -3.885 1 86.69 31 ASN B N 1
ATOM 3006 C CA . ASN B 1 31 ? 17.203 -71.938 -3.949 1 86.69 31 ASN B CA 1
ATOM 3007 C C . ASN B 1 31 ? 16.781 -71.062 -5.117 1 86.69 31 ASN B C 1
ATOM 3009 O O . ASN B 1 31 ? 16.391 -71.562 -6.176 1 86.69 31 ASN B O 1
ATOM 3013 N N . PHE B 1 32 ? 16.828 -69.75 -5.027 1 89 32 PHE B N 1
ATOM 3014 C CA . PHE B 1 32 ? 16.359 -68.75 -5.984 1 89 32 PHE B CA 1
ATOM 3015 C C . PHE B 1 32 ? 17.219 -68.75 -7.242 1 89 32 PHE B C 1
ATOM 3017 O O . PHE B 1 32 ? 16.719 -68.625 -8.352 1 89 32 PHE B O 1
ATOM 3024 N N . ARG B 1 33 ? 18.531 -69.062 -7.039 1 86.31 33 ARG B N 1
ATOM 3025 C CA . ARG B 1 33 ? 19.453 -69.062 -8.172 1 86.31 33 ARG B CA 1
ATOM 3026 C C . ARG B 1 33 ? 19.078 -70.188 -9.156 1 86.31 33 ARG B C 1
ATOM 3028 O O . ARG B 1 33 ? 19.078 -69.938 -10.375 1 86.31 33 ARG B O 1
ATOM 3035 N N . ASP B 1 34 ? 18.734 -71.312 -8.617 1 89.19 34 ASP B N 1
ATOM 3036 C CA . ASP B 1 34 ? 18.344 -72.438 -9.461 1 89.19 34 ASP B CA 1
ATOM 3037 C C . ASP B 1 34 ? 16.969 -72.25 -10.086 1 89.19 34 ASP B C 1
ATOM 3039 O O . ASP B 1 34 ? 16.703 -72.688 -11.203 1 89.19 34 ASP B O 1
ATOM 3043 N N . PHE B 1 35 ? 16.141 -71.562 -9.312 1 91.31 35 PHE B N 1
ATOM 3044 C CA . PHE B 1 35 ? 14.82 -71.188 -9.805 1 91.31 35 PHE B CA 1
ATOM 3045 C C . PHE B 1 35 ? 14.922 -70.312 -11.055 1 91.31 35 PHE B C 1
ATOM 3047 O O . PHE B 1 35 ? 14.203 -70.562 -12.031 1 91.31 35 PHE B O 1
ATOM 3054 N N . LEU B 1 36 ? 15.922 -69.438 -11.164 1 90 36 LEU B N 1
ATOM 3055 C CA . LEU B 1 36 ? 16.078 -68.5 -12.258 1 90 36 LEU B CA 1
ATOM 3056 C C . LEU B 1 36 ? 16.562 -69.188 -13.523 1 90 36 LEU B C 1
ATOM 3058 O O . LEU B 1 36 ? 16.359 -68.688 -14.633 1 90 36 LEU B O 1
ATOM 3062 N N . LYS B 1 37 ? 17.047 -70.375 -13.375 1 89.81 37 LYS B N 1
ATOM 3063 C CA . LYS B 1 37 ? 17.609 -71.062 -14.5 1 89.81 37 LYS B CA 1
ATOM 3064 C C . LYS B 1 37 ? 16.531 -71.875 -15.258 1 89.81 37 LYS B C 1
ATOM 3066 O O . LYS B 1 37 ? 16.766 -72.312 -16.375 1 89.81 37 LYS B O 1
ATOM 3071 N N . LEU B 1 38 ? 15.336 -71.938 -14.703 1 91.31 38 LEU B N 1
ATOM 3072 C CA . LEU B 1 38 ? 14.289 -72.75 -15.25 1 91.31 38 LEU B CA 1
ATOM 3073 C C . LEU B 1 38 ? 13.547 -72.062 -16.375 1 91.31 38 LEU B C 1
ATOM 3075 O O . LEU B 1 38 ? 12.75 -72.688 -17.094 1 91.31 38 LEU B O 1
ATOM 3079 N N . PHE B 1 39 ? 13.766 -70.812 -16.547 1 91.81 39 PHE B N 1
ATOM 3080 C CA . PHE B 1 39 ? 13.062 -70.062 -17.578 1 91.81 39 PHE B CA 1
ATOM 3081 C C . PHE B 1 39 ? 13.961 -69 -18.172 1 91.81 39 PHE B C 1
ATOM 3083 O O . PHE B 1 39 ? 15.016 -68.688 -17.609 1 91.81 39 PHE B O 1
ATOM 3090 N N . PRO B 1 40 ? 13.609 -68.5 -19.359 1 91.88 40 PRO B N 1
ATOM 3091 C CA . PRO B 1 40 ? 14.406 -67.438 -19.984 1 91.88 40 PRO B CA 1
ATOM 3092 C C . PRO B 1 40 ? 14.414 -66.125 -19.156 1 91.88 40 PRO B C 1
ATOM 3094 O O . PRO B 1 40 ? 13.633 -66 -18.219 1 91.88 40 PRO B O 1
ATOM 3097 N N . PRO B 1 41 ? 15.367 -65.25 -19.484 1 92.25 41 PRO B N 1
ATOM 3098 C CA . PRO B 1 41 ? 15.422 -63.969 -18.734 1 92.25 41 PRO B CA 1
ATOM 3099 C C . PRO B 1 41 ? 14.07 -63.281 -18.688 1 92.25 41 PRO B C 1
ATOM 3101 O O . PRO B 1 41 ? 13.359 -63.219 -19.688 1 92.25 41 PRO B O 1
ATOM 3104 N N . VAL B 1 42 ? 13.703 -62.75 -17.547 1 93.44 42 VAL B N 1
ATOM 3105 C CA . VAL B 1 42 ? 12.406 -62.125 -17.297 1 93.44 42 VAL B CA 1
ATOM 3106 C C . VAL B 1 42 ? 12.164 -60.969 -18.266 1 93.44 42 VAL B C 1
ATOM 3108 O O . VAL B 1 42 ? 11.039 -60.781 -18.734 1 93.44 42 VAL B O 1
ATOM 3111 N N . LYS B 1 43 ? 13.211 -60.281 -18.656 1 92 43 LYS B N 1
ATOM 3112 C CA . LYS B 1 43 ? 13.094 -59.156 -19.578 1 92 43 LYS B CA 1
ATOM 3113 C C . LYS B 1 43 ? 12.516 -59.594 -20.922 1 92 43 LYS B C 1
ATOM 3115 O O . LYS B 1 43 ? 11.703 -58.875 -21.516 1 92 43 LYS B O 1
ATOM 3120 N N . GLN B 1 44 ? 12.93 -60.75 -21.312 1 91.69 44 GLN B N 1
ATOM 3121 C CA . GLN B 1 44 ? 12.422 -61.281 -22.562 1 91.69 44 GLN B CA 1
ATOM 3122 C C . GLN B 1 44 ? 10.953 -61.688 -22.438 1 91.69 44 GLN B C 1
ATOM 3124 O O . GLN B 1 44 ? 10.172 -61.469 -23.359 1 91.69 44 GLN B O 1
ATOM 3129 N N . LEU B 1 45 ? 10.625 -62.219 -21.312 1 93.31 45 LEU B N 1
ATOM 3130 C CA . LEU B 1 45 ? 9.242 -62.625 -21.078 1 93.31 45 LEU B CA 1
ATOM 3131 C C . LEU B 1 45 ? 8.32 -61.406 -21 1 93.31 45 LEU B C 1
ATOM 3133 O O . LEU B 1 45 ? 7.172 -61.469 -21.453 1 93.31 45 LEU B O 1
ATOM 3137 N N . ILE B 1 46 ? 8.859 -60.312 -20.5 1 94.25 46 ILE B N 1
ATOM 3138 C CA . ILE B 1 46 ? 8.086 -59.094 -20.375 1 94.25 46 ILE B CA 1
ATOM 3139 C C . ILE B 1 46 ? 7.719 -58.562 -21.766 1 94.25 46 ILE B C 1
ATOM 3141 O O . ILE B 1 46 ? 6.59 -58.125 -21.984 1 94.25 46 ILE B O 1
ATOM 3145 N N . ARG B 1 47 ? 8.57 -58.656 -22.688 1 91.69 47 ARG B N 1
ATOM 3146 C CA . ARG B 1 47 ? 8.359 -58.156 -24.047 1 91.69 47 ARG B CA 1
ATOM 3147 C C . ARG B 1 47 ? 7.316 -58.969 -24.781 1 91.69 47 ARG B C 1
ATOM 3149 O O . ARG B 1 47 ? 6.797 -58.562 -25.812 1 91.69 47 ARG B O 1
ATOM 3156 N N . MET B 1 48 ? 6.961 -60.125 -24.203 1 90.5 48 MET B N 1
ATOM 3157 C CA . MET B 1 48 ? 6.031 -61 -24.875 1 90.5 48 MET B CA 1
ATOM 3158 C C . MET B 1 48 ? 4.625 -60.875 -24.297 1 90.5 48 MET B C 1
ATOM 3160 O O . MET B 1 48 ? 3.727 -61.625 -24.656 1 90.5 48 MET B O 1
ATOM 3164 N N . ILE B 1 49 ? 4.473 -59.875 -23.5 1 91.06 49 ILE B N 1
ATOM 3165 C CA . ILE B 1 49 ? 3.141 -59.625 -22.969 1 91.06 49 ILE B CA 1
ATOM 3166 C C . ILE B 1 49 ? 2.199 -59.25 -24.109 1 91.06 49 ILE B C 1
ATOM 3168 O O . ILE B 1 49 ? 2.537 -58.406 -24.938 1 91.06 49 ILE B O 1
ATOM 3172 N N . PRO B 1 50 ? 0.991 -59.875 -24.141 1 89.62 50 PRO B N 1
ATOM 3173 C CA . PRO B 1 50 ? 0.234 -60.531 -23.062 1 89.62 50 PRO B CA 1
ATOM 3174 C C . PRO B 1 50 ? 0.379 -62.031 -23.062 1 89.62 50 PRO B C 1
ATOM 3176 O O . PRO B 1 50 ? -0.067 -62.719 -22.125 1 89.62 50 PRO B O 1
ATOM 3179 N N . SER B 1 51 ? 1.054 -62.656 -24 1 88.31 51 SER B N 1
ATOM 3180 C CA . SER B 1 51 ? 1.126 -64.125 -24.125 1 88.31 51 SER B CA 1
ATOM 3181 C C . SER B 1 51 ? 1.917 -64.75 -22.984 1 88.31 51 SER B C 1
ATOM 3183 O O . SER B 1 51 ? 1.656 -65.875 -22.578 1 88.31 51 SER B O 1
ATOM 3185 N N . SER B 1 52 ? 2.809 -64.062 -22.391 1 93.19 52 SER B N 1
ATOM 3186 C CA . SER B 1 52 ? 3.701 -64.562 -21.359 1 93.19 52 SER B CA 1
ATOM 3187 C C . SER B 1 52 ? 3.115 -64.375 -19.969 1 93.19 52 SER B C 1
ATOM 3189 O O . SER B 1 52 ? 3.729 -64.688 -18.969 1 93.19 52 SER B O 1
ATOM 3191 N N . LEU B 1 53 ? 1.923 -63.781 -19.891 1 94.25 53 LEU B N 1
ATOM 3192 C CA . LEU B 1 53 ? 1.36 -63.375 -18.609 1 94.25 53 LEU B CA 1
ATOM 3193 C C . LEU B 1 53 ? 1.203 -64.562 -17.672 1 94.25 53 LEU B C 1
ATOM 3195 O O . LEU B 1 53 ? 1.587 -64.5 -16.5 1 94.25 53 LEU B O 1
ATOM 3199 N N . PRO B 1 54 ? 0.705 -65.688 -18.188 1 93.44 54 PRO B N 1
ATOM 3200 C CA . PRO B 1 54 ? 0.559 -66.812 -17.297 1 93.44 54 PRO B CA 1
ATOM 3201 C C . PRO B 1 54 ? 1.894 -67.312 -16.719 1 93.44 54 PRO B C 1
ATOM 3203 O O . PRO B 1 54 ? 1.971 -67.688 -15.555 1 93.44 54 PRO B O 1
ATOM 3206 N N . LEU B 1 55 ? 2.869 -67.312 -17.531 1 95.12 55 LEU B N 1
ATOM 3207 C CA . LEU B 1 55 ? 4.195 -67.75 -17.094 1 95.12 55 LEU B CA 1
ATOM 3208 C C . LEU B 1 55 ? 4.773 -66.75 -16.094 1 95.12 55 LEU B C 1
ATOM 3210 O O . LEU B 1 55 ? 5.312 -67.125 -15.062 1 95.12 55 LEU B O 1
ATOM 3214 N N . LEU B 1 56 ? 4.672 -65.5 -16.406 1 95.38 56 LEU B N 1
ATOM 3215 C CA . LEU B 1 56 ? 5.164 -64.438 -15.508 1 95.38 56 LEU B CA 1
ATOM 3216 C C . LEU B 1 56 ? 4.465 -64.5 -14.156 1 95.38 56 LEU B C 1
ATOM 3218 O O . LEU B 1 56 ? 5.094 -64.25 -13.117 1 95.38 56 LEU B O 1
ATOM 3222 N N . ASP B 1 57 ? 3.209 -64.812 -14.148 1 95.44 57 ASP B N 1
ATOM 3223 C CA . ASP B 1 57 ? 2.436 -64.938 -12.914 1 95.44 57 ASP B CA 1
ATOM 3224 C C . ASP B 1 57 ? 3.027 -66 -12 1 95.44 57 ASP B C 1
ATOM 3226 O O . ASP B 1 57 ? 3.262 -65.75 -10.812 1 95.44 57 ASP B O 1
ATOM 3230 N N . ILE B 1 58 ? 3.301 -67.062 -12.562 1 94.5 58 ILE B N 1
ATOM 3231 C CA . ILE B 1 58 ? 3.859 -68.188 -11.789 1 94.5 58 ILE B CA 1
ATOM 3232 C C . ILE B 1 58 ? 5.246 -67.812 -11.273 1 94.5 58 ILE B C 1
ATOM 3234 O O . ILE B 1 58 ? 5.578 -68.062 -10.117 1 94.5 58 ILE B O 1
ATOM 3238 N N . ILE B 1 59 ? 6.035 -67.188 -12.117 1 94.5 59 ILE B N 1
ATOM 3239 C CA . ILE B 1 59 ? 7.398 -66.812 -11.758 1 94.5 59 ILE B CA 1
ATOM 3240 C C . ILE B 1 59 ? 7.383 -65.812 -10.586 1 94.5 59 ILE B C 1
ATOM 3242 O O . ILE B 1 59 ? 8.086 -66 -9.594 1 94.5 59 ILE B O 1
ATOM 3246 N N . VAL B 1 60 ? 6.574 -64.875 -10.695 1 93.81 60 VAL B N 1
ATOM 3247 C CA . VAL B 1 60 ? 6.543 -63.781 -9.68 1 93.81 60 VAL B CA 1
ATOM 3248 C C . VAL B 1 60 ? 5.957 -64.375 -8.383 1 93.81 60 VAL B C 1
ATOM 3250 O O . VAL B 1 60 ? 6.477 -64.062 -7.297 1 93.81 60 VAL B O 1
ATOM 3253 N N . THR B 1 61 ? 4.93 -65.125 -8.406 1 92.5 61 THR B N 1
ATOM 3254 C CA . THR B 1 61 ? 4.285 -65.688 -7.219 1 92.5 61 THR B CA 1
ATOM 3255 C C . THR B 1 61 ? 5.191 -66.688 -6.527 1 92.5 61 THR B C 1
ATOM 3257 O O . THR B 1 61 ? 5.316 -66.688 -5.301 1 92.5 61 THR B O 1
ATOM 3260 N N . LYS B 1 62 ? 5.844 -67.5 -7.27 1 92.06 62 LYS B N 1
ATOM 3261 C CA . LYS B 1 62 ? 6.742 -68.5 -6.699 1 92.06 62 LYS B CA 1
ATOM 3262 C C . LYS B 1 62 ? 7.992 -67.812 -6.113 1 92.06 62 LYS B C 1
ATOM 3264 O O . LYS B 1 62 ? 8.578 -68.312 -5.164 1 92.06 62 LYS B O 1
ATOM 3269 N N . SER B 1 63 ? 8.398 -66.75 -6.738 1 91.75 63 SER B N 1
ATOM 3270 C CA . SER B 1 63 ? 9.586 -66.062 -6.27 1 91.75 63 SER B CA 1
ATOM 3271 C C . SER B 1 63 ? 9.398 -65.562 -4.852 1 91.75 63 SER B C 1
ATOM 3273 O O . SER B 1 63 ? 10.375 -65.312 -4.141 1 91.75 63 SER B O 1
ATOM 3275 N N . LEU B 1 64 ? 8.195 -65.375 -4.375 1 89.94 64 LEU B N 1
ATOM 3276 C CA . LEU B 1 64 ? 7.895 -64.875 -3.047 1 89.94 64 LEU B CA 1
ATOM 3277 C C . LEU B 1 64 ? 8.344 -65.812 -1.966 1 89.94 64 LEU B C 1
ATOM 3279 O O . LEU B 1 64 ? 8.602 -65.438 -0.829 1 89.94 64 LEU B O 1
ATOM 3283 N N . LYS B 1 65 ? 8.484 -67.062 -2.34 1 87 65 LYS B N 1
ATOM 3284 C CA . LYS B 1 65 ? 8.828 -68.062 -1.372 1 87 65 LYS B CA 1
ATOM 3285 C C . LYS B 1 65 ? 10.312 -68.062 -1.034 1 87 65 LYS B C 1
ATOM 3287 O O . LYS B 1 65 ? 10.742 -68.625 -0.022 1 87 65 LYS B O 1
ATOM 3292 N N . PHE B 1 66 ? 10.984 -67.375 -1.935 1 87.88 66 PHE B N 1
ATOM 3293 C CA . PHE B 1 66 ? 12.43 -67.375 -1.746 1 87.88 66 PHE B CA 1
ATOM 3294 C C . PHE B 1 66 ? 12.867 -66.125 -0.984 1 87.88 66 PHE B C 1
ATOM 3296 O O . PHE B 1 66 ? 12.242 -65.062 -1.091 1 87.88 66 PHE B O 1
ATOM 3303 N N . HIS B 1 67 ? 13.922 -66.312 -0.115 1 80 67 HIS B N 1
ATOM 3304 C CA . HIS B 1 67 ? 14.586 -65.188 0.469 1 80 67 HIS B CA 1
ATOM 3305 C C . HIS B 1 67 ? 15.438 -64.438 -0.565 1 80 67 HIS B C 1
ATOM 3307 O O . HIS B 1 67 ? 16.328 -65.062 -1.173 1 80 67 HIS B O 1
ATOM 3313 N N . LYS B 1 68 ? 14.953 -63.25 -0.901 1 76.69 68 LYS B N 1
ATOM 3314 C CA . LYS B 1 68 ? 15.633 -62.5 -1.956 1 76.69 68 LYS B CA 1
ATOM 3315 C C . LYS B 1 68 ? 16.406 -61.312 -1.38 1 76.69 68 LYS B C 1
ATOM 3317 O O . LYS B 1 68 ? 15.93 -60.625 -0.463 1 76.69 68 LYS B O 1
ATOM 3322 N N . ASN B 1 69 ? 17.688 -61.375 -1.771 1 73.5 69 ASN B N 1
ATOM 3323 C CA . ASN B 1 69 ? 18.438 -60.156 -1.512 1 73.5 69 ASN B CA 1
ATOM 3324 C C . ASN B 1 69 ? 18.141 -59.094 -2.561 1 73.5 69 ASN B C 1
ATOM 3326 O O . ASN B 1 69 ? 17.422 -59.344 -3.531 1 73.5 69 ASN B O 1
ATOM 3330 N N . GLU B 1 70 ? 18.562 -57.906 -2.387 1 70.88 70 GLU B N 1
ATOM 3331 C CA . GLU B 1 70 ? 18.281 -56.781 -3.266 1 70.88 70 GLU B CA 1
ATOM 3332 C C . GLU B 1 70 ? 18.719 -57.062 -4.699 1 70.88 70 GLU B C 1
ATOM 3334 O O . GLU B 1 70 ? 18 -56.75 -5.648 1 70.88 70 GLU B O 1
ATOM 3339 N N . SER B 1 71 ? 19.812 -57.719 -4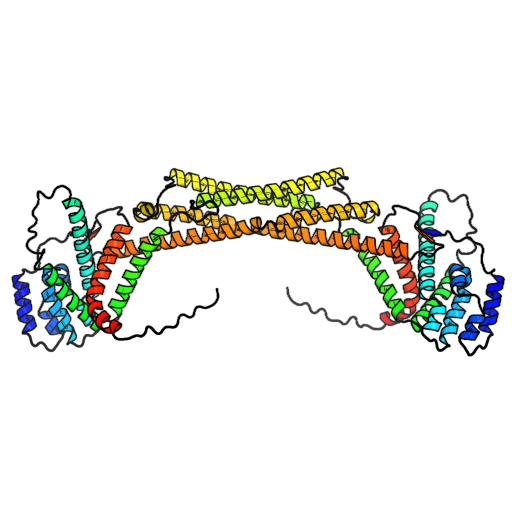.754 1 71.62 71 SER B N 1
ATOM 3340 C CA . SER B 1 71 ? 20.375 -58.031 -6.066 1 71.62 71 SER B CA 1
ATOM 3341 C C . SER B 1 71 ? 19.531 -59.062 -6.793 1 71.62 71 SER B C 1
ATOM 3343 O O . SER B 1 71 ? 19.328 -58.969 -8.008 1 71.62 71 SER B O 1
ATOM 3345 N N . SER B 1 72 ? 18.984 -60 -5.98 1 72.25 72 SER B N 1
ATOM 3346 C CA . SER B 1 72 ? 18.156 -61.062 -6.566 1 72.25 72 SER B CA 1
ATOM 3347 C C . SER B 1 72 ? 16.797 -60.531 -6.98 1 72.25 72 SER B C 1
ATOM 3349 O O . SER B 1 72 ? 16.234 -60.969 -7.988 1 72.25 72 SER B O 1
ATOM 3351 N N . GLU B 1 73 ? 16.391 -59.562 -6.355 1 75.75 73 GLU B N 1
ATOM 3352 C CA . GLU B 1 73 ? 15.094 -58.969 -6.668 1 75.75 73 GLU B CA 1
ATOM 3353 C C . GLU B 1 73 ? 15.156 -58.156 -7.969 1 75.75 73 GLU B C 1
ATOM 3355 O O . GLU B 1 73 ? 14.164 -58.094 -8.703 1 75.75 73 GLU B O 1
ATOM 3360 N N . ALA B 1 74 ? 16.391 -57.688 -8.266 1 84.88 74 ALA B N 1
ATOM 3361 C CA . ALA B 1 74 ? 16.578 -56.875 -9.461 1 84.88 74 ALA B CA 1
ATOM 3362 C C . ALA B 1 74 ? 16.406 -57.688 -10.727 1 84.88 74 ALA B C 1
ATOM 3364 O O . ALA B 1 74 ? 16.062 -57.156 -11.789 1 84.88 74 ALA B O 1
ATOM 3365 N N . VAL B 1 75 ? 16.531 -59 -10.562 1 87.81 75 VAL B N 1
ATOM 3366 C CA . VAL B 1 75 ? 16.469 -59.906 -11.711 1 87.81 75 VAL B CA 1
ATOM 3367 C C . VAL B 1 75 ? 15.016 -60.031 -12.18 1 87.81 75 VAL B C 1
ATOM 3369 O O . VAL B 1 75 ? 14.766 -60.312 -13.352 1 87.81 75 VAL B O 1
ATOM 3372 N N . LEU B 1 76 ? 14.039 -59.719 -11.32 1 91 76 LEU B N 1
ATOM 3373 C CA . LEU B 1 76 ? 12.625 -59.875 -11.648 1 91 76 LEU B CA 1
ATOM 3374 C C . LEU B 1 76 ? 12.109 -58.625 -12.398 1 91 76 LEU B C 1
ATOM 3376 O O . LEU B 1 76 ? 11.031 -58.688 -13 1 91 76 LEU B O 1
ATOM 3380 N N . HIS B 1 77 ? 12.883 -57.5 -12.422 1 92.25 77 HIS B N 1
ATOM 3381 C CA . HIS B 1 77 ? 12.594 -56.312 -13.203 1 92.25 77 HIS B CA 1
ATOM 3382 C C . HIS B 1 77 ? 11.156 -55.844 -12.977 1 92.25 77 HIS B C 1
ATOM 3384 O O . HIS B 1 77 ? 10.422 -55.594 -13.938 1 92.25 77 HIS B O 1
ATOM 3390 N N . TYR B 1 78 ? 10.797 -55.656 -11.672 1 89.38 78 TYR B N 1
ATOM 3391 C CA . TYR B 1 78 ? 9.43 -55.25 -11.32 1 89.38 78 TYR B CA 1
ATOM 3392 C C . TYR B 1 78 ? 9.062 -53.938 -11.969 1 89.38 78 TYR B C 1
ATOM 3394 O O . TYR B 1 78 ? 7.949 -53.781 -12.469 1 89.38 78 TYR B O 1
ATOM 3402 N N . ASP B 1 79 ? 10.039 -53.031 -12.078 1 88.44 79 ASP B N 1
ATOM 3403 C CA . ASP B 1 79 ? 9.773 -51.719 -12.664 1 88.44 79 ASP B CA 1
ATOM 3404 C C . ASP B 1 79 ? 9.461 -51.812 -14.156 1 88.44 79 ASP B C 1
ATOM 3406 O O . ASP B 1 79 ? 8.516 -51.219 -14.648 1 88.44 79 ASP B O 1
ATOM 3410 N N . GLU B 1 80 ? 10.281 -52.594 -14.719 1 91.56 80 GLU B N 1
ATOM 3411 C CA . GLU B 1 80 ? 10.086 -52.812 -16.156 1 91.56 80 GLU B CA 1
ATOM 3412 C C . GLU B 1 80 ? 8.781 -53.562 -16.438 1 91.56 80 GLU B C 1
ATOM 3414 O O . GLU B 1 80 ? 8.086 -53.25 -17.406 1 91.56 80 GLU B O 1
ATOM 3419 N N . LEU B 1 81 ? 8.516 -54.562 -15.625 1 93.69 81 LEU B N 1
ATOM 3420 C CA . LEU B 1 81 ? 7.277 -55.344 -15.766 1 93.69 81 LEU B CA 1
ATOM 3421 C C . LEU B 1 81 ? 6.059 -54.438 -15.625 1 93.69 81 LEU B C 1
ATOM 3423 O O . LEU B 1 81 ? 5.164 -54.438 -16.469 1 93.69 81 LEU B O 1
ATOM 3427 N N . PHE B 1 82 ? 6.086 -53.594 -14.633 1 91.62 82 PHE B N 1
ATOM 3428 C CA . PHE B 1 82 ? 4.984 -52.656 -14.391 1 91.62 82 PHE B CA 1
ATOM 3429 C C . PHE B 1 82 ? 4.82 -51.688 -15.562 1 91.62 82 PHE B C 1
ATOM 3431 O O . PHE B 1 82 ? 3.709 -51.469 -16.047 1 91.62 82 PHE B O 1
ATOM 3438 N N . ASN B 1 83 ? 5.91 -51.156 -15.938 1 93.06 83 ASN B N 1
ATOM 3439 C CA . ASN B 1 83 ? 5.895 -50.188 -17.016 1 93.06 83 ASN B CA 1
ATOM 3440 C C . ASN B 1 83 ? 5.363 -50.781 -18.312 1 93.06 83 ASN B C 1
ATOM 3442 O O . ASN B 1 83 ? 4.59 -50.125 -19.016 1 93.06 83 ASN B O 1
ATOM 3446 N N . TYR B 1 84 ? 5.793 -51.938 -18.547 1 94.31 84 TYR B N 1
ATOM 3447 C CA . TYR B 1 84 ? 5.332 -52.594 -19.766 1 94.31 84 TYR B CA 1
ATOM 3448 C C . TYR B 1 84 ? 3.836 -52.875 -19.719 1 94.31 84 TYR B C 1
ATOM 3450 O O . TYR B 1 84 ? 3.119 -52.688 -20.703 1 94.31 84 TYR B O 1
ATOM 3458 N N . LEU B 1 85 ? 3.355 -53.375 -18.594 1 93.81 85 LEU B N 1
ATOM 3459 C CA . LEU B 1 85 ? 1.928 -53.594 -18.391 1 93.81 85 LEU B CA 1
ATOM 3460 C C . LEU B 1 85 ? 1.138 -52.312 -18.594 1 93.81 85 LEU B C 1
ATOM 3462 O O . LEU B 1 85 ? 0.082 -52.312 -19.234 1 93.81 85 LEU B O 1
ATOM 3466 N N . LEU B 1 86 ? 1.67 -51.25 -18.047 1 94.25 86 LEU B N 1
ATOM 3467 C CA . LEU B 1 86 ? 1.031 -49.938 -18.156 1 94.25 86 LEU B CA 1
ATOM 3468 C C . LEU B 1 86 ? 0.859 -49.531 -19.625 1 94.25 86 LEU B C 1
ATOM 3470 O O . LEU B 1 86 ? -0.238 -49.156 -20.031 1 94.25 86 LEU B O 1
ATOM 3474 N N . TRP B 1 87 ? 1.907 -49.562 -20.391 1 95.06 87 TRP B N 1
ATOM 3475 C CA . TRP B 1 87 ? 1.881 -49.188 -21.797 1 95.06 87 TRP B CA 1
ATOM 3476 C C . TRP B 1 87 ? 0.984 -50.125 -22.609 1 95.06 87 TRP B C 1
ATOM 3478 O O . TRP B 1 87 ? 0.286 -49.656 -23.531 1 95.06 87 TRP B O 1
ATOM 3488 N N . TRP B 1 88 ? 1.034 -51.406 -22.281 1 94 88 TRP B N 1
ATOM 3489 C CA . TRP B 1 88 ? 0.169 -52.375 -22.953 1 94 88 TRP B CA 1
ATOM 3490 C C . TRP B 1 88 ? -1.301 -52.031 -22.703 1 94 88 TRP B C 1
ATOM 3492 O O . TRP B 1 88 ? -2.111 -52.062 -23.641 1 94 88 TRP B O 1
ATOM 3502 N N . ILE B 1 89 ? -1.603 -51.781 -21.469 1 92.75 89 ILE B N 1
ATOM 3503 C CA . ILE B 1 89 ? -2.973 -51.438 -21.125 1 92.75 89 ILE B CA 1
ATOM 3504 C C . ILE B 1 89 ? -3.369 -50.125 -21.828 1 92.75 89 ILE B C 1
ATOM 3506 O O . ILE B 1 89 ? -4.477 -50 -22.359 1 92.75 89 ILE B O 1
ATOM 3510 N N . ALA B 1 90 ? -2.521 -49.125 -21.781 1 94.12 90 ALA B N 1
ATOM 3511 C CA . ALA B 1 90 ? -2.781 -47.844 -22.438 1 94.12 90 ALA B CA 1
ATOM 3512 C C . ALA B 1 90 ? -3.033 -48.031 -23.938 1 94.12 90 ALA B C 1
ATOM 3514 O O . ALA B 1 90 ? -3.945 -47.438 -24.484 1 94.12 90 ALA B O 1
ATOM 3515 N N . TYR B 1 91 ? -2.223 -48.844 -24.531 1 91.81 91 TYR B N 1
ATOM 3516 C CA . TYR B 1 91 ? -2.357 -49.156 -25.953 1 91.81 91 TYR B CA 1
ATOM 3517 C C . TYR B 1 91 ? -3.711 -49.781 -26.25 1 91.81 91 TYR B C 1
ATOM 3519 O O . TYR B 1 91 ? -4.391 -49.406 -27.203 1 91.81 91 TYR B O 1
ATOM 3527 N N . ASN B 1 92 ? -4.113 -50.719 -25.422 1 88.5 92 ASN B N 1
ATOM 3528 C CA . ASN B 1 92 ? -5.375 -51.438 -25.609 1 88.5 92 ASN B CA 1
ATOM 3529 C C . ASN B 1 92 ? -6.574 -50.531 -25.344 1 88.5 92 ASN B C 1
ATOM 3531 O O . ASN B 1 92 ? -7.609 -50.656 -25.984 1 88.5 92 ASN B O 1
ATOM 3535 N N . GLU B 1 93 ? -6.422 -49.656 -24.406 1 83.81 93 GLU B N 1
ATOM 3536 C CA . GLU B 1 93 ? -7.488 -48.719 -24.109 1 83.81 93 GLU B CA 1
ATOM 3537 C C . GLU B 1 93 ? -7.727 -47.781 -25.297 1 83.81 93 GLU B C 1
ATOM 3539 O O . GLU B 1 93 ? -8.867 -47.438 -25.594 1 83.81 93 GLU B O 1
ATOM 3544 N N . ARG B 1 94 ? -6.73 -47.281 -25.953 1 82.62 94 ARG B N 1
ATOM 3545 C CA . ARG B 1 94 ? -6.836 -46.375 -27.094 1 82.62 94 ARG B CA 1
ATOM 3546 C C . ARG B 1 94 ? -7.457 -47.062 -28.297 1 82.62 94 ARG B C 1
ATOM 3548 O O . ARG B 1 94 ? -8.242 -46.469 -29.031 1 82.62 94 ARG B O 1
ATOM 3555 N N . LYS B 1 95 ? -7 -48.219 -28.5 1 77.25 95 LYS B N 1
ATOM 3556 C CA . LYS B 1 95 ? -7.547 -49 -29.609 1 77.25 95 LYS B CA 1
ATOM 3557 C C . LYS B 1 95 ? -9.055 -49.188 -29.453 1 77.25 95 LYS B C 1
ATOM 3559 O O . LYS B 1 95 ? -9.797 -49.125 -30.438 1 77.25 95 LYS B O 1
ATOM 3564 N N . ASN B 1 96 ? -9.383 -49.344 -28.219 1 69.31 96 ASN B N 1
ATOM 3565 C CA . ASN B 1 96 ? -10.812 -49.5 -27.938 1 69.31 96 ASN B CA 1
ATOM 3566 C C . ASN B 1 96 ? -11.578 -48.219 -28.203 1 69.31 96 ASN B C 1
ATOM 3568 O O . ASN B 1 96 ? -12.703 -48.25 -28.703 1 69.31 96 ASN B O 1
ATOM 3572 N N . ILE B 1 97 ? -10.961 -47.094 -27.906 1 64.81 97 ILE B N 1
ATOM 3573 C CA . ILE B 1 97 ? -11.617 -45.812 -28.109 1 64.81 97 ILE B CA 1
ATOM 3574 C C . ILE B 1 97 ? -11.68 -45.5 -29.609 1 64.81 97 ILE B C 1
ATOM 3576 O O . ILE B 1 97 ? -12.711 -45.031 -30.109 1 64.81 97 ILE B O 1
ATOM 3580 N N . SER B 1 98 ? -10.555 -45.656 -30.422 1 60.22 98 SER B N 1
ATOM 3581 C CA . SER B 1 98 ? -10.539 -45.406 -31.859 1 60.22 98 SER B CA 1
ATOM 3582 C C . SER B 1 98 ? -11.516 -46.312 -32.594 1 60.22 98 SER B C 1
ATOM 3584 O O . SER B 1 98 ? -12.133 -45.906 -33.562 1 60.22 98 SER B O 1
ATOM 3586 N N . GLN B 1 99 ? -11.57 -47.562 -32.156 1 54.97 99 GLN B N 1
ATOM 3587 C CA . GLN B 1 99 ? -12.523 -48.469 -32.75 1 54.97 99 GLN B CA 1
ATOM 3588 C C . GLN B 1 99 ? -13.961 -48.031 -32.5 1 54.97 99 GLN B C 1
ATOM 3590 O O . GLN B 1 99 ? -14.812 -48.156 -33.406 1 54.97 99 GLN B O 1
ATOM 3595 N N . ASP B 1 100 ? -14.094 -47.469 -31.375 1 51.22 100 ASP B N 1
ATOM 3596 C CA . ASP B 1 100 ? -15.438 -46.969 -31.141 1 51.22 100 ASP B CA 1
ATOM 3597 C C . ASP B 1 100 ? -15.719 -45.719 -31.984 1 51.22 100 ASP B C 1
ATOM 3599 O O . ASP B 1 100 ? -16.828 -45.562 -32.5 1 51.22 100 ASP B O 1
ATOM 3603 N N . GLU B 1 101 ? -14.766 -44.875 -32.312 1 50.75 101 GLU B N 1
ATOM 3604 C CA . GLU B 1 101 ? -14.984 -43.719 -33.156 1 50.75 101 GLU B CA 1
ATOM 3605 C C . GLU B 1 101 ? -15.039 -44.156 -34.625 1 50.75 101 GLU B C 1
ATOM 3607 O O . GLU B 1 101 ? -15.812 -43.594 -35.406 1 50.75 101 GLU B O 1
ATOM 3612 N N . THR B 1 102 ? -14.023 -45.062 -35.188 1 42.16 102 THR B N 1
ATOM 3613 C CA . THR B 1 102 ? -14.078 -45.531 -36.562 1 42.16 102 THR B CA 1
ATOM 3614 C C . THR B 1 102 ? -15.25 -46.5 -36.75 1 42.16 102 THR B C 1
ATOM 3616 O O . THR B 1 102 ? -15.727 -46.688 -37.875 1 42.16 102 THR B O 1
ATOM 3619 N N . SER B 1 103 ? -15.703 -47.312 -35.844 1 36.91 103 SER B N 1
ATOM 3620 C CA . SER B 1 103 ? -16.891 -48.125 -36.094 1 36.91 103 SER B CA 1
ATOM 3621 C C . SER B 1 103 ? -18.094 -47.219 -36.469 1 36.91 103 SER B C 1
ATOM 3623 O O . SER B 1 103 ? -19.172 -47.719 -36.75 1 36.91 103 SER B O 1
ATOM 3625 N N . LYS B 1 104 ? -18.016 -46.031 -36.25 1 41.84 104 LYS B N 1
ATOM 3626 C CA . LYS B 1 104 ? -19.125 -45.406 -36.969 1 41.84 104 LYS B CA 1
ATOM 3627 C C . LYS B 1 104 ? -18.859 -45.438 -38.5 1 41.84 104 LYS B C 1
ATOM 3629 O O . LYS B 1 104 ? -19.781 -45.312 -39.281 1 41.84 104 LYS B O 1
ATOM 3634 N N . ILE B 1 105 ? -17.781 -45.188 -39.156 1 33.25 105 ILE B N 1
ATOM 3635 C CA . ILE B 1 105 ? -17.75 -45.25 -40.625 1 33.25 105 ILE B CA 1
ATOM 3636 C C . ILE B 1 105 ? -17.359 -46.688 -41.031 1 33.25 105 ILE B C 1
ATOM 3638 O O . ILE B 1 105 ? -18.031 -47.312 -41.875 1 33.25 105 ILE B O 1
ATOM 3642 N N . GLU B 1 106 ? -15.984 -47 -41.625 1 32.66 106 GLU B N 1
ATOM 3643 C CA . GLU B 1 106 ? -15.539 -48.156 -42.406 1 32.66 106 GLU B CA 1
ATOM 3644 C C . GLU B 1 106 ? -15.367 -49.375 -41.5 1 32.66 106 GLU B C 1
ATOM 3646 O O . GLU B 1 106 ? -14.438 -49.438 -40.688 1 32.66 106 GLU B O 1
ATOM 3651 N N . ILE B 1 107 ? -16.297 -50.062 -41 1 29.66 107 ILE B N 1
ATOM 3652 C CA . ILE B 1 107 ? -16.375 -51.438 -40.531 1 29.66 107 ILE B CA 1
ATOM 3653 C C . ILE B 1 107 ? -15.609 -52.344 -41.469 1 29.66 107 ILE B C 1
ATOM 3655 O O . ILE B 1 107 ? -15.594 -53.562 -41.312 1 29.66 107 ILE B O 1
ATOM 3659 N N . ALA B 1 108 ? -15.484 -52 -42.719 1 28.66 108 ALA B N 1
ATOM 3660 C CA . ALA B 1 108 ? -15.227 -53.125 -43.625 1 28.66 108 ALA B CA 1
ATOM 3661 C C . ALA B 1 108 ? -13.906 -53.812 -43.281 1 28.66 108 ALA B C 1
ATOM 3663 O O . ALA B 1 108 ? -13.844 -55.031 -43.219 1 28.66 108 ALA B O 1
ATOM 3664 N N . LYS B 1 109 ? -12.719 -53.344 -43.781 1 30.97 109 LYS B N 1
ATOM 3665 C CA . LYS B 1 109 ? -11.789 -54.312 -44.375 1 30.97 109 LYS B CA 1
ATOM 3666 C C . LYS B 1 109 ? -11.023 -55.062 -43.281 1 30.97 109 LYS B C 1
ATOM 3668 O O . LYS B 1 109 ? -10.883 -56.281 -43.312 1 30.97 109 LYS B O 1
ATOM 3673 N N . ILE B 1 110 ? -9.828 -54.594 -42.75 1 28.59 110 ILE B N 1
ATOM 3674 C CA . ILE B 1 110 ? -8.781 -55.531 -42.406 1 28.59 110 ILE B CA 1
ATOM 3675 C C . ILE B 1 110 ? -9.133 -56.219 -41.062 1 28.59 110 ILE B C 1
ATOM 3677 O O . ILE B 1 110 ? -9.266 -55.531 -40.031 1 28.59 110 ILE B O 1
ATOM 3681 N N . SER B 1 111 ? -9.891 -57.344 -40.938 1 27.61 111 SER B N 1
ATOM 3682 C CA . SER B 1 111 ? -10.227 -58.469 -40.031 1 27.61 111 SER B CA 1
ATOM 3683 C C . SER B 1 111 ? -9.039 -58.812 -39.156 1 27.61 111 SER B C 1
ATOM 3685 O O . SER B 1 111 ? -8.18 -59.625 -39.531 1 27.61 111 SER B O 1
ATOM 3687 N N . PHE B 1 112 ? -8.258 -57.938 -38.625 1 27.56 112 PHE B N 1
ATOM 3688 C CA . PHE B 1 112 ? -7.473 -58.656 -37.625 1 27.56 112 PHE B CA 1
ATOM 3689 C C . PHE B 1 112 ? -8.359 -59.562 -36.781 1 27.56 112 PHE B C 1
ATOM 3691 O O . PHE B 1 112 ? -9.5 -59.219 -36.5 1 27.56 112 PHE B O 1
ATOM 3698 N N . SER B 1 113 ? -8.242 -60.875 -36.844 1 30.38 113 SER B N 1
ATOM 3699 C CA . SER B 1 113 ? -8.953 -61.938 -36.125 1 30.38 113 SER B CA 1
ATOM 3700 C C . SER B 1 113 ? -9.344 -61.438 -34.719 1 30.38 113 SER B C 1
ATOM 3702 O O . SER B 1 113 ? -8.484 -61.125 -33.906 1 30.38 113 SER B O 1
ATOM 3704 N N . GLU B 1 114 ? -10.344 -60.594 -34.438 1 33.44 114 GLU B N 1
ATOM 3705 C CA . GLU B 1 114 ? -11.281 -60.312 -33.375 1 33.44 114 GLU B CA 1
ATOM 3706 C C . GLU B 1 114 ? -11.297 -61.406 -32.312 1 33.44 114 GLU B C 1
ATOM 3708 O O . GLU B 1 114 ? -11.977 -61.312 -31.297 1 33.44 114 GLU B O 1
ATOM 3713 N N . ASN B 1 115 ? -11.211 -62.625 -32.812 1 32.19 115 ASN B N 1
ATOM 3714 C CA . ASN B 1 115 ? -11.438 -63.875 -32.094 1 32.19 115 ASN B CA 1
ATOM 3715 C C . ASN B 1 115 ? -10.539 -64 -30.875 1 32.19 115 ASN B C 1
ATOM 3717 O O . ASN B 1 115 ? -10.844 -64.75 -29.953 1 32.19 115 ASN B O 1
ATOM 3721 N N . ASP B 1 116 ? -9.25 -63.75 -31.047 1 32.38 116 ASP B N 1
ATOM 3722 C CA . ASP B 1 116 ? -8.422 -64.25 -29.969 1 32.38 116 ASP B CA 1
ATOM 3723 C C . ASP B 1 116 ? -8.508 -63.375 -28.734 1 32.38 116 ASP B C 1
ATOM 3725 O O . ASP B 1 116 ? -8.273 -63.812 -27.609 1 32.38 116 ASP B O 1
ATOM 3729 N N . LEU B 1 117 ? -8.367 -62 -28.828 1 35.78 117 LEU B N 1
ATOM 3730 C CA . LEU B 1 117 ? -8.367 -61.25 -27.578 1 35.78 117 LEU B CA 1
ATOM 3731 C C . LEU B 1 117 ? -9.789 -60.875 -27.172 1 35.78 117 LEU B C 1
ATOM 3733 O O . LEU B 1 117 ? -9.984 -60.062 -26.266 1 35.78 117 LEU B O 1
ATOM 3737 N N . SER B 1 118 ? -10.812 -61 -28.016 1 36.06 118 SER B N 1
ATOM 3738 C CA . SER B 1 118 ? -12.117 -60.406 -27.719 1 36.06 118 SER B CA 1
ATOM 3739 C C . SER B 1 118 ? -12.602 -60.812 -26.328 1 36.06 118 SER B C 1
ATOM 3741 O O . SER B 1 118 ? -12.914 -59.969 -25.5 1 36.06 118 SER B O 1
ATOM 3743 N N . SER B 1 119 ? -13.781 -61.625 -26.266 1 38 119 SER B N 1
ATOM 3744 C CA . SER B 1 119 ? -14.734 -61.844 -25.188 1 38 119 SER B CA 1
ATOM 3745 C C . SER B 1 119 ? -14.109 -62.688 -24.078 1 38 119 SER B C 1
ATOM 3747 O O . SER B 1 119 ? -14.297 -62.375 -22.891 1 38 119 SER B O 1
ATOM 3749 N N . ALA B 1 120 ? -13.93 -64.062 -24.344 1 37.91 120 ALA B N 1
ATOM 3750 C CA . ALA B 1 120 ? -13.586 -65.125 -23.391 1 37.91 120 ALA B CA 1
ATOM 3751 C C . ALA B 1 120 ? -12.219 -64.812 -22.766 1 37.91 120 ALA B C 1
ATOM 3753 O O . ALA B 1 120 ? -11.945 -65.312 -21.641 1 37.91 120 ALA B O 1
ATOM 3754 N N . ASN B 1 121 ? -11.156 -64.25 -23.422 1 42.12 121 ASN B N 1
ATOM 3755 C CA . ASN B 1 121 ? -9.719 -64.125 -23.188 1 42.12 121 ASN B CA 1
ATOM 3756 C C . ASN B 1 121 ? -9.406 -62.781 -22.516 1 42.12 121 ASN B C 1
ATOM 3758 O O . ASN B 1 121 ? -8.242 -62.5 -22.203 1 42.12 121 ASN B O 1
ATOM 3762 N N . CYS B 1 122 ? -10.078 -61.844 -22.625 1 48.5 122 CYS B N 1
ATOM 3763 C CA . CYS B 1 122 ? -10 -60.531 -22 1 48.5 122 CYS B CA 1
ATOM 3764 C C . CYS B 1 122 ? -9.969 -60.656 -20.484 1 48.5 122 CYS B C 1
ATOM 3766 O O . CYS B 1 122 ? -9.211 -59.938 -19.812 1 48.5 122 CYS B O 1
ATOM 3768 N N . GLU B 1 123 ? -10.938 -61.438 -20.016 1 54.56 123 GLU B N 1
ATOM 3769 C CA . GLU B 1 123 ? -11.133 -61.688 -18.594 1 54.56 123 GLU B CA 1
ATOM 3770 C C . GLU B 1 123 ? -9.93 -62.406 -18 1 54.56 123 GLU B C 1
ATOM 3772 O O . GLU B 1 123 ? -9.602 -62.219 -16.828 1 54.56 123 GLU B O 1
ATOM 3777 N N . ASP B 1 124 ? -9.172 -63.031 -18.906 1 77.38 124 ASP B N 1
ATOM 3778 C CA . ASP B 1 124 ? -8.164 -63.969 -18.406 1 77.38 124 ASP B CA 1
ATOM 3779 C C . ASP B 1 124 ? -6.867 -63.25 -18.062 1 77.38 124 ASP B C 1
ATOM 3781 O O . ASP B 1 124 ? -6.238 -63.531 -17.047 1 77.38 124 ASP B O 1
ATOM 3785 N N . TRP B 1 125 ? -6.625 -62.062 -18.828 1 88.5 125 TRP B N 1
ATOM 3786 C CA . TRP B 1 125 ? -5.348 -61.438 -18.531 1 88.5 125 TRP B CA 1
ATOM 3787 C C . TRP B 1 125 ? -5.402 -60.688 -17.203 1 88.5 125 TRP B C 1
ATOM 3789 O O . TRP B 1 125 ? -4.391 -60.594 -16.5 1 88.5 125 TRP B O 1
ATOM 3799 N N . GLU B 1 126 ? -6.609 -60.281 -16.828 1 90.38 126 GLU B N 1
ATOM 3800 C CA . GLU B 1 126 ? -6.766 -59.5 -15.609 1 90.38 126 GLU B CA 1
ATOM 3801 C C . GLU B 1 126 ? -6.426 -60.344 -14.383 1 90.38 126 GLU B C 1
ATOM 3803 O O . GLU B 1 126 ? -5.867 -59.844 -13.406 1 90.38 126 GLU B O 1
ATOM 3808 N N . LYS B 1 127 ? -6.836 -61.562 -14.523 1 91.25 127 LYS B N 1
ATOM 3809 C CA . LYS B 1 127 ? -6.539 -62.469 -13.406 1 91.25 127 LYS B CA 1
ATOM 3810 C C . LYS B 1 127 ? -5.035 -62.594 -13.18 1 91.25 127 LYS B C 1
ATOM 3812 O O . LYS B 1 127 ? -4.57 -62.531 -12.039 1 91.25 127 LYS B O 1
ATOM 3817 N N . TYR B 1 128 ? -4.285 -62.688 -14.25 1 93.81 128 TYR B N 1
ATOM 3818 C CA . TYR B 1 128 ? -2.834 -62.812 -14.148 1 93.81 128 TYR B CA 1
ATOM 3819 C C . TYR B 1 128 ? -2.211 -61.531 -13.648 1 93.81 128 TYR B C 1
ATOM 3821 O O . TYR B 1 128 ? -1.321 -61.531 -12.789 1 93.81 128 TYR B O 1
ATOM 3829 N N . VAL B 1 129 ? -2.734 -60.438 -14.18 1 94.19 129 VAL B N 1
ATOM 3830 C CA . VAL B 1 129 ? -2.172 -59.125 -13.797 1 94.19 129 VAL B CA 1
ATOM 3831 C C . VAL B 1 129 ? -2.467 -58.875 -12.328 1 94.19 129 VAL B C 1
ATOM 3833 O O . VAL B 1 129 ? -1.605 -58.375 -11.594 1 94.19 129 VAL B O 1
ATOM 3836 N N . ARG B 1 130 ? -3.619 -59.188 -11.898 1 92.94 130 ARG B N 1
ATOM 3837 C CA . ARG B 1 130 ? -3.977 -59.031 -10.492 1 92.94 130 ARG B CA 1
ATOM 3838 C C . ARG B 1 130 ? -3.029 -59.812 -9.586 1 92.94 130 ARG B C 1
ATOM 3840 O O . ARG B 1 130 ? -2.525 -59.281 -8.594 1 92.94 130 ARG B O 1
ATOM 3847 N N . SER B 1 131 ? -2.824 -61 -9.953 1 93.69 131 SER B N 1
ATOM 3848 C CA . SER B 1 131 ? -1.941 -61.875 -9.188 1 93.69 131 SER B CA 1
ATOM 3849 C C . SER B 1 131 ? -0.512 -61.344 -9.18 1 93.69 131 SER B C 1
ATOM 3851 O O . SER B 1 131 ? 0.135 -61.312 -8.133 1 93.69 131 SER B O 1
ATOM 3853 N N . ILE B 1 132 ? -0.087 -60.906 -10.281 1 93.81 132 ILE B N 1
ATOM 3854 C CA . ILE B 1 132 ? 1.266 -60.375 -10.414 1 93.81 132 ILE B CA 1
ATOM 3855 C C . ILE B 1 132 ? 1.42 -59.125 -9.547 1 93.81 132 ILE B C 1
ATOM 3857 O O . ILE B 1 132 ? 2.387 -59 -8.789 1 93.81 132 ILE B O 1
ATOM 3861 N N . LEU B 1 133 ? 0.462 -58.281 -9.633 1 91.88 133 LEU B N 1
ATOM 3862 C CA . LEU B 1 133 ? 0.53 -57.031 -8.883 1 91.88 133 LEU B CA 1
ATOM 3863 C C . LEU B 1 133 ? 0.45 -57.281 -7.383 1 91.88 133 LEU B C 1
ATOM 3865 O O . LEU B 1 133 ? 1.114 -56.594 -6.598 1 91.88 133 LEU B O 1
ATOM 3869 N N . ALA B 1 134 ? -0.355 -58.219 -6.992 1 90.06 134 ALA B N 1
ATOM 3870 C CA . ALA B 1 134 ? -0.43 -58.594 -5.582 1 90.06 134 ALA B CA 1
ATOM 3871 C C . ALA B 1 134 ? 0.917 -59.094 -5.082 1 90.06 134 ALA B C 1
ATOM 3873 O O . ALA B 1 134 ? 1.34 -58.781 -3.971 1 90.06 134 ALA B O 1
ATOM 3874 N N . ALA B 1 135 ? 1.556 -59.906 -5.879 1 90.5 135 ALA B N 1
ATOM 3875 C CA . ALA B 1 135 ? 2.869 -60.438 -5.516 1 90.5 135 ALA B CA 1
ATOM 3876 C C . ALA B 1 135 ? 3.902 -59.312 -5.422 1 90.5 135 ALA B C 1
ATOM 3878 O O . ALA B 1 135 ? 4.719 -59.281 -4.496 1 90.5 135 ALA B O 1
ATOM 3879 N N . ILE B 1 136 ? 3.852 -58.406 -6.328 1 88.62 136 ILE B N 1
ATOM 3880 C CA . ILE B 1 136 ? 4.777 -57.281 -6.32 1 88.62 136 ILE B CA 1
ATOM 3881 C C . ILE B 1 136 ? 4.547 -56.438 -5.074 1 88.62 136 ILE B C 1
ATOM 3883 O O . ILE B 1 136 ? 5.504 -55.969 -4.438 1 88.62 136 ILE B O 1
ATOM 3887 N N . LYS B 1 137 ? 3.32 -56.219 -4.738 1 87.44 137 LYS B N 1
ATOM 3888 C CA . LYS B 1 137 ? 2.965 -55.438 -3.557 1 87.44 137 LYS B CA 1
ATOM 3889 C C . LYS B 1 137 ? 3.545 -56.062 -2.293 1 87.44 137 LYS B C 1
ATOM 3891 O O . LYS B 1 137 ? 3.973 -55.344 -1.38 1 87.44 137 LYS B O 1
ATOM 3896 N N . THR B 1 138 ? 3.504 -57.312 -2.275 1 87.19 138 THR B N 1
ATOM 3897 C CA . THR B 1 138 ? 4.039 -58.062 -1.129 1 87.19 138 THR B CA 1
ATOM 3898 C C . THR B 1 138 ? 5.555 -57.906 -1.051 1 87.19 138 THR B C 1
ATOM 3900 O O . THR B 1 138 ? 6.109 -57.719 0.034 1 87.19 138 THR B O 1
ATOM 3903 N N . ASP B 1 139 ? 6.16 -57.875 -2.152 1 86 139 ASP B N 1
ATOM 3904 C CA . ASP B 1 139 ? 7.617 -57.812 -2.211 1 86 139 ASP B CA 1
ATOM 3905 C C . ASP B 1 139 ? 8.109 -56.375 -2.014 1 86 139 ASP B C 1
ATOM 3907 O O . ASP B 1 139 ? 9.102 -56.156 -1.317 1 86 139 ASP B O 1
ATOM 3911 N N . ILE B 1 140 ? 7.398 -55.438 -2.723 1 84.56 140 ILE B N 1
ATOM 3912 C CA . ILE B 1 140 ? 7.758 -54.031 -2.668 1 84.56 140 ILE B CA 1
ATOM 3913 C C . ILE B 1 140 ? 6.516 -53.188 -2.377 1 84.56 140 ILE B C 1
ATOM 3915 O O . ILE B 1 140 ? 5.898 -52.625 -3.297 1 84.56 140 ILE B O 1
ATOM 3919 N N . PRO B 1 141 ? 6.188 -52.969 -1.164 1 81.38 141 PRO B N 1
ATOM 3920 C CA . PRO B 1 141 ? 4.945 -52.312 -0.795 1 81.38 141 PRO B CA 1
ATOM 3921 C C . PRO B 1 141 ? 4.906 -50.844 -1.263 1 81.38 141 PRO B C 1
ATOM 3923 O O . PRO B 1 141 ? 3.826 -50.312 -1.52 1 81.38 141 PRO B O 1
ATOM 3926 N N . CYS B 1 142 ? 6.109 -50.312 -1.498 1 82.12 142 CYS B N 1
ATOM 3927 C CA . CYS B 1 142 ? 6.137 -48.875 -1.807 1 82.12 142 CYS B CA 1
ATOM 3928 C C . CYS B 1 142 ? 5.801 -48.625 -3.273 1 82.12 142 CYS B C 1
ATOM 3930 O O . CYS B 1 142 ? 5.488 -47.5 -3.66 1 82.12 142 CYS B O 1
ATOM 3932 N N . ILE B 1 143 ? 5.723 -49.719 -4.066 1 79.38 143 ILE B N 1
ATOM 3933 C CA . ILE B 1 143 ? 5.543 -49.531 -5.504 1 79.38 143 ILE B CA 1
ATOM 3934 C C . ILE B 1 143 ? 4.117 -49.062 -5.793 1 79.38 143 ILE B C 1
ATOM 3936 O O . ILE B 1 143 ? 3.904 -48.219 -6.656 1 79.38 143 ILE B O 1
ATOM 3940 N N . LEU B 1 144 ? 3.143 -49.562 -5.027 1 79.06 144 LEU B N 1
ATOM 3941 C CA . LEU B 1 144 ? 1.751 -49.219 -5.281 1 79.06 144 LEU B CA 1
ATOM 3942 C C . LEU B 1 144 ? 1.475 -47.781 -4.875 1 79.06 144 LEU B C 1
ATOM 3944 O O . LEU B 1 144 ? 0.705 -47.094 -5.539 1 79.06 144 LEU B O 1
ATOM 3948 N N . GLU B 1 145 ? 2.271 -47.406 -3.816 1 83.56 145 GLU B N 1
ATOM 3949 C CA . GLU B 1 145 ? 2.121 -46.031 -3.389 1 83.56 145 GLU B CA 1
ATOM 3950 C C . GLU B 1 145 ? 2.648 -45.062 -4.449 1 83.56 145 GLU B C 1
ATOM 3952 O O . GLU B 1 145 ? 2.037 -44.031 -4.707 1 83.56 145 GLU B O 1
ATOM 3957 N N . ALA B 1 146 ? 3.752 -45.438 -5.031 1 85.19 146 ALA B N 1
ATOM 3958 C CA . ALA B 1 146 ? 4.348 -44.594 -6.074 1 85.19 146 ALA B CA 1
ATOM 3959 C C . ALA B 1 146 ? 3.43 -44.5 -7.285 1 85.19 146 ALA B C 1
ATOM 3961 O O . ALA B 1 146 ? 3.273 -43.406 -7.867 1 85.19 146 ALA B O 1
ATOM 3962 N N . ILE B 1 147 ? 2.713 -45.594 -7.547 1 87.5 147 ILE B N 1
ATOM 3963 C CA . ILE B 1 147 ? 1.809 -45.625 -8.695 1 87.5 147 ILE B CA 1
ATOM 3964 C C . ILE B 1 147 ? 0.591 -44.75 -8.422 1 87.5 147 ILE B C 1
ATOM 3966 O O . ILE B 1 147 ? 0.136 -44.031 -9.305 1 87.5 147 ILE B O 1
ATOM 3970 N N . ARG B 1 148 ? 0.165 -44.812 -7.266 1 88.44 148 ARG B N 1
ATOM 3971 C CA . ARG B 1 148 ? -0.975 -43.969 -6.883 1 88.44 148 ARG B CA 1
ATOM 3972 C C . ARG B 1 148 ? -0.631 -42.5 -6.969 1 88.44 148 ARG B C 1
ATOM 3974 O O . ARG B 1 148 ? -1.45 -41.688 -7.414 1 88.44 148 ARG B O 1
ATOM 3981 N N . CYS B 1 149 ? 0.542 -42.219 -6.566 1 89.5 149 CYS B N 1
ATOM 3982 C CA . CYS B 1 149 ? 0.998 -40.844 -6.605 1 89.5 149 CYS B CA 1
ATOM 3983 C C . CYS B 1 149 ? 1.039 -40.312 -8.031 1 89.5 149 CYS B C 1
ATOM 3985 O O . CYS B 1 149 ? 0.591 -39.219 -8.305 1 89.5 149 CYS B O 1
ATOM 3987 N N . ILE B 1 150 ? 1.497 -41.094 -8.906 1 90.56 150 ILE B N 1
ATOM 3988 C CA . ILE B 1 150 ? 1.601 -40.688 -10.297 1 90.56 150 ILE B CA 1
ATOM 3989 C C . ILE B 1 150 ? 0.203 -40.531 -10.891 1 90.56 150 ILE B C 1
ATOM 3991 O O . ILE B 1 150 ? -0.069 -39.562 -11.609 1 90.56 150 ILE B O 1
ATOM 3995 N N . GLU B 1 151 ? -0.655 -41.469 -10.617 1 92.75 151 GLU B N 1
ATOM 3996 C CA . GLU B 1 151 ? -2.029 -41.406 -11.102 1 92.75 151 GLU B CA 1
ATOM 3997 C C . GLU B 1 151 ? -2.705 -40.125 -10.641 1 92.75 151 GLU B C 1
ATOM 3999 O O . GLU B 1 151 ? -3.395 -39.469 -11.422 1 92.75 151 GLU B O 1
ATOM 4004 N N . LEU B 1 152 ? -2.49 -39.781 -9.445 1 90.62 152 LEU B N 1
ATOM 4005 C CA . LEU B 1 152 ? -3.078 -38.562 -8.891 1 90.62 152 LEU B CA 1
ATOM 4006 C C . LEU B 1 152 ? -2.506 -37.312 -9.57 1 90.62 152 LEU B C 1
ATOM 4008 O O . LEU B 1 152 ? -3.234 -36.344 -9.836 1 90.62 152 LEU B O 1
ATOM 4012 N N . ARG B 1 153 ? -1.233 -37.375 -9.805 1 91.81 153 ARG B N 1
ATOM 4013 C CA . ARG B 1 153 ? -0.596 -36.25 -10.477 1 91.81 153 ARG B CA 1
ATOM 4014 C C . ARG B 1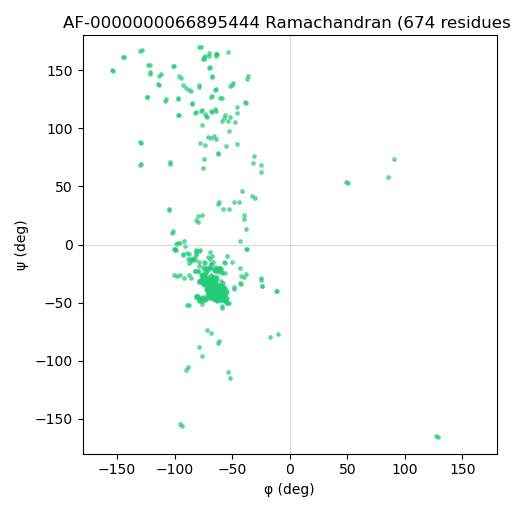 153 ? -1.153 -36.062 -11.891 1 91.81 153 ARG B C 1
ATOM 4016 O O . ARG B 1 153 ? -1.366 -34.938 -12.336 1 91.81 153 ARG B O 1
ATOM 4023 N N . LEU B 1 154 ? -1.392 -37.156 -12.539 1 93.12 154 LEU B N 1
ATOM 4024 C CA . LEU B 1 154 ? -1.984 -37.094 -13.875 1 93.12 154 LEU B CA 1
ATOM 4025 C C . LEU B 1 154 ? -3.4 -36.531 -13.812 1 93.12 154 LEU B C 1
ATOM 4027 O O . LEU B 1 154 ? -3.758 -35.656 -14.594 1 93.12 154 LEU B O 1
ATOM 4031 N N . ALA B 1 155 ? -4.125 -36.938 -12.859 1 90.31 155 ALA B N 1
ATOM 4032 C CA . ALA B 1 155 ? -5.496 -36.5 -12.68 1 90.31 155 ALA B CA 1
ATOM 4033 C C . ALA B 1 155 ? -5.535 -35 -12.375 1 90.31 155 ALA B C 1
ATOM 4035 O O . ALA B 1 155 ? -6.324 -34.25 -12.977 1 90.31 155 ALA B O 1
ATOM 4036 N N . ASN B 1 156 ? -4.695 -34.656 -11.508 1 88.88 156 ASN B N 1
ATOM 4037 C CA . ASN B 1 156 ? -4.629 -33.25 -11.125 1 88.88 156 ASN B CA 1
ATOM 4038 C C . ASN B 1 156 ? -4.223 -32.375 -12.297 1 88.88 156 ASN B C 1
ATOM 4040 O O . ASN B 1 156 ? -4.738 -31.25 -12.445 1 88.88 156 ASN B O 1
ATOM 4044 N N . SER B 1 157 ? -3.275 -32.812 -13.016 1 90.81 157 SER B N 1
ATOM 4045 C CA . SER B 1 157 ? -2.807 -32.062 -14.164 1 90.81 157 SER B CA 1
ATOM 4046 C C . SER B 1 157 ? -3.91 -31.891 -15.203 1 90.81 157 SER B C 1
ATOM 4048 O O . SER B 1 157 ? -4.031 -30.828 -15.828 1 90.81 157 SER B O 1
ATOM 4050 N N . LEU B 1 158 ? -4.742 -32.906 -15.391 1 87.81 158 LEU B N 1
ATOM 4051 C CA . LEU B 1 158 ? -5.867 -32.844 -16.312 1 87.81 158 LEU B CA 1
ATOM 4052 C C . LEU B 1 158 ? -6.895 -31.812 -15.828 1 87.81 158 LEU B C 1
ATOM 4054 O O . LEU B 1 158 ? -7.398 -31.016 -16.625 1 87.81 158 LEU B O 1
ATOM 4058 N N . GLU B 1 159 ? -7.145 -31.812 -14.555 1 82.69 159 GLU B N 1
ATOM 4059 C CA . GLU B 1 159 ? -8.062 -30.844 -13.969 1 82.69 159 GLU B CA 1
ATOM 4060 C C . GLU B 1 159 ? -7.539 -29.422 -14.125 1 82.69 159 GLU B C 1
ATOM 4062 O O . GLU B 1 159 ? -8.312 -28.484 -14.398 1 82.69 159 GLU B O 1
ATOM 4067 N N . ALA B 1 160 ? -6.25 -29.344 -14.008 1 83.56 160 ALA B N 1
ATOM 4068 C CA . ALA B 1 160 ? -5.605 -28.031 -14.016 1 83.56 160 ALA B CA 1
ATOM 4069 C C . ALA B 1 160 ? -5.641 -27.422 -15.414 1 83.56 160 ALA B C 1
ATOM 4071 O O . ALA B 1 160 ? -5.477 -26.203 -15.57 1 83.56 160 ALA B O 1
ATOM 4072 N N . LEU B 1 161 ? -5.828 -28.219 -16.453 1 79.25 161 LEU B N 1
ATOM 4073 C CA . LEU B 1 161 ? -5.934 -27.703 -17.812 1 79.25 161 LEU B CA 1
ATOM 4074 C C . LEU B 1 161 ? -7.125 -26.75 -17.953 1 79.25 161 LEU B C 1
ATOM 4076 O O . LEU B 1 161 ? -7.152 -25.906 -18.844 1 79.25 161 LEU B O 1
ATOM 4080 N N . GLY B 1 162 ? -8.086 -26.844 -17.047 1 69.19 162 GLY B N 1
ATOM 4081 C CA . GLY B 1 162 ? -9.281 -26.016 -17.047 1 69.19 162 GLY B CA 1
ATOM 4082 C C . GLY B 1 162 ? -9.047 -24.609 -16.5 1 69.19 162 GLY B C 1
ATOM 4083 O O . GLY B 1 162 ? -9.906 -23.75 -16.609 1 69.19 162 GLY B O 1
ATOM 4084 N N . CYS B 1 163 ? -7.867 -24.359 -16.016 1 70.94 163 CYS B N 1
ATOM 4085 C CA . CYS B 1 163 ? -7.633 -23.078 -15.336 1 70.94 163 CYS B CA 1
ATOM 4086 C C . CYS B 1 163 ? -7.238 -22 -16.328 1 70.94 163 CYS B C 1
ATOM 4088 O O . CYS B 1 163 ? -7.105 -20.828 -15.969 1 70.94 163 CYS B O 1
ATOM 4090 N N . HIS B 1 164 ? -6.895 -22.234 -17.562 1 69.06 164 HIS B N 1
ATOM 4091 C CA . HIS B 1 164 ? -6.359 -21.312 -18.547 1 69.06 164 HIS B CA 1
ATOM 4092 C C . HIS B 1 164 ? -7.473 -20.5 -19.203 1 69.06 164 HIS B C 1
ATOM 4094 O O . HIS B 1 164 ? -7.215 -19.688 -20.094 1 69.06 164 HIS B O 1
ATOM 4100 N N . GLY B 1 165 ? -8.562 -20.438 -18.516 1 65.62 165 GLY B N 1
ATOM 4101 C CA . GLY B 1 165 ? -9.68 -19.75 -19.141 1 65.62 165 GLY B CA 1
ATOM 4102 C C . GLY B 1 165 ? -9.805 -18.297 -18.734 1 65.62 165 GLY B C 1
ATOM 4103 O O . GLY B 1 165 ? -8.797 -17.609 -18.578 1 65.62 165 GLY B O 1
ATOM 4104 N N . LEU B 1 166 ? -10.969 -17.875 -18.844 1 65.69 166 LEU B N 1
ATOM 4105 C CA . LEU B 1 166 ? -11.375 -16.516 -18.516 1 65.69 166 LEU B CA 1
ATOM 4106 C C . LEU B 1 166 ? -11.258 -16.266 -17.016 1 65.69 166 LEU B C 1
ATOM 4108 O O . LEU B 1 166 ? -11.258 -17.219 -16.219 1 65.69 166 LEU B O 1
ATOM 4112 N N . ILE B 1 167 ? -10.93 -15.18 -16.734 1 70.5 167 ILE B N 1
ATOM 4113 C CA . ILE B 1 167 ? -10.867 -14.805 -15.336 1 70.5 167 ILE B CA 1
ATOM 4114 C C . ILE B 1 167 ? -12.094 -13.984 -14.961 1 70.5 167 ILE B C 1
ATOM 4116 O O . ILE B 1 167 ? -12.711 -13.352 -15.82 1 70.5 167 ILE B O 1
ATOM 4120 N N . ASN B 1 168 ? -12.414 -14.078 -13.641 1 67.56 168 ASN B N 1
ATOM 4121 C CA . ASN B 1 168 ? -13.531 -13.297 -13.117 1 67.56 168 ASN B CA 1
ATOM 4122 C C . ASN B 1 168 ? -13.164 -11.828 -12.938 1 67.56 168 ASN B C 1
ATOM 4124 O O . ASN B 1 168 ? -12.141 -11.516 -12.336 1 67.56 168 ASN B O 1
ATOM 4128 N N . TYR B 1 169 ? -13.898 -11.047 -13.75 1 72.12 169 TYR B N 1
ATOM 4129 C CA . TYR B 1 169 ? -13.766 -9.602 -13.641 1 72.12 169 TYR B CA 1
ATOM 4130 C C . TYR B 1 169 ? -15.109 -8.945 -13.352 1 72.12 169 TYR B C 1
ATOM 4132 O O . TYR B 1 169 ? -16.156 -9.586 -13.484 1 72.12 169 TYR B O 1
ATOM 4140 N N . SER B 1 170 ? -15.117 -7.789 -12.734 1 67.12 170 SER B N 1
ATOM 4141 C CA . SER B 1 170 ? -16.328 -7.086 -12.328 1 67.12 170 SER B CA 1
ATOM 4142 C C . SER B 1 170 ? -17.391 -7.137 -13.422 1 67.12 170 SER B C 1
ATOM 4144 O O . SER B 1 170 ? -18.578 -7.289 -13.141 1 67.12 170 SER B O 1
ATOM 4146 N N . GLU B 1 171 ? -17.078 -7.121 -14.688 1 66.44 171 GLU B N 1
ATOM 4147 C CA . GLU B 1 171 ? -18.016 -7.09 -15.797 1 66.44 171 GLU B CA 1
ATOM 4148 C C . GLU B 1 171 ? -18.281 -8.492 -16.328 1 66.44 171 GLU B C 1
ATOM 4150 O O . GLU B 1 171 ? -19.094 -8.664 -17.25 1 66.44 171 GLU B O 1
ATOM 4155 N N . GLY B 1 172 ? -17.641 -9.562 -15.688 1 72.19 172 GLY B N 1
ATOM 4156 C CA . GLY B 1 172 ? -17.828 -10.922 -16.156 1 72.19 172 GLY B CA 1
ATOM 4157 C C . GLY B 1 172 ? -16.531 -11.656 -16.438 1 72.19 172 GLY B C 1
ATOM 4158 O O . GLY B 1 172 ? -15.469 -11.242 -15.961 1 72.19 172 GLY B O 1
ATOM 4159 N N . LEU B 1 173 ? -16.703 -12.758 -17.156 1 73.62 173 LEU B N 1
ATOM 4160 C CA . LEU B 1 173 ? -15.523 -13.562 -17.469 1 73.62 173 LEU B CA 1
ATOM 4161 C C . LEU B 1 173 ? -14.773 -12.984 -18.672 1 73.62 173 LEU B C 1
ATOM 4163 O O . LEU B 1 173 ? -15.352 -12.82 -19.734 1 73.62 173 LEU B O 1
ATOM 4167 N N . ILE B 1 174 ? -13.57 -12.516 -18.406 1 75.38 174 ILE B N 1
ATOM 4168 C CA . ILE B 1 174 ? -12.789 -11.922 -19.484 1 75.38 174 ILE B CA 1
ATOM 4169 C C . ILE B 1 174 ? -11.391 -12.539 -19.5 1 75.38 174 ILE B C 1
ATOM 4171 O O . ILE B 1 174 ? -10.992 -13.234 -18.562 1 75.38 174 ILE B O 1
ATOM 4175 N N . GLY B 1 175 ? -10.703 -12.289 -20.594 1 75.12 175 GLY B N 1
ATOM 4176 C CA . GLY B 1 175 ? -9.32 -12.727 -20.688 1 75.12 175 GLY B CA 1
ATOM 4177 C C . GLY B 1 175 ? -8.383 -11.969 -19.766 1 75.12 175 GLY B C 1
ATOM 4178 O O . GLY B 1 175 ? -8.664 -10.828 -19.391 1 75.12 175 GLY B O 1
ATOM 4179 N N . LEU B 1 176 ? -7.406 -12.547 -19.406 1 74.38 176 LEU B N 1
ATOM 4180 C CA . LEU B 1 176 ? -6.441 -11.984 -18.469 1 74.38 176 LEU B CA 1
ATOM 4181 C C . LEU B 1 176 ? -5.914 -10.641 -18.984 1 74.38 176 LEU B C 1
ATOM 4183 O O . LEU B 1 176 ? -5.875 -9.664 -18.234 1 74.38 176 LEU B O 1
ATOM 4187 N N . LEU B 1 177 ? -5.531 -10.609 -20.25 1 73.75 177 LEU B N 1
ATOM 4188 C CA . LEU B 1 177 ? -4.969 -9.391 -20.812 1 73.75 177 LEU B CA 1
ATOM 4189 C C . LEU B 1 177 ? -6.016 -8.281 -20.859 1 73.75 177 LEU B C 1
ATOM 4191 O O . LEU B 1 177 ? -5.695 -7.109 -20.641 1 73.75 177 LEU B O 1
ATOM 4195 N N . ASP B 1 178 ? -7.18 -8.719 -21.141 1 79.88 178 ASP B N 1
ATOM 4196 C CA . ASP B 1 178 ? -8.266 -7.742 -21.141 1 79.88 178 ASP B CA 1
ATOM 4197 C C . ASP B 1 178 ? -8.516 -7.188 -19.75 1 79.88 178 ASP B C 1
ATOM 4199 O O . ASP B 1 178 ? -8.781 -5.992 -19.594 1 79.88 178 ASP B O 1
ATOM 4203 N N . ALA B 1 179 ? -8.445 -8.031 -18.844 1 77.31 179 ALA B N 1
ATOM 4204 C CA . ALA B 1 179 ? -8.625 -7.598 -17.453 1 77.31 179 ALA B CA 1
ATOM 4205 C C . ALA B 1 179 ? -7.559 -6.586 -17.062 1 77.31 179 ALA B C 1
ATOM 4207 O O . ALA B 1 179 ? -7.859 -5.578 -16.406 1 77.31 179 ALA B O 1
ATOM 4208 N N . VAL B 1 180 ? -6.418 -6.793 -17.469 1 74.38 180 VAL B N 1
ATOM 4209 C CA . VAL B 1 180 ? -5.312 -5.891 -17.172 1 74.38 180 VAL B CA 1
ATOM 4210 C C . VAL B 1 180 ? -5.551 -4.539 -17.844 1 74.38 180 VAL B C 1
ATOM 4212 O O . VAL B 1 180 ? -5.375 -3.492 -17.219 1 74.38 180 VAL B O 1
ATOM 4215 N N . ARG B 1 181 ? -5.906 -4.656 -19.031 1 77.75 181 ARG B N 1
ATOM 4216 C CA . ARG B 1 181 ? -6.16 -3.436 -19.781 1 77.75 181 ARG B CA 1
ATOM 4217 C C . ARG B 1 181 ? -7.258 -2.605 -19.125 1 77.75 181 ARG B C 1
ATOM 4219 O O . ARG B 1 181 ? -7.148 -1.382 -19.031 1 77.75 181 ARG B O 1
ATOM 4226 N N . LEU B 1 182 ? -8.258 -3.336 -18.75 1 79.81 182 LEU B N 1
ATOM 4227 C CA . LEU B 1 182 ? -9.383 -2.639 -18.125 1 79.81 182 LEU B CA 1
ATOM 4228 C C . LEU B 1 182 ? -8.953 -2.008 -16.797 1 79.81 182 LEU B C 1
ATOM 4230 O O . LEU B 1 182 ? -9.32 -0.865 -16.516 1 79.81 182 LEU B O 1
ATOM 4234 N N . GLU B 1 183 ? -8.203 -2.693 -16.109 1 77.38 183 GLU B N 1
ATOM 4235 C CA . GLU B 1 183 ? -7.73 -2.188 -14.828 1 77.38 183 GLU B CA 1
ATOM 4236 C C . GLU B 1 183 ? -6.801 -0.989 -15.008 1 77.38 183 GLU B C 1
ATOM 4238 O O . GLU B 1 183 ? -6.887 -0.009 -14.266 1 77.38 183 GLU B O 1
ATOM 4243 N N . VAL B 1 184 ? -5.938 -1.053 -15.93 1 76 184 VAL B N 1
ATOM 4244 C CA . VAL B 1 184 ? -5.02 0.039 -16.234 1 76 184 VAL B CA 1
ATOM 4245 C C . VAL B 1 184 ? -5.805 1.267 -16.688 1 76 184 VAL B C 1
ATOM 4247 O O . VAL B 1 184 ? -5.504 2.391 -16.281 1 76 184 VAL B O 1
ATOM 4250 N N . SER B 1 185 ? -6.773 0.955 -17.5 1 79.75 185 SER B N 1
ATOM 4251 C CA . SER B 1 185 ? -7.617 2.043 -17.984 1 79.75 185 SER B CA 1
ATOM 4252 C C . SER B 1 185 ? -8.359 2.721 -16.844 1 79.75 185 SER B C 1
ATOM 4254 O O . SER B 1 185 ? -8.461 3.949 -16.797 1 79.75 185 SER B O 1
ATOM 4256 N N . ASP B 1 186 ? -8.859 1.909 -15.984 1 78.62 186 ASP B N 1
ATOM 4257 C CA . ASP B 1 186 ? -9.578 2.443 -14.828 1 78.62 186 ASP B CA 1
ATOM 4258 C C . ASP B 1 186 ? -8.648 3.27 -13.938 1 78.62 186 ASP B C 1
ATOM 4260 O O . ASP B 1 186 ? -9.039 4.328 -13.445 1 78.62 186 ASP B O 1
ATOM 4264 N N . HIS B 1 187 ? -7.562 2.789 -13.703 1 76.69 187 HIS B N 1
ATOM 4265 C CA . HIS B 1 187 ? -6.566 3.51 -12.914 1 76.69 187 HIS B CA 1
ATOM 4266 C C . HIS B 1 187 ? -6.184 4.824 -13.578 1 76.69 187 HIS B C 1
ATOM 4268 O O . HIS B 1 187 ? -6.059 5.852 -12.906 1 76.69 187 HIS B O 1
ATOM 4274 N N . TYR B 1 188 ? -6.035 4.781 -14.859 1 75.94 188 TYR B N 1
ATOM 4275 C CA . TYR B 1 188 ? -5.715 5.977 -15.633 1 75.94 188 TYR B CA 1
ATOM 4276 C C . TYR B 1 188 ? -6.793 7.039 -15.469 1 75.94 188 TYR B C 1
ATOM 4278 O O . TYR B 1 188 ? -6.492 8.211 -15.266 1 75.94 188 TYR B O 1
ATOM 4286 N N . LYS B 1 189 ? -7.977 6.629 -15.562 1 78.31 189 LYS B N 1
ATOM 4287 C CA . LYS B 1 189 ? -9.094 7.559 -15.422 1 78.31 189 LYS B CA 1
ATOM 4288 C C . LYS B 1 189 ? -9.094 8.203 -14.039 1 78.31 189 LYS B C 1
ATOM 4290 O O . LYS B 1 189 ? -9.336 9.406 -13.914 1 78.31 189 LYS B O 1
ATOM 4295 N N . LYS B 1 190 ? -8.828 7.469 -13.156 1 76.19 190 LYS B N 1
ATOM 4296 C CA . LYS B 1 190 ? -8.836 7.977 -11.789 1 76.19 190 LYS B CA 1
ATOM 4297 C C . LYS B 1 190 ? -7.707 8.977 -11.562 1 76.19 190 LYS B C 1
ATOM 4299 O O . LYS B 1 190 ? -7.902 10.008 -10.922 1 76.19 190 LYS B O 1
ATOM 4304 N N . ILE B 1 191 ? -6.598 8.648 -12.016 1 73.75 191 ILE B N 1
ATOM 4305 C CA . ILE B 1 191 ? -5.453 9.539 -11.883 1 73.75 191 ILE B CA 1
ATOM 4306 C C . ILE B 1 191 ? -5.719 10.836 -12.641 1 73.75 191 ILE B C 1
ATOM 4308 O O . ILE B 1 191 ? -5.348 11.922 -12.18 1 73.75 191 ILE B O 1
ATOM 4312 N N . LYS B 1 192 ? -6.316 10.672 -13.734 1 76.62 192 LYS B N 1
ATOM 4313 C CA . LYS B 1 192 ? -6.691 11.859 -14.5 1 76.62 192 LYS B CA 1
ATOM 4314 C C . LYS B 1 192 ? -7.648 12.742 -13.703 1 76.62 192 LYS B C 1
ATOM 4316 O O . LYS B 1 192 ? -7.504 13.969 -13.695 1 76.62 192 LYS B O 1
ATOM 4321 N N . GLU B 1 193 ? -8.586 12.18 -13.078 1 77.56 193 GLU B N 1
ATOM 4322 C CA . GLU B 1 193 ? -9.539 12.906 -12.242 1 77.56 193 GLU B CA 1
ATOM 4323 C C . GLU B 1 193 ? -8.828 13.648 -11.109 1 77.56 193 GLU B C 1
ATOM 4325 O O . GLU B 1 193 ? -9.133 14.805 -10.828 1 77.56 193 GLU B O 1
ATOM 4330 N N . ILE B 1 194 ? -7.953 12.977 -10.547 1 74 194 ILE B N 1
ATOM 4331 C CA . ILE B 1 194 ? -7.18 13.562 -9.453 1 74 194 ILE B CA 1
ATOM 4332 C C . ILE B 1 194 ? -6.352 14.734 -9.984 1 74 194 ILE B C 1
ATOM 4334 O O . ILE B 1 194 ? -6.297 15.797 -9.359 1 74 194 ILE B O 1
ATOM 4338 N N . SER B 1 195 ? -5.738 14.539 -11.086 1 75.56 195 SER B N 1
ATOM 4339 C CA . SER B 1 195 ? -4.941 15.586 -11.719 1 75.56 195 SER B CA 1
ATOM 4340 C C . SER B 1 195 ? -5.793 16.812 -12.031 1 75.56 195 SER B C 1
ATOM 4342 O O . SER B 1 195 ? -5.363 17.953 -11.805 1 75.56 195 SER B O 1
ATOM 4344 N N . GLU B 1 196 ? -6.949 16.562 -12.508 1 79.25 196 GLU B N 1
ATOM 4345 C CA . GLU B 1 196 ? -7.859 17.656 -12.844 1 79.25 196 GLU B CA 1
ATOM 4346 C C . GLU B 1 196 ? -8.289 18.422 -11.586 1 79.25 196 GLU B C 1
ATOM 4348 O O . GLU B 1 196 ? -8.383 19.641 -11.594 1 79.25 196 GLU B O 1
ATOM 4353 N N . GLN B 1 197 ? -8.555 17.703 -10.594 1 76.06 197 GLN B N 1
ATOM 4354 C CA . GLN B 1 197 ? -8.922 18.312 -9.328 1 76.06 197 GLN B CA 1
ATOM 4355 C C . GLN B 1 197 ? -7.824 19.234 -8.82 1 76.06 197 GLN B C 1
ATOM 4357 O O . GLN B 1 197 ? -8.102 20.344 -8.359 1 76.06 197 GLN B O 1
ATOM 4362 N N . PHE B 1 198 ? -6.617 18.844 -9 1 75.56 198 PHE B N 1
ATOM 4363 C CA . PHE B 1 198 ? -5.496 19.625 -8.508 1 75.56 198 PHE B CA 1
ATOM 4364 C C . PHE B 1 198 ? -5.207 20.797 -9.445 1 75.56 198 PHE B C 1
ATOM 4366 O O . PHE B 1 198 ? -4.766 21.859 -9 1 75.56 198 PHE B O 1
ATOM 4373 N N . ASN B 1 199 ? -5.457 20.578 -10.703 1 76.06 199 ASN B N 1
ATOM 4374 C CA . ASN B 1 199 ? -5.336 21.688 -11.648 1 76.06 199 ASN B CA 1
ATOM 4375 C C . ASN B 1 199 ? -6.344 22.797 -11.352 1 76.06 199 ASN B C 1
ATOM 4377 O O . ASN B 1 199 ? -6.016 23.984 -11.445 1 76.06 199 ASN B O 1
ATOM 4381 N N . ASP B 1 200 ? -7.461 22.375 -10.945 1 74.62 200 ASP B N 1
ATOM 4382 C CA . ASP B 1 200 ? -8.492 23.344 -10.57 1 74.62 200 ASP B CA 1
ATOM 4383 C C . ASP B 1 200 ? -8.07 24.141 -9.336 1 74.62 200 ASP B C 1
ATOM 4385 O O . ASP B 1 200 ? -8.281 25.344 -9.266 1 74.62 200 ASP B O 1
ATOM 4389 N N . LEU B 1 201 ? -7.477 23.422 -8.43 1 71.81 201 LEU B N 1
ATOM 4390 C CA . LEU B 1 201 ? -7.023 24.078 -7.207 1 71.81 201 LEU B CA 1
ATOM 4391 C C . LEU B 1 201 ? -5.906 25.062 -7.5 1 71.81 201 LEU B C 1
ATOM 4393 O O . LEU B 1 201 ? -5.855 26.141 -6.898 1 71.81 201 LEU B O 1
ATOM 4397 N N . LYS B 1 202 ? -5.047 24.734 -8.43 1 69.88 202 LYS B N 1
ATOM 4398 C CA . LYS B 1 202 ? -3.959 25.625 -8.82 1 69.88 202 LYS B CA 1
ATOM 4399 C C . LYS B 1 202 ? -4.5 26.875 -9.5 1 69.88 202 LYS B C 1
ATOM 4401 O O . LYS B 1 202 ? -4.012 27.984 -9.25 1 69.88 202 LYS B O 1
ATOM 4406 N N . THR B 1 203 ? -5.359 26.641 -10.32 1 65.56 203 THR B N 1
ATOM 4407 C CA . THR B 1 203 ? -5.949 27.781 -11.023 1 65.56 203 THR B CA 1
ATOM 4408 C C . THR B 1 203 ? -6.602 28.734 -10.031 1 65.56 203 THR B C 1
ATOM 4410 O O . THR B 1 203 ? -6.477 29.953 -10.172 1 65.56 203 THR B O 1
ATOM 4413 N N . ILE B 1 204 ? -7.227 28.141 -9.086 1 58.66 204 ILE B N 1
ATOM 4414 C CA . ILE B 1 204 ? -7.863 28.953 -8.062 1 58.66 204 ILE B CA 1
ATOM 4415 C C . ILE B 1 204 ? -6.797 29.703 -7.27 1 58.66 204 ILE B C 1
ATOM 4417 O O . ILE B 1 204 ? -6.961 30.891 -6.965 1 58.66 204 ILE B O 1
ATOM 4421 N N . LYS B 1 205 ? -5.746 28.938 -6.965 1 59.72 205 LYS B N 1
ATOM 4422 C CA . LYS B 1 205 ? -4.66 29.562 -6.219 1 59.72 205 LYS B CA 1
ATOM 4423 C C . LYS B 1 205 ? -4 30.672 -7.035 1 59.72 205 LYS B C 1
ATOM 4425 O O . LYS B 1 205 ? -3.66 31.734 -6.5 1 59.72 205 LYS B O 1
ATOM 4430 N N . ARG B 1 206 ? -3.668 30.359 -8.352 1 58.12 206 ARG B N 1
ATOM 4431 C CA . ARG B 1 206 ? -3.1 31.391 -9.219 1 58.12 206 ARG B CA 1
ATOM 4432 C C . ARG B 1 206 ? -3.996 32.625 -9.266 1 58.12 206 ARG B C 1
ATOM 4434 O O . ARG B 1 206 ? -3.504 33.75 -9.297 1 58.12 206 ARG B O 1
ATOM 4441 N N . GLN B 1 207 ? -5.258 32.25 -9.336 1 47.22 207 GLN B N 1
ATOM 4442 C CA . GLN B 1 207 ? -6.188 33.375 -9.406 1 47.22 207 GLN B CA 1
ATOM 4443 C C . GLN B 1 207 ? -6.113 34.219 -8.133 1 47.22 207 GLN B C 1
ATOM 4445 O O . GLN B 1 207 ? -6.273 35.469 -8.188 1 47.22 207 GLN B O 1
ATOM 4450 N N . PHE B 1 208 ? -6.148 33.406 -7.059 1 45.19 208 PHE B N 1
ATOM 4451 C CA . PHE B 1 208 ? -6.113 34.156 -5.812 1 45.19 208 PHE B CA 1
ATOM 4452 C C . PHE B 1 208 ? -4.699 34.656 -5.52 1 45.19 208 PHE B C 1
ATOM 4454 O O . PHE B 1 208 ? -4.469 35.344 -4.52 1 45.19 208 PHE B O 1
ATOM 4461 N N . GLY B 1 209 ? -3.807 34.844 -6.66 1 47.19 209 GLY B N 1
ATOM 4462 C CA . GLY B 1 209 ? -2.49 35.438 -6.559 1 47.19 209 GLY B CA 1
ATOM 4463 C C . GLY B 1 209 ? -1.4 34.469 -6.184 1 47.19 209 GLY B C 1
ATOM 4464 O O . GLY B 1 209 ? -1.299 34.062 -5.023 1 47.19 209 GLY B O 1
ATOM 4465 N N . ALA B 1 210 ? -1.169 33.406 -6.941 1 43.91 210 ALA B N 1
ATOM 4466 C CA . ALA B 1 210 ? -0.062 32.438 -6.953 1 43.91 210 ALA B CA 1
ATOM 4467 C C . ALA B 1 210 ? 1.207 33.062 -6.383 1 43.91 210 ALA B C 1
ATOM 4469 O O . ALA B 1 210 ? 1.846 33.906 -7.035 1 43.91 210 ALA B O 1
ATOM 4470 N N . LEU B 1 211 ? 1.275 33.344 -5.215 1 41.03 211 LEU B N 1
ATOM 4471 C CA . LEU B 1 211 ? 2.555 33.688 -4.609 1 41.03 211 LEU B CA 1
ATOM 4472 C C . LEU B 1 211 ? 3.627 32.688 -4.969 1 41.03 211 LEU B C 1
ATOM 4474 O O . LEU B 1 211 ? 3.693 31.609 -4.363 1 41.03 211 LEU B O 1
ATOM 4478 N N . ASN B 1 212 ? 3.6 32.188 -6.18 1 44.12 212 ASN B N 1
ATOM 4479 C CA . ASN B 1 212 ? 4.703 31.391 -6.691 1 44.12 212 ASN B CA 1
ATOM 4480 C C . ASN B 1 212 ? 5.922 31.453 -5.777 1 44.12 212 ASN B C 1
ATOM 4482 O O . ASN B 1 212 ? 6.535 30.438 -5.473 1 44.12 212 ASN B O 1
ATOM 4486 N N . GLY B 1 213 ? 6.645 32.688 -5.934 1 41.78 213 GLY B N 1
ATOM 4487 C CA . GLY B 1 213 ? 7.895 33.094 -5.316 1 41.78 213 GLY B CA 1
ATOM 4488 C C . GLY B 1 213 ? 7.789 33.281 -3.812 1 41.78 213 GLY B C 1
ATOM 4489 O O . GLY B 1 213 ? 8.633 33.938 -3.197 1 41.78 213 GLY B O 1
ATOM 4490 N N . ILE B 1 214 ? 6.648 33.375 -3.207 1 45.94 214 ILE B N 1
ATOM 4491 C CA . ILE B 1 214 ? 6.453 34.062 -1.935 1 45.94 214 ILE B CA 1
ATOM 4492 C C . ILE B 1 214 ? 7.25 33.344 -0.839 1 45.94 214 ILE B C 1
ATOM 4494 O O . ILE B 1 214 ? 6.984 32.188 -0.52 1 45.94 214 ILE B O 1
ATOM 4498 N N . SER B 1 215 ? 8.508 33.875 -0.738 1 49.38 215 SER B N 1
ATOM 4499 C CA . SER B 1 215 ? 9.633 33.688 0.171 1 49.38 215 SER B CA 1
ATOM 4500 C C . SER B 1 215 ? 9.148 33.469 1.604 1 49.38 215 SER B C 1
ATOM 4502 O O . SER B 1 215 ? 8.008 33.781 1.931 1 49.38 215 SER B O 1
ATOM 4504 N N . HIS B 1 216 ? 9.82 32.656 2.211 1 54.16 216 HIS B N 1
ATOM 4505 C CA . HIS B 1 216 ? 9.797 32.531 3.664 1 54.16 216 HIS B CA 1
ATOM 4506 C C . HIS B 1 216 ? 9.352 33.844 4.316 1 54.16 216 HIS B C 1
ATOM 4508 O O . HIS B 1 216 ? 8.516 33.812 5.223 1 54.16 216 HIS B O 1
ATOM 4514 N N . TYR B 1 217 ? 9.789 34.906 3.68 1 54.66 217 TYR B N 1
ATOM 4515 C CA . TYR B 1 217 ? 9.586 36.219 4.273 1 54.66 217 TYR B CA 1
ATOM 4516 C C . TYR B 1 217 ? 8.141 36.688 4.125 1 54.66 217 TYR B C 1
ATOM 4518 O O . TYR B 1 217 ? 7.57 37.281 5.039 1 54.66 217 TYR B O 1
ATOM 4526 N N . ARG B 1 218 ? 7.5 36.281 3.123 1 57.69 218 ARG B N 1
ATOM 4527 C CA . ARG B 1 218 ? 6.125 36.719 2.898 1 57.69 218 ARG B CA 1
ATOM 4528 C C . ARG B 1 218 ? 5.16 36 3.84 1 57.69 218 ARG B C 1
ATOM 4530 O O . ARG B 1 218 ? 4.191 36.594 4.312 1 57.69 218 ARG B O 1
ATOM 4537 N N . TYR B 1 219 ? 5.59 34.812 4.039 1 64.69 219 TYR B N 1
ATOM 4538 C CA . TYR B 1 219 ? 4.668 34.062 4.898 1 64.69 219 TYR B CA 1
ATOM 4539 C C . TYR B 1 219 ? 4.727 34.594 6.332 1 64.69 219 TYR B C 1
ATOM 4541 O O . TYR B 1 219 ? 3.711 34.625 7.031 1 64.69 219 TYR B O 1
ATOM 4549 N N . VAL B 1 220 ? 5.887 35.219 6.5 1 68.19 220 VAL B N 1
ATOM 4550 C CA . VAL B 1 220 ? 6.055 35.75 7.848 1 68.19 220 VAL B CA 1
ATOM 4551 C C . VAL B 1 220 ? 5.348 37.094 7.961 1 68.19 220 VAL B C 1
ATOM 4553 O O . VAL B 1 220 ? 4.832 37.438 9.023 1 68.19 220 VAL B O 1
ATOM 4556 N N . ASN B 1 221 ? 5.164 37.719 6.777 1 78 221 ASN B N 1
ATOM 4557 C CA . ASN B 1 221 ? 4.57 39.062 6.801 1 78 221 ASN B CA 1
ATOM 4558 C C . ASN B 1 221 ? 3.111 39.031 6.352 1 78 221 ASN B C 1
ATOM 4560 O O . ASN B 1 221 ? 2.598 40.031 5.832 1 78 221 ASN B O 1
ATOM 4564 N N . SER B 1 222 ? 2.492 37.938 6.609 1 84.38 222 SER B N 1
ATOM 4565 C CA . SER B 1 222 ? 1.112 37.781 6.168 1 84.38 222 SER B CA 1
ATOM 4566 C C . SER B 1 222 ? 0.139 38.5 7.098 1 84.38 222 SER B C 1
ATOM 4568 O O . SER B 1 222 ? 0.296 38.438 8.32 1 84.38 222 SER B O 1
ATOM 4570 N N . HIS B 1 223 ? -0.813 39.156 6.41 1 90 223 HIS B N 1
ATOM 4571 C CA . HIS B 1 223 ? -1.918 39.75 7.152 1 90 223 HIS B CA 1
ATOM 4572 C C . HIS B 1 223 ? -2.902 38.688 7.629 1 90 223 HIS B C 1
ATOM 4574 O O . HIS B 1 223 ? -2.898 37.562 7.125 1 90 223 HIS B O 1
ATOM 4580 N N . LEU B 1 224 ? -3.699 39.062 8.594 1 90.5 224 LEU B N 1
ATOM 4581 C CA . LEU B 1 224 ? -4.68 38.156 9.148 1 90.5 224 LEU B CA 1
ATOM 4582 C C . LEU B 1 224 ? -5.602 37.625 8.062 1 90.5 224 LEU B C 1
ATOM 4584 O O . LEU B 1 224 ? -5.879 36.406 8.008 1 90.5 224 LEU B O 1
ATOM 4588 N N . SER B 1 225 ? -6.051 38.469 7.176 1 90.38 225 SER B N 1
ATOM 4589 C CA . SER B 1 225 ? -6.934 38.062 6.086 1 90.38 225 SER B CA 1
ATOM 4590 C C . SER B 1 225 ? -6.262 37.031 5.176 1 90.38 225 SER B C 1
ATOM 4592 O O . SER B 1 225 ? -6.898 36.094 4.715 1 90.38 225 SER B O 1
ATOM 4594 N N . GLN B 1 226 ? -4.98 37.281 4.945 1 85.81 226 GLN B N 1
ATOM 4595 C CA . GLN B 1 226 ? -4.219 36.344 4.105 1 85.81 226 GLN B CA 1
ATOM 4596 C C . GLN B 1 226 ? -4.062 35 4.777 1 85.81 226 GLN B C 1
ATOM 4598 O O . GLN B 1 226 ? -4.074 33.969 4.105 1 85.81 226 GLN B O 1
ATOM 4603 N N . ILE B 1 227 ? -3.938 35 6.094 1 88.75 227 ILE B N 1
ATOM 4604 C CA . ILE B 1 227 ? -3.818 33.75 6.84 1 88.75 227 ILE B CA 1
ATOM 4605 C C . ILE B 1 227 ? -5.133 33 6.766 1 88.75 227 ILE B C 1
ATOM 4607 O O . ILE B 1 227 ? -5.137 31.766 6.566 1 88.75 227 ILE B O 1
ATOM 4611 N N . TYR B 1 228 ? -6.258 33.688 6.883 1 90.19 228 TYR B N 1
ATOM 4612 C CA . TYR B 1 228 ? -7.559 33.031 6.754 1 90.19 228 TYR B CA 1
ATOM 4613 C C . TYR B 1 228 ? -7.734 32.438 5.363 1 90.19 228 TYR B C 1
ATOM 4615 O O . TYR B 1 228 ? -8.266 31.344 5.219 1 90.19 228 TYR B O 1
ATOM 4623 N N . LEU B 1 229 ? -7.262 33.125 4.355 1 85.81 229 LEU B N 1
ATOM 4624 C CA . LEU B 1 229 ? -7.324 32.625 2.988 1 85.81 229 LEU B CA 1
ATOM 4625 C C . LEU B 1 229 ? -6.461 31.375 2.83 1 85.81 229 LEU B C 1
ATOM 4627 O O . LEU B 1 229 ? -6.883 30.391 2.199 1 85.81 229 LEU B O 1
ATOM 4631 N N . ARG B 1 230 ? -5.297 31.438 3.404 1 83.56 230 ARG B N 1
ATOM 4632 C CA . ARG B 1 230 ? -4.383 30.297 3.354 1 83.56 230 ARG B CA 1
ATOM 4633 C C . ARG B 1 230 ? -4.988 29.078 4.031 1 83.56 230 ARG B C 1
ATOM 4635 O O . ARG B 1 230 ? -4.852 27.953 3.535 1 83.56 230 ARG B O 1
ATOM 4642 N N . ILE B 1 231 ? -5.645 29.328 5.141 1 88.94 231 ILE B N 1
ATOM 4643 C CA . ILE B 1 231 ? -6.301 28.234 5.852 1 88.94 231 ILE B CA 1
ATOM 4644 C C . ILE B 1 231 ? -7.359 27.594 4.953 1 88.94 231 ILE B C 1
ATOM 4646 O O . ILE B 1 231 ? -7.422 26.375 4.832 1 88.94 231 ILE B O 1
ATOM 4650 N N . ASN B 1 232 ? -8.102 28.375 4.281 1 89 232 ASN B N 1
ATOM 4651 C CA . ASN B 1 232 ? -9.148 27.875 3.396 1 89 232 ASN B CA 1
ATOM 4652 C C . ASN B 1 232 ? -8.555 27.094 2.219 1 89 232 ASN B C 1
ATOM 4654 O O . ASN B 1 232 ? -9.07 26.047 1.848 1 89 232 ASN B O 1
ATOM 4658 N N . GLU B 1 233 ? -7.547 27.641 1.688 1 82.19 233 GLU B N 1
ATOM 4659 C CA . GLU B 1 233 ? -6.879 26.984 0.572 1 82.19 233 GLU B CA 1
ATOM 4660 C C . GLU B 1 233 ? -6.293 25.641 0.998 1 82.19 233 GLU B C 1
ATOM 4662 O O . GLU B 1 233 ? -6.473 24.625 0.311 1 82.19 233 GLU B O 1
ATOM 4667 N N . ASN B 1 234 ? -5.59 25.672 2.119 1 85.06 234 ASN B N 1
ATOM 4668 C CA . ASN B 1 234 ? -4.984 24.438 2.613 1 85.06 234 ASN B CA 1
ATOM 4669 C C . ASN B 1 234 ? -6.039 23.406 2.994 1 85.06 234 ASN B C 1
ATOM 4671 O O . ASN B 1 234 ? -5.816 22.203 2.852 1 85.06 234 ASN B O 1
ATOM 4675 N N . LYS B 1 235 ? -7.168 23.891 3.449 1 88.94 235 LYS B N 1
ATOM 4676 C CA . LYS B 1 235 ? -8.273 22.984 3.719 1 88.94 235 LYS B CA 1
ATOM 4677 C C . LYS B 1 235 ? -8.758 22.312 2.438 1 88.94 235 LYS B C 1
ATOM 4679 O O . LYS B 1 235 ? -9.008 21.094 2.416 1 88.94 235 LYS B O 1
ATOM 4684 N N . ARG B 1 236 ? -8.883 23.047 1.377 1 84.12 236 ARG B N 1
ATOM 4685 C CA . ARG B 1 236 ? -9.289 22.5 0.085 1 84.12 236 ARG B CA 1
ATOM 4686 C C . ARG B 1 236 ? -8.281 21.484 -0.428 1 84.12 236 ARG B C 1
ATOM 4688 O O . ARG B 1 236 ? -8.664 20.422 -0.923 1 84.12 236 ARG B O 1
ATOM 4695 N N . ILE B 1 237 ? -7.027 21.844 -0.292 1 81.31 237 ILE B N 1
ATOM 4696 C CA . ILE B 1 237 ? -5.969 20.953 -0.731 1 81.31 237 ILE B CA 1
ATOM 4697 C C . ILE B 1 237 ? -6.016 19.656 0.085 1 81.31 237 ILE B C 1
ATOM 4699 O O . ILE B 1 237 ? -5.93 18.562 -0.471 1 81.31 237 ILE B O 1
ATOM 4703 N N . LYS B 1 238 ? -6.148 19.828 1.376 1 85.88 238 LYS B N 1
ATOM 4704 C CA . LYS B 1 238 ? -6.246 18.672 2.264 1 85.88 238 LYS B CA 1
ATOM 4705 C C . LYS B 1 238 ? -7.398 17.766 1.854 1 85.88 238 LYS B C 1
ATOM 4707 O O . LYS B 1 238 ? -7.219 16.547 1.726 1 85.88 238 LYS B O 1
ATOM 4712 N N . ASP B 1 239 ? -8.523 18.312 1.606 1 87.25 239 ASP B N 1
ATOM 4713 C CA . ASP B 1 239 ? -9.711 17.547 1.236 1 87.25 239 ASP B CA 1
ATOM 4714 C C . ASP B 1 239 ? -9.5 16.812 -0.093 1 87.25 239 ASP B C 1
ATOM 4716 O O . ASP B 1 239 ? -9.906 15.664 -0.252 1 87.25 239 ASP B O 1
ATOM 4720 N N . SER B 1 240 ? -8.883 17.484 -1.006 1 81.75 240 SER B N 1
ATOM 4721 C CA . SER B 1 240 ? -8.578 16.875 -2.297 1 81.75 240 SER B CA 1
ATOM 4722 C C . SER B 1 240 ? -7.602 15.719 -2.145 1 81.75 240 SER B C 1
ATOM 4724 O O . SER B 1 240 ? -7.754 14.68 -2.793 1 81.75 240 SER B O 1
ATOM 4726 N N . LEU B 1 241 ? -6.59 15.898 -1.283 1 80.62 241 LEU B N 1
ATOM 4727 C CA . LEU B 1 241 ? -5.613 14.852 -1.032 1 80.62 241 LEU B CA 1
ATOM 4728 C C . LEU B 1 241 ? -6.27 13.641 -0.368 1 80.62 241 LEU B C 1
ATOM 4730 O O . LEU B 1 241 ? -6 12.5 -0.744 1 80.62 241 LEU B O 1
ATOM 4734 N N . ILE B 1 242 ? -7.18 13.906 0.57 1 81.5 242 ILE B N 1
ATOM 4735 C CA . ILE B 1 242 ? -7.891 12.836 1.262 1 81.5 242 ILE B CA 1
ATOM 4736 C C . ILE B 1 242 ? -8.766 12.07 0.27 1 81.5 242 ILE B C 1
ATOM 4738 O O . ILE B 1 242 ? -8.797 10.836 0.284 1 81.5 242 ILE B O 1
ATOM 4742 N N . LYS B 1 243 ? -9.391 12.773 -0.595 1 76.31 243 LYS B N 1
ATOM 4743 C CA . LYS B 1 243 ? -10.227 12.164 -1.622 1 76.31 243 LYS B CA 1
ATOM 4744 C C . LYS B 1 243 ? -9.398 11.281 -2.553 1 76.31 243 LYS B C 1
ATOM 4746 O O . LYS B 1 243 ? -9.836 10.203 -2.955 1 76.31 243 LYS B O 1
ATOM 4751 N N . SER B 1 244 ? -8.273 11.742 -2.916 1 73 244 SER B N 1
ATOM 4752 C CA . SER B 1 244 ? -7.387 11 -3.801 1 73 244 SER B CA 1
ATOM 4753 C C . SER B 1 244 ? -6.906 9.711 -3.145 1 73 244 SER B C 1
ATOM 4755 O O . SER B 1 244 ? -6.711 8.695 -3.82 1 73 244 SER B O 1
ATOM 4757 N N . LEU B 1 245 ? -6.676 9.805 -1.779 1 68.25 245 LEU B N 1
ATOM 4758 C CA . LEU B 1 245 ? -6.215 8.641 -1.034 1 68.25 245 LEU B CA 1
ATOM 4759 C C . LEU B 1 245 ? -7.348 7.641 -0.826 1 68.25 245 LEU B C 1
ATOM 4761 O O . LEU B 1 245 ? -7.113 6.43 -0.785 1 68.25 245 LEU B O 1
ATOM 4765 N N . THR B 1 246 ? -8.461 8.172 -0.431 1 62.44 246 THR B N 1
ATOM 4766 C CA . THR B 1 246 ? -9.609 7.312 -0.159 1 62.44 246 THR B CA 1
ATOM 4767 C C . THR B 1 246 ? -10.133 6.688 -1.448 1 62.44 246 THR B C 1
ATOM 4769 O O . THR B 1 246 ? -11.008 5.816 -1.411 1 62.44 246 THR B O 1
ATOM 4772 N N . ASN B 1 247 ? -9.711 7.285 -2.375 1 54.97 247 ASN B N 1
ATOM 4773 C CA . ASN B 1 247 ? -10.141 6.609 -3.594 1 54.97 247 ASN B CA 1
ATOM 4774 C C . ASN B 1 247 ? -9.57 5.195 -3.682 1 54.97 247 ASN B C 1
ATOM 4776 O O . ASN B 1 247 ? -8.359 5.02 -3.857 1 54.97 247 ASN B O 1
ATOM 4780 N N . GLU B 1 248 ? -10.125 4.305 -2.992 1 53.75 248 GLU B N 1
ATOM 4781 C CA . GLU B 1 248 ? -9.938 2.867 -2.818 1 53.75 248 GLU B CA 1
ATOM 4782 C C . GLU B 1 248 ? -9.281 2.242 -4.043 1 53.75 248 GLU B C 1
ATOM 4784 O O . GLU B 1 248 ? -8.461 1.328 -3.92 1 53.75 248 GLU B O 1
ATOM 4789 N N . LYS B 1 249 ? -9.562 2.879 -5.059 1 55.22 249 LYS B N 1
ATOM 4790 C CA . LYS B 1 249 ? -9.258 2.189 -6.309 1 55.22 249 LYS B CA 1
ATOM 4791 C C . LYS B 1 249 ? -7.773 2.277 -6.637 1 55.22 249 LYS B C 1
ATOM 4793 O O . LYS B 1 249 ? -7.211 1.362 -7.246 1 55.22 249 LYS B O 1
ATOM 4798 N N . ALA B 1 250 ? -7.023 3.436 -6.227 1 54.75 250 ALA B N 1
ATOM 4799 C CA . ALA B 1 250 ? -5.598 3.463 -6.539 1 54.75 250 ALA B CA 1
ATOM 4800 C C . ALA B 1 250 ? -4.859 2.324 -5.84 1 54.75 250 ALA B C 1
ATOM 4802 O O . ALA B 1 250 ? -4.031 1.645 -6.453 1 54.75 250 ALA B O 1
ATOM 4803 N N . CYS B 1 251 ? -5.098 2.115 -4.582 1 57.88 251 CYS B N 1
ATOM 4804 C CA . CYS B 1 251 ? -4.5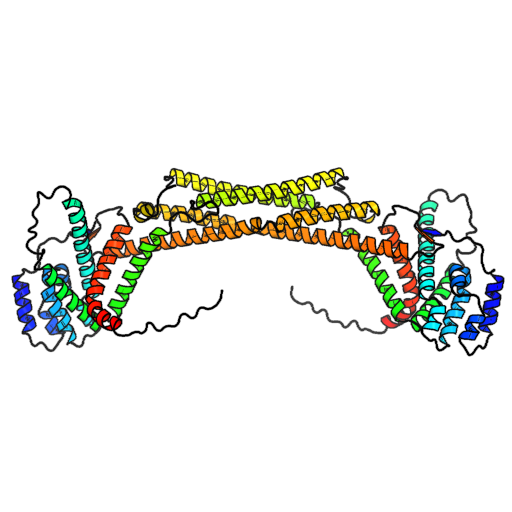86 0.961 -3.848 1 57.88 251 CYS B CA 1
ATOM 4805 C C . CYS B 1 251 ? -5.102 -0.34 -4.453 1 57.88 251 CYS B C 1
ATOM 4807 O O . CYS B 1 251 ? -4.371 -1.331 -4.512 1 57.88 251 CYS B O 1
ATOM 4809 N N . PHE B 1 252 ? -6.133 -0.23 -5.168 1 61.75 252 PHE B N 1
ATOM 4810 C CA . PHE B 1 252 ? -6.789 -1.403 -5.73 1 61.75 252 PHE B CA 1
ATOM 4811 C C . PHE B 1 252 ? -6.051 -1.889 -6.977 1 61.75 252 PHE B C 1
ATOM 4813 O O . PHE B 1 252 ? -6.004 -3.09 -7.246 1 61.75 252 PHE B O 1
ATOM 4820 N N . PHE B 1 253 ? -5.305 -0.924 -7.566 1 69 253 PHE B N 1
ATOM 4821 C CA . PHE B 1 253 ? -4.578 -1.323 -8.766 1 69 253 PHE B CA 1
ATOM 4822 C C . PHE B 1 253 ? -3.486 -2.332 -8.422 1 69 253 PHE B C 1
ATOM 4824 O O . PHE B 1 253 ? -3.361 -3.365 -9.086 1 69 253 PHE B O 1
ATOM 4831 N N . LEU B 1 254 ? -2.824 -2.053 -7.32 1 68.5 254 LEU B N 1
ATOM 4832 C CA . LEU B 1 254 ? -1.746 -2.953 -6.922 1 68.5 254 LEU B CA 1
ATOM 4833 C C . LEU B 1 254 ? -2.295 -4.324 -6.547 1 68.5 254 LEU B C 1
ATOM 4835 O O . LEU B 1 254 ? -1.721 -5.352 -6.914 1 68.5 254 LEU B O 1
ATOM 4839 N N . PHE B 1 255 ? -3.396 -4.312 -5.875 1 72.5 255 PHE B N 1
ATOM 4840 C CA . PHE B 1 255 ? -4.035 -5.562 -5.484 1 72.5 255 PHE B CA 1
ATOM 4841 C C . PHE B 1 255 ? -4.492 -6.344 -6.707 1 72.5 255 PHE B C 1
ATOM 4843 O O . PHE B 1 255 ? -4.34 -7.566 -6.762 1 72.5 255 PHE B O 1
ATOM 4850 N N . PHE B 1 256 ? -4.934 -5.688 -7.633 1 76.88 256 PHE B N 1
ATOM 4851 C CA . PHE B 1 256 ? -5.414 -6.32 -8.859 1 76.88 256 PHE B CA 1
ATOM 4852 C C . PHE B 1 256 ? -4.258 -6.938 -9.633 1 76.88 256 PHE B C 1
ATOM 4854 O O . PHE B 1 256 ? -4.348 -8.078 -10.094 1 76.88 256 PHE B O 1
ATOM 4861 N N . VAL B 1 257 ? -3.176 -6.23 -9.695 1 76.12 257 VAL B N 1
ATOM 4862 C CA . VAL B 1 257 ? -2.012 -6.73 -10.422 1 76.12 257 VAL B CA 1
ATOM 4863 C C . VAL B 1 257 ? -1.455 -7.965 -9.719 1 76.12 257 VAL B C 1
ATOM 4865 O O . VAL B 1 257 ? -1.065 -8.938 -10.367 1 76.12 257 VAL B O 1
ATOM 4868 N N . PHE B 1 258 ? -1.573 -7.98 -8.469 1 79.69 258 PHE B N 1
ATOM 4869 C CA . PHE B 1 258 ? -1.107 -9.133 -7.711 1 79.69 258 PHE B CA 1
ATOM 4870 C C . PHE B 1 258 ? -1.986 -10.352 -7.98 1 79.69 258 PHE B C 1
ATOM 4872 O O . PHE B 1 258 ? -1.486 -11.469 -8.086 1 79.69 258 PHE B O 1
ATOM 4879 N N . SER B 1 259 ? -3.254 -10.062 -8 1 81.75 259 SER B N 1
ATOM 4880 C CA . SER B 1 259 ? -4.188 -11.156 -8.273 1 81.75 259 SER B CA 1
ATOM 4881 C C . SER B 1 259 ? -3.947 -11.75 -9.656 1 81.75 259 SER B C 1
ATOM 4883 O O . SER B 1 259 ? -3.965 -12.969 -9.82 1 81.75 259 SER B O 1
ATOM 4885 N N . LEU B 1 260 ? -3.695 -10.938 -10.602 1 81.19 260 LEU B N 1
ATOM 4886 C CA . LEU B 1 260 ? -3.428 -11.406 -11.953 1 81.19 260 LEU B CA 1
ATOM 4887 C C . LEU B 1 260 ? -2.111 -12.18 -12.016 1 81.19 260 LEU B C 1
ATOM 4889 O O . LEU B 1 260 ? -2.006 -13.18 -12.719 1 81.19 260 LEU B O 1
ATOM 4893 N N . LEU B 1 261 ? -1.166 -11.688 -11.32 1 84.31 261 LEU B N 1
ATOM 4894 C CA . LEU B 1 261 ? 0.124 -12.359 -11.25 1 84.31 261 LEU B CA 1
ATOM 4895 C C . LEU B 1 261 ? -0.026 -13.766 -10.672 1 84.31 261 LEU B C 1
ATOM 4897 O O . LEU B 1 261 ? 0.583 -14.711 -11.172 1 84.31 261 LEU B O 1
ATOM 4901 N N . ARG B 1 262 ? -0.865 -13.891 -9.648 1 84.62 262 ARG B N 1
ATOM 4902 C CA . ARG B 1 262 ? -1.131 -15.195 -9.055 1 84.62 262 ARG B CA 1
ATOM 4903 C C . ARG B 1 262 ? -1.749 -16.156 -10.07 1 84.62 262 ARG B C 1
ATOM 4905 O O . ARG B 1 262 ? -1.354 -17.312 -10.164 1 84.62 262 ARG B O 1
ATOM 4912 N N . ILE B 1 263 ? -2.666 -15.648 -10.812 1 84.44 263 ILE B N 1
ATOM 4913 C CA . ILE B 1 263 ? -3.365 -16.453 -11.805 1 84.44 263 ILE B CA 1
ATOM 4914 C C . ILE B 1 263 ? -2.383 -16.922 -12.883 1 84.44 263 ILE B C 1
ATOM 4916 O O . ILE B 1 263 ? -2.35 -18.109 -13.227 1 84.44 263 ILE B O 1
ATOM 4920 N N . VAL B 1 264 ? -1.585 -16.016 -13.328 1 86.94 264 VAL B N 1
ATOM 4921 C CA . VAL B 1 264 ? -0.641 -16.344 -14.391 1 86.94 264 VAL B CA 1
ATOM 4922 C C . VAL B 1 264 ? 0.404 -17.328 -13.875 1 86.94 264 VAL B C 1
ATOM 4924 O O . VAL B 1 264 ? 0.797 -18.25 -14.594 1 86.94 264 VAL B O 1
ATOM 4927 N N . ARG B 1 265 ? 0.833 -17.219 -12.719 1 88.31 265 ARG B N 1
ATOM 4928 C CA . ARG B 1 265 ? 1.791 -18.141 -12.117 1 88.31 265 ARG B CA 1
ATOM 4929 C C . ARG B 1 265 ? 1.204 -19.547 -12.008 1 88.31 265 ARG B C 1
ATOM 4931 O O . ARG B 1 265 ? 1.892 -20.531 -12.281 1 88.31 265 ARG B O 1
ATOM 4938 N N . ARG B 1 266 ? -0.01 -19.562 -11.586 1 87.38 266 ARG B N 1
ATOM 4939 C CA . ARG B 1 266 ? -0.684 -20.859 -11.492 1 87.38 266 ARG B CA 1
ATOM 4940 C C . ARG B 1 266 ? -0.794 -21.516 -12.859 1 87.38 266 ARG B C 1
ATOM 4942 O O . ARG B 1 266 ? -0.55 -22.719 -13 1 87.38 266 ARG B O 1
ATOM 4949 N N . ARG B 1 267 ? -1.127 -20.781 -13.875 1 85.5 267 ARG B N 1
ATOM 4950 C CA . ARG B 1 267 ? -1.219 -21.297 -15.242 1 85.5 267 ARG B CA 1
ATOM 4951 C C . ARG B 1 267 ? 0.121 -21.844 -15.703 1 85.5 267 ARG B C 1
ATOM 4953 O O . ARG B 1 267 ? 0.175 -22.922 -16.312 1 85.5 267 ARG B O 1
ATOM 4960 N N . LEU B 1 268 ? 1.128 -21.156 -15.375 1 90.38 268 LEU B N 1
ATOM 4961 C CA . LEU B 1 268 ? 2.471 -21.578 -15.766 1 90.38 268 LEU B CA 1
ATOM 4962 C C . LEU B 1 268 ? 2.863 -22.875 -15.07 1 90.38 268 LEU B C 1
ATOM 4964 O O . LEU B 1 268 ? 3.379 -23.797 -15.703 1 90.38 268 LEU B O 1
ATOM 4968 N N . ILE B 1 269 ? 2.59 -22.953 -13.789 1 90.56 269 ILE B N 1
ATOM 4969 C CA . ILE B 1 269 ? 2.912 -24.156 -13.008 1 90.56 269 ILE B CA 1
ATOM 4970 C C . ILE B 1 269 ? 2.162 -25.359 -13.57 1 90.56 269 ILE B C 1
ATOM 4972 O O . ILE B 1 269 ? 2.74 -26.422 -13.75 1 90.56 269 ILE B O 1
ATOM 4976 N N . CYS B 1 270 ? 0.934 -25.156 -13.875 1 88.75 270 CYS B N 1
ATOM 4977 C CA . CYS B 1 270 ? 0.097 -26.234 -14.383 1 88.75 270 CYS B CA 1
ATOM 4978 C C . CYS B 1 270 ? 0.599 -26.719 -15.734 1 88.75 270 CYS B C 1
ATOM 4980 O O . CYS B 1 270 ? 0.746 -27.922 -15.953 1 88.75 270 CYS B O 1
ATOM 4982 N N . ASP B 1 271 ? 0.908 -25.797 -16.625 1 90.62 271 ASP B N 1
ATOM 4983 C CA . ASP B 1 271 ? 1.389 -26.172 -17.953 1 90.62 271 ASP B CA 1
ATOM 4984 C C . ASP B 1 271 ? 2.756 -26.844 -17.875 1 90.62 271 ASP B C 1
ATOM 4986 O O . ASP B 1 271 ? 3.012 -27.828 -18.578 1 90.62 271 ASP B O 1
ATOM 4990 N N . ARG B 1 272 ? 3.629 -26.359 -17.031 1 91.94 272 ARG B N 1
ATOM 4991 C CA . ARG B 1 272 ? 4.949 -26.953 -16.859 1 91.94 272 ARG B CA 1
ATOM 4992 C C . ARG B 1 272 ? 4.84 -28.375 -16.297 1 91.94 272 ARG B C 1
ATOM 4994 O O . ARG B 1 272 ? 5.559 -29.281 -16.719 1 91.94 272 ARG B O 1
ATOM 5001 N N . THR B 1 273 ? 3.971 -28.5 -15.32 1 92.62 273 THR B N 1
ATOM 5002 C CA . THR B 1 273 ? 3.74 -29.812 -14.734 1 92.62 273 THR B CA 1
ATOM 5003 C C . THR B 1 273 ? 3.209 -30.781 -15.789 1 92.62 273 THR B C 1
ATOM 5005 O O . THR B 1 273 ? 3.648 -31.938 -15.852 1 92.62 273 THR B O 1
ATOM 5008 N N . LEU B 1 274 ? 2.328 -30.281 -16.594 1 92.5 274 LEU B N 1
ATOM 5009 C CA . LEU B 1 274 ? 1.757 -31.109 -17.656 1 92.5 274 LEU B CA 1
ATOM 5010 C C . LEU B 1 274 ? 2.84 -31.562 -18.625 1 92.5 274 LEU B C 1
ATOM 5012 O O . LEU B 1 274 ? 2.893 -32.75 -18.984 1 92.5 274 LEU B O 1
ATOM 5016 N N . ILE B 1 275 ? 3.682 -30.703 -18.984 1 93.44 275 ILE B N 1
ATOM 5017 C CA . ILE B 1 275 ? 4.754 -31.016 -19.922 1 93.44 275 ILE B CA 1
ATOM 5018 C C . ILE B 1 275 ? 5.719 -32 -19.297 1 93.44 275 ILE B C 1
ATOM 5020 O O . ILE B 1 275 ? 6.18 -32.938 -19.953 1 93.44 275 ILE B O 1
ATOM 5024 N N . LYS B 1 276 ? 6.035 -31.828 -18.047 1 94.12 276 LYS B N 1
ATOM 5025 C CA . LYS B 1 276 ? 6.918 -32.75 -17.328 1 94.12 276 LYS B CA 1
ATOM 5026 C C . LYS B 1 276 ? 6.34 -34.156 -17.297 1 94.12 276 LYS B C 1
ATOM 5028 O O . LYS B 1 276 ? 7.062 -35.125 -17.516 1 94.12 276 LYS B O 1
ATOM 5033 N N . LEU B 1 277 ? 5.059 -34.219 -17.016 1 94.38 277 LEU B N 1
ATOM 5034 C CA . LEU B 1 277 ? 4.391 -35.531 -16.969 1 94.38 277 LEU B CA 1
ATOM 5035 C C . LEU B 1 277 ? 4.363 -36.156 -18.344 1 94.38 277 LEU B C 1
ATOM 5037 O O . LEU B 1 277 ? 4.605 -37.375 -18.484 1 94.38 277 LEU B O 1
ATOM 5041 N N . TYR B 1 278 ? 4.105 -35.344 -19.359 1 93.25 278 TYR B N 1
ATOM 5042 C CA . TYR B 1 278 ? 4.133 -35.844 -20.734 1 93.25 278 TYR B CA 1
ATOM 5043 C C . TYR B 1 278 ? 5.504 -36.406 -21.078 1 93.25 278 TYR B C 1
ATOM 5045 O O . TYR B 1 278 ? 5.605 -37.531 -21.609 1 93.25 278 TYR B O 1
ATOM 5053 N N . LYS B 1 279 ? 6.496 -35.688 -20.75 1 93.56 279 LYS B N 1
ATOM 5054 C CA . LYS B 1 279 ? 7.859 -36.094 -21.047 1 93.56 279 LYS B CA 1
ATOM 5055 C C . LYS B 1 279 ? 8.211 -37.375 -20.281 1 93.56 279 LYS B C 1
ATOM 5057 O O . LYS B 1 279 ? 8.898 -38.25 -20.812 1 93.56 279 LYS B O 1
ATOM 5062 N N . MET B 1 280 ? 7.754 -37.406 -19.047 1 93.81 280 MET B N 1
ATOM 5063 C CA . MET B 1 280 ? 7.973 -38.594 -18.234 1 93.81 280 MET B CA 1
ATOM 5064 C C . MET B 1 280 ? 7.371 -39.844 -18.891 1 93.81 280 MET B C 1
ATOM 5066 O O . MET B 1 280 ? 8 -40.906 -18.953 1 93.81 280 MET B O 1
ATOM 5070 N N . ILE B 1 281 ? 6.156 -39.719 -19.469 1 93.56 281 ILE B N 1
ATOM 5071 C CA . ILE B 1 281 ? 5.465 -40.812 -20.125 1 93.56 281 ILE B CA 1
ATOM 5072 C C . ILE B 1 281 ? 6.219 -41.219 -21.391 1 93.56 281 ILE B C 1
ATOM 5074 O O . ILE B 1 281 ? 6.484 -42.406 -21.625 1 93.56 281 ILE B O 1
ATOM 5078 N N . VAL B 1 282 ? 6.641 -40.25 -22.125 1 93.12 282 VAL B N 1
ATOM 5079 C CA . VAL B 1 282 ? 7.324 -40.5 -23.391 1 93.12 282 VAL B CA 1
ATOM 5080 C C . VAL B 1 282 ? 8.664 -41.188 -23.109 1 93.12 282 VAL B C 1
ATOM 5082 O O . VAL B 1 282 ? 9.031 -42.125 -23.797 1 93.12 282 VAL B O 1
ATOM 5085 N N . LYS B 1 283 ? 9.32 -40.781 -22.141 1 93.31 283 LYS B N 1
ATOM 5086 C CA . LYS B 1 283 ? 10.633 -41.312 -21.797 1 93.31 283 LYS B CA 1
ATOM 5087 C C . LYS B 1 283 ? 10.508 -42.719 -21.25 1 93.31 283 LYS B C 1
ATOM 5089 O O . LYS B 1 283 ? 11.43 -43.531 -21.391 1 93.31 283 LYS B O 1
ATOM 5094 N N . SER B 1 284 ? 9.398 -43.031 -20.625 1 93 284 SER B N 1
ATOM 5095 C CA . SER B 1 284 ? 9.203 -44.344 -20 1 93 284 SER B CA 1
ATOM 5096 C C . SER B 1 284 ? 8.789 -45.375 -21.031 1 93 284 SER B C 1
ATOM 5098 O O . SER B 1 284 ? 8.656 -46.562 -20.703 1 93 284 SER B O 1
ATOM 5100 N N . ALA B 1 285 ? 8.547 -44.969 -22.266 1 93.75 285 ALA B N 1
ATOM 5101 C CA . ALA B 1 285 ? 8.062 -45.875 -23.297 1 93.75 285 ALA B CA 1
ATOM 5102 C C . ALA B 1 285 ? 9.047 -47.031 -23.5 1 93.75 285 ALA B C 1
ATOM 5104 O O . ALA B 1 285 ? 10.234 -46.781 -23.734 1 93.75 285 ALA B O 1
ATOM 5105 N N . PRO B 1 286 ? 8.523 -48.281 -23.406 1 92 286 PRO B N 1
ATOM 5106 C CA . PRO B 1 286 ? 9.367 -49.438 -23.797 1 92 286 PRO B CA 1
ATOM 5107 C C . PRO B 1 286 ? 9.734 -49.406 -25.281 1 92 286 PRO B C 1
ATOM 5109 O O . PRO B 1 286 ? 9.133 -48.656 -26.062 1 92 286 PRO B O 1
ATOM 5112 N N . SER B 1 287 ? 10.742 -50.188 -25.656 1 87.75 287 SER B N 1
ATOM 5113 C CA . SER B 1 287 ? 11.297 -50.188 -27 1 87.75 287 SER B CA 1
ATOM 5114 C C . SER B 1 287 ? 10.234 -50.531 -28.047 1 87.75 287 SER B C 1
ATOM 5116 O O . SER B 1 287 ? 10.305 -50.094 -29.188 1 87.75 287 SER B O 1
ATOM 5118 N N . ASP B 1 288 ? 9.148 -51.25 -27.688 1 89 288 ASP B N 1
ATOM 5119 C CA . ASP B 1 288 ? 8.148 -51.75 -28.625 1 89 288 ASP B CA 1
ATOM 5120 C C . ASP B 1 288 ? 6.992 -50.75 -28.766 1 89 288 ASP B C 1
ATOM 5122 O O . ASP B 1 288 ? 6.082 -50.969 -29.562 1 89 288 ASP B O 1
ATOM 5126 N N . TYR B 1 289 ? 7.004 -49.75 -27.922 1 91.06 289 TYR B N 1
ATOM 5127 C CA . TYR B 1 289 ? 5.91 -48.812 -27.938 1 91.06 289 TYR B CA 1
ATOM 5128 C C . TYR B 1 289 ? 6.426 -47.406 -28.203 1 91.06 289 TYR B C 1
ATOM 5130 O O . TYR B 1 289 ? 7.559 -47.062 -27.844 1 91.06 289 TYR B O 1
ATOM 5138 N N . LYS B 1 290 ? 5.652 -46.562 -28.891 1 90 290 LYS B N 1
ATOM 5139 C CA . LYS B 1 290 ? 5.969 -45.156 -29.141 1 90 290 LYS B CA 1
ATOM 5140 C C . LYS B 1 290 ? 4.699 -44.344 -29.344 1 90 290 LYS B C 1
ATOM 5142 O O . LYS B 1 290 ? 3.67 -44.875 -29.766 1 90 290 LYS B O 1
ATOM 5147 N N . ILE B 1 291 ? 4.824 -43.125 -28.953 1 88.88 291 ILE B N 1
ATOM 5148 C CA . ILE B 1 291 ? 3.777 -42.188 -29.328 1 88.88 291 ILE B CA 1
ATOM 5149 C C . ILE B 1 291 ? 4.043 -41.625 -30.719 1 88.88 291 ILE B C 1
ATOM 5151 O O . ILE B 1 291 ? 5.094 -41.031 -30.969 1 88.88 291 ILE B O 1
ATOM 5155 N N . LEU B 1 292 ? 3.209 -41.75 -31.641 1 84 292 LEU B N 1
ATOM 5156 C CA . LEU B 1 292 ? 3.418 -41.5 -33.062 1 84 292 LEU B CA 1
ATOM 5157 C C . LEU B 1 292 ? 3.344 -40.031 -33.375 1 84 292 LEU B C 1
ATOM 5159 O O . LEU B 1 292 ? 4.148 -39.5 -34.156 1 84 292 LEU B O 1
ATOM 5163 N N . GLU B 1 293 ? 2.391 -39.375 -32.844 1 86.31 293 GLU B N 1
ATOM 5164 C CA . GLU B 1 293 ? 2.139 -37.969 -33.188 1 86.31 293 GLU B CA 1
ATOM 5165 C C . GLU B 1 293 ? 3.252 -37.062 -32.688 1 86.31 293 GLU B C 1
ATOM 5167 O O . GLU B 1 293 ? 3.682 -37.188 -31.547 1 86.31 293 GLU B O 1
ATOM 5172 N N . LYS B 1 294 ? 3.793 -36.281 -33.562 1 86.25 294 LYS B N 1
ATOM 5173 C CA . LYS B 1 294 ? 4.816 -35.312 -33.188 1 86.25 294 LYS B CA 1
ATOM 5174 C C . LYS B 1 294 ? 4.238 -34.219 -32.281 1 86.25 294 LYS B C 1
ATOM 5176 O O . LYS B 1 294 ? 4.91 -33.75 -31.375 1 86.25 294 LYS B O 1
ATOM 5181 N N . ASP B 1 295 ? 2.971 -33.875 -32.594 1 90.12 295 ASP B N 1
ATOM 5182 C CA . ASP B 1 295 ? 2.301 -32.844 -31.844 1 90.12 295 ASP B CA 1
ATOM 5183 C C . ASP B 1 295 ? 0.919 -33.281 -31.375 1 90.12 295 ASP B C 1
ATOM 5185 O O . ASP B 1 295 ? -0.1 -32.781 -31.844 1 90.12 295 ASP B O 1
ATOM 5189 N N . PRO B 1 296 ? 0.964 -34.281 -30.406 1 90.69 296 PRO B N 1
ATOM 5190 C CA . PRO B 1 296 ? -0.312 -34.812 -29.938 1 90.69 296 PRO B CA 1
ATOM 5191 C C . PRO B 1 296 ? -1.051 -33.844 -29 1 90.69 296 PRO B C 1
ATOM 5193 O O . PRO B 1 296 ? -0.465 -32.875 -28.531 1 90.69 296 PRO B O 1
ATOM 5196 N N . VAL B 1 297 ? -2.375 -34.125 -28.922 1 88.88 297 VAL B N 1
ATOM 5197 C CA . VAL B 1 297 ? -3.139 -33.438 -27.875 1 88.88 297 VAL B CA 1
ATOM 5198 C C . VAL B 1 297 ? -2.688 -33.969 -26.5 1 88.88 297 VAL B C 1
ATOM 5200 O O . VAL B 1 297 ? -2.848 -35.125 -26.188 1 88.88 297 VAL B O 1
ATOM 5203 N N . ALA B 1 298 ? -2.105 -33.125 -25.75 1 88 298 ALA B N 1
ATOM 5204 C CA . ALA B 1 298 ? -1.494 -33.5 -24.484 1 88 298 ALA B CA 1
ATOM 5205 C C . ALA B 1 298 ? -2.521 -34.125 -23.547 1 88 298 ALA B C 1
ATOM 5207 O O . ALA B 1 298 ? -2.244 -35.125 -22.906 1 88 298 ALA B O 1
ATOM 5208 N N . ALA B 1 299 ? -3.689 -33.562 -23.484 1 88.12 299 ALA B N 1
ATOM 5209 C CA . ALA B 1 299 ? -4.734 -34.062 -22.594 1 88.12 299 ALA B CA 1
ATOM 5210 C C . ALA B 1 299 ? -5.098 -35.5 -22.922 1 88.12 299 ALA B C 1
ATOM 5212 O O . ALA B 1 299 ? -5.359 -36.312 -22.031 1 88.12 299 ALA B O 1
ATOM 5213 N N . ASP B 1 300 ? -5.066 -35.844 -24.125 1 90.25 300 ASP B N 1
ATOM 5214 C CA . ASP B 1 300 ? -5.422 -37.188 -24.562 1 90.25 300 ASP B CA 1
ATOM 5215 C C . ASP B 1 300 ? -4.398 -38.219 -24.062 1 90.25 300 ASP B C 1
ATOM 5217 O O . ASP B 1 300 ? -4.762 -39.281 -23.594 1 90.25 300 ASP B O 1
ATOM 5221 N N . VAL B 1 301 ? -3.176 -37.844 -24.234 1 92.06 301 VAL B N 1
ATOM 5222 C CA . VAL B 1 301 ? -2.107 -38.75 -23.812 1 92.06 301 VAL B CA 1
ATOM 5223 C C . VAL B 1 301 ? -2.178 -38.938 -22.297 1 92.06 301 VAL B C 1
ATOM 5225 O O . VAL B 1 301 ? -2.174 -40.062 -21.812 1 92.06 301 VAL B O 1
ATOM 5228 N N . ILE B 1 302 ? -2.309 -37.844 -21.594 1 92.69 302 ILE B N 1
ATOM 5229 C CA . ILE B 1 302 ? -2.328 -37.875 -20.141 1 92.69 302 ILE B CA 1
ATOM 5230 C C . ILE B 1 302 ? -3.549 -38.656 -19.656 1 92.69 302 ILE B C 1
ATOM 5232 O O . ILE B 1 302 ? -3.447 -39.469 -18.75 1 92.69 302 ILE B O 1
ATOM 5236 N N . ALA B 1 303 ? -4.672 -38.406 -20.25 1 92 303 ALA B N 1
ATOM 5237 C CA . ALA B 1 303 ? -5.902 -39.094 -19.859 1 92 303 ALA B CA 1
ATOM 5238 C C . ALA B 1 303 ? -5.785 -40.594 -20.094 1 92 303 ALA B C 1
ATOM 5240 O O . ALA B 1 303 ? -6.227 -41.375 -19.281 1 92 303 ALA B O 1
ATOM 5241 N N . THR B 1 304 ? -5.215 -40.938 -21.234 1 93.12 304 THR B N 1
ATOM 5242 C CA . THR B 1 304 ? -5.047 -42.375 -21.578 1 93.12 304 THR B CA 1
ATOM 5243 C C . THR B 1 304 ? -4.219 -43.062 -20.516 1 93.12 304 THR B C 1
ATOM 5245 O O . THR B 1 304 ? -4.594 -44.156 -20.047 1 93.12 304 THR B O 1
ATOM 5248 N N . PHE B 1 305 ? -3.15 -42.5 -20.109 1 94.88 305 PHE B N 1
ATOM 5249 C CA . PHE B 1 305 ? -2.277 -43.125 -19.141 1 94.88 305 PHE B CA 1
ATOM 5250 C C . PHE B 1 305 ? -2.881 -43.062 -17.734 1 94.88 305 PHE B C 1
ATOM 5252 O O . PHE B 1 305 ? -2.658 -43.938 -16.906 1 94.88 305 PHE B O 1
ATOM 5259 N N . GLN B 1 306 ? -3.627 -42 -17.484 1 93.38 306 GLN B N 1
ATOM 5260 C CA . GLN B 1 306 ? -4.352 -41.969 -16.219 1 93.38 306 GLN B CA 1
ATOM 5261 C C . GLN B 1 306 ? -5.312 -43.125 -16.094 1 93.38 306 GLN B C 1
ATOM 5263 O O . GLN B 1 306 ? -5.387 -43.781 -15.039 1 93.38 306 GLN B O 1
ATOM 5268 N N . ILE B 1 307 ? -6 -43.406 -17.094 1 92.81 307 ILE B N 1
ATOM 5269 C CA . ILE B 1 307 ? -6.941 -44.5 -17.125 1 92.81 307 ILE B CA 1
ATOM 5270 C C . ILE B 1 307 ? -6.191 -45.844 -16.938 1 92.81 307 ILE B C 1
ATOM 5272 O O . ILE B 1 307 ? -6.648 -46.719 -16.203 1 92.81 307 ILE B O 1
ATOM 5276 N N . ALA B 1 308 ? -5.051 -45.938 -17.609 1 94.38 308 ALA B N 1
ATOM 5277 C CA . ALA B 1 308 ? -4.25 -47.156 -17.5 1 94.38 308 ALA B CA 1
ATOM 5278 C C . ALA B 1 308 ? -3.779 -47.375 -16.062 1 94.38 308 ALA B C 1
ATOM 5280 O O . ALA B 1 308 ? -3.861 -48.469 -15.523 1 94.38 308 ALA B O 1
ATOM 5281 N N . TYR B 1 309 ? -3.307 -46.281 -15.422 1 93.19 309 TYR B N 1
ATOM 5282 C CA . TYR B 1 309 ? -2.904 -46.344 -14.023 1 93.19 309 TYR B CA 1
ATOM 5283 C C . TYR B 1 309 ? -4.082 -46.75 -13.141 1 93.19 309 TYR B C 1
ATOM 5285 O O . TYR B 1 309 ? -3.945 -47.594 -12.258 1 93.19 309 TYR B O 1
ATOM 5293 N N . ARG B 1 310 ? -5.18 -46.156 -13.391 1 90.75 310 ARG B N 1
ATOM 5294 C CA . ARG B 1 310 ? -6.371 -46.438 -12.602 1 90.75 310 ARG B CA 1
ATOM 5295 C C . ARG B 1 310 ? -6.801 -47.906 -12.758 1 90.75 310 ARG B C 1
ATOM 5297 O O . ARG B 1 310 ? -7.199 -48.531 -11.781 1 90.75 310 ARG B O 1
ATOM 5304 N N . LYS B 1 311 ? -6.734 -48.375 -13.922 1 90.44 311 LYS B N 1
ATOM 5305 C CA . LYS B 1 311 ? -7.078 -49.781 -14.18 1 90.44 311 LYS B CA 1
ATOM 5306 C C . LYS B 1 311 ? -6.145 -50.719 -13.43 1 90.44 311 LYS B C 1
ATOM 5308 O O . LYS B 1 311 ? -6.594 -51.688 -12.812 1 90.44 311 LYS B O 1
ATOM 5313 N N . LEU B 1 312 ? -4.883 -50.438 -13.484 1 90.94 312 LEU B N 1
ATOM 5314 C CA . LEU B 1 312 ? -3.906 -51.281 -12.781 1 90.94 312 LEU B CA 1
ATOM 5315 C C . LEU B 1 312 ? -4.148 -51.219 -11.273 1 90.94 312 LEU B C 1
ATOM 5317 O O . LEU B 1 312 ? -4.102 -52.281 -10.602 1 90.94 312 LEU B O 1
ATOM 5321 N N . LEU B 1 313 ? -4.441 -50.062 -10.781 1 89 313 LEU B N 1
ATOM 5322 C CA . LEU B 1 313 ? -4.672 -49.875 -9.352 1 89 313 LEU B CA 1
ATOM 5323 C C . LEU B 1 313 ? -5.957 -50.594 -8.922 1 89 313 LEU B C 1
ATOM 5325 O O . LEU B 1 313 ? -6.031 -51.125 -7.82 1 89 313 LEU B O 1
ATOM 5329 N N . SER B 1 314 ? -6.949 -50.531 -9.797 1 88.88 314 SER B N 1
ATOM 5330 C CA . SER B 1 314 ? -8.227 -51.156 -9.492 1 88.88 314 SER B CA 1
ATOM 5331 C C . SER B 1 314 ? -8.07 -52.688 -9.383 1 88.88 314 SER B C 1
ATOM 5333 O O . SER B 1 314 ? -8.82 -53.344 -8.656 1 88.88 314 SER B O 1
ATOM 5335 N N . LEU B 1 315 ? -7.125 -53.219 -10.086 1 86.69 315 LEU B N 1
ATOM 5336 C CA . LEU B 1 315 ? -6.863 -54.656 -10.039 1 86.69 315 LEU B CA 1
ATOM 5337 C C . LEU B 1 315 ? -6.199 -55.062 -8.727 1 86.69 315 LEU B C 1
ATOM 5339 O O . LEU B 1 315 ? -6.34 -56.188 -8.273 1 86.69 315 LEU B O 1
ATOM 5343 N N . VAL B 1 316 ? -5.555 -54.062 -8.133 1 80.19 316 VAL B N 1
ATOM 5344 C CA . VAL B 1 316 ? -4.887 -54.312 -6.859 1 80.19 316 VAL B CA 1
ATOM 5345 C C . VAL B 1 316 ? -5.863 -54.094 -5.707 1 80.19 316 VAL B C 1
ATOM 5347 O O . VAL B 1 316 ? -5.895 -54.875 -4.754 1 80.19 316 VAL B O 1
ATOM 5350 N N . ASP B 1 317 ? -6.629 -52.75 -5.668 1 70.81 317 ASP B N 1
ATOM 5351 C CA . ASP B 1 317 ? -7.496 -52.312 -4.566 1 70.81 317 ASP B CA 1
ATOM 5352 C C . ASP B 1 317 ? -8.766 -53.156 -4.527 1 70.81 317 ASP B C 1
ATOM 5354 O O . ASP B 1 317 ? -9.469 -53.188 -3.512 1 70.81 317 ASP B O 1
ATOM 5358 N N . HIS B 1 318 ? -9.414 -53.594 -5.551 1 55.81 318 HIS B N 1
ATOM 5359 C CA . HIS B 1 318 ? -10.609 -54.375 -5.348 1 55.81 318 HIS B CA 1
ATOM 5360 C C . HIS B 1 318 ? -10.453 -55.312 -4.16 1 55.81 318 HIS B C 1
ATOM 5362 O O . HIS B 1 318 ? -11.438 -55.656 -3.492 1 55.81 318 HIS B O 1
ATOM 5368 N N . GLN B 1 319 ? -9.336 -55.75 -3.732 1 44.19 319 GLN B N 1
ATOM 5369 C CA . GLN B 1 319 ? -9.344 -56.375 -2.414 1 44.19 319 GLN B CA 1
ATOM 5370 C C . GLN B 1 319 ? -9.453 -55.312 -1.31 1 44.19 319 GLN B C 1
ATOM 5372 O O . GLN B 1 319 ? -9.953 -55.625 -0.22 1 44.19 319 GLN B O 1
ATOM 5377 N N . TYR B 1 320 ? -9.031 -54.062 -1.37 1 39.03 320 TYR B N 1
ATOM 5378 C CA . TYR B 1 320 ? -9.086 -53 -0.371 1 39.03 320 TYR B CA 1
ATOM 5379 C C . TYR B 1 320 ? -10.469 -52.375 -0.322 1 39.03 320 TYR B C 1
ATOM 5381 O O . TYR B 1 320 ? -10.945 -52 0.75 1 39.03 320 TYR B O 1
ATOM 5389 N N . ASN B 1 321 ? -11.188 -52 -1.391 1 39.91 321 ASN B N 1
ATOM 5390 C CA . ASN B 1 321 ? -12.531 -51.469 -1.241 1 39.91 321 ASN B CA 1
ATOM 5391 C C . ASN B 1 321 ? -13.461 -52.469 -0.554 1 39.91 321 ASN B C 1
ATOM 5393 O O . ASN B 1 321 ? -14.547 -52.094 -0.101 1 39.91 321 ASN B O 1
ATOM 5397 N N . THR B 1 322 ? -13.195 -53.719 -0.534 1 37.75 322 THR B N 1
ATOM 5398 C CA . THR B 1 322 ? -14.039 -54.469 0.39 1 37.75 322 THR B CA 1
ATOM 5399 C C . THR B 1 322 ? -13.773 -54.062 1.831 1 37.75 322 THR B C 1
ATOM 5401 O O . THR B 1 322 ? -14.641 -54.188 2.693 1 37.75 322 THR B O 1
ATOM 5404 N N . PHE B 1 323 ? -12.547 -53.594 2.258 1 32.88 323 PHE B N 1
ATOM 5405 C CA . PHE B 1 323 ? -12.352 -53.125 3.631 1 32.88 323 PHE B CA 1
ATOM 5406 C C . PHE B 1 323 ? -12.93 -51.75 3.83 1 32.88 323 PHE B C 1
ATOM 5408 O O . PHE B 1 323 ? -13.461 -51.438 4.898 1 32.88 323 PHE B O 1
ATOM 5415 N N . LEU B 1 324 ? -12.664 -50.719 2.926 1 35.25 324 LEU B N 1
ATOM 5416 C CA . LEU B 1 324 ? -13.164 -49.375 3.281 1 35.25 324 LEU B CA 1
ATOM 5417 C C . LEU B 1 324 ? -14.688 -49.375 3.287 1 35.25 324 LEU B C 1
ATOM 5419 O O . LEU B 1 324 ? -15.297 -48.438 3.83 1 35.25 324 LEU B O 1
ATOM 5423 N N . ASN B 1 325 ? -15.391 -50.156 2.566 1 35.12 325 ASN B N 1
ATOM 5424 C CA . ASN B 1 325 ? -16.828 -50.125 2.771 1 35.12 325 ASN B CA 1
ATOM 5425 C C . ASN B 1 325 ? -17.203 -50.531 4.188 1 35.12 325 ASN B C 1
ATOM 5427 O O . ASN B 1 325 ? -18.312 -50.25 4.656 1 35.12 325 ASN B O 1
ATOM 5431 N N . ASN B 1 326 ? -16.531 -51.469 4.883 1 33.75 326 ASN B N 1
ATOM 5432 C CA . ASN B 1 326 ? -17.062 -51.719 6.215 1 33.75 326 ASN B CA 1
ATOM 5433 C C . ASN B 1 326 ? -16.688 -50.625 7.199 1 33.75 326 ASN B C 1
ATOM 5435 O O . ASN B 1 326 ? -17.234 -50.562 8.297 1 33.75 326 ASN B O 1
ATOM 5439 N N . GLY B 1 327 ? -15.43 -50.156 7.402 1 31 327 GLY B N 1
ATOM 5440 C CA . GLY B 1 327 ? -15.188 -49.219 8.5 1 31 327 GLY B CA 1
ATOM 5441 C C . GLY B 1 327 ? -15.742 -47.844 8.234 1 31 327 GLY B C 1
ATOM 5442 O O . GLY B 1 327 ? -15.633 -47.312 7.125 1 31 327 GLY B O 1
ATOM 5443 N N . ASN B 1 328 ? -16.891 -47.344 8.984 1 31.12 328 ASN B N 1
ATOM 5444 C CA . ASN B 1 328 ? -17.641 -46.125 9.25 1 31.12 328 ASN B CA 1
ATOM 5445 C C . ASN B 1 328 ? -16.703 -44.938 9.5 1 31.12 328 ASN B C 1
ATOM 5447 O O . ASN B 1 328 ? -17.109 -43.938 10.094 1 31.12 328 ASN B O 1
ATOM 5451 N N . CYS B 1 329 ? -15.414 -45.031 9.406 1 26.17 329 CYS B N 1
ATOM 5452 C CA . CYS B 1 329 ? -14.766 -43.875 10.047 1 26.17 329 CYS B CA 1
ATOM 5453 C C . CYS B 1 329 ? -15.227 -42.562 9.422 1 26.17 329 CYS B C 1
ATOM 5455 O O . CYS B 1 329 ? -14.43 -41.625 9.266 1 26.17 329 CYS B O 1
ATOM 5457 N N . THR B 1 330 ? -16.469 -42.438 8.906 1 26.22 330 THR B N 1
ATOM 5458 C CA . THR B 1 330 ? -17.062 -41.125 8.57 1 26.22 330 THR B CA 1
ATOM 5459 C C . THR B 1 330 ? -17.031 -40.188 9.766 1 26.22 330 THR B C 1
ATOM 5461 O O . THR B 1 330 ? -17.562 -39.094 9.703 1 26.22 330 THR B O 1
ATOM 5464 N N . ASN B 1 331 ? -16.688 -40.656 10.992 1 26.41 331 ASN B N 1
ATOM 5465 C CA . ASN B 1 331 ? -17.078 -39.688 12.016 1 26.41 331 ASN B CA 1
ATOM 5466 C C . ASN B 1 331 ? -16.25 -38.406 11.93 1 26.41 331 ASN B C 1
ATOM 5468 O O . ASN B 1 331 ? -16.203 -37.625 12.891 1 26.41 331 ASN B O 1
ATOM 5472 N N . GLN B 1 332 ? -15.18 -38.281 11.172 1 23.16 332 GLN B N 1
ATOM 5473 C CA . GLN B 1 332 ? -14.555 -37.031 11.555 1 23.16 332 GLN B CA 1
ATOM 5474 C C . GLN B 1 332 ? -15.539 -35.875 11.422 1 23.16 332 GLN B C 1
ATOM 5476 O O . GLN B 1 332 ? -16.203 -35.719 10.391 1 23.16 332 GLN B O 1
ATOM 5481 N N . THR B 1 333 ? -15.984 -35.25 12.523 1 24.3 333 THR B N 1
ATOM 5482 C CA . THR B 1 333 ? -16.688 -34.062 13.008 1 24.3 333 THR B CA 1
ATOM 5483 C C . THR B 1 333 ? -16.266 -32.812 12.211 1 24.3 333 THR B C 1
ATOM 5485 O O . THR B 1 333 ? -15.094 -32.656 11.898 1 24.3 333 THR B O 1
ATOM 5488 N N . ASN B 1 334 ? -17.25 -32.125 11.578 1 22.53 334 ASN B N 1
ATOM 5489 C CA . ASN B 1 334 ? -17.547 -30.844 10.977 1 22.53 334 ASN B CA 1
ATOM 5490 C C . ASN B 1 334 ? -17.062 -29.688 11.844 1 22.53 334 ASN B C 1
ATOM 5492 O O . ASN B 1 334 ? -17.781 -29.234 12.734 1 22.53 334 ASN B O 1
ATOM 5496 N N . TYR B 1 335 ? -15.945 -29.703 12.562 1 20.59 335 TYR B N 1
ATOM 5497 C CA . TYR B 1 335 ? -15.766 -28.422 13.227 1 20.59 335 TYR B CA 1
ATOM 5498 C C . TYR B 1 335 ? -15.852 -27.266 12.234 1 20.59 335 TYR B C 1
ATOM 5500 O O . TYR B 1 335 ? -15.133 -27.25 11.234 1 20.59 335 TYR B O 1
ATOM 5508 N N . GLU B 1 336 ? -17.094 -26.578 12.125 1 22.78 336 GLU B N 1
ATOM 5509 C CA . GLU B 1 336 ? -17.703 -25.312 11.742 1 22.78 336 GLU B CA 1
ATOM 5510 C C . GLU B 1 336 ? -16.844 -24.141 12.211 1 22.78 336 GLU B C 1
ATOM 5512 O O . GLU B 1 336 ? -17.344 -23.016 12.32 1 22.78 336 GLU B O 1
ATOM 5517 N N . ASP B 1 337 ? -15.57 -24.094 12.445 1 20.86 337 ASP B N 1
ATOM 5518 C CA . ASP B 1 337 ? -15.172 -22.766 12.914 1 20.86 337 ASP B CA 1
ATOM 5519 C C . ASP B 1 337 ? -15.664 -21.672 11.969 1 20.86 337 ASP B C 1
ATOM 5521 O O . ASP B 1 337 ? -15.75 -21.891 10.758 1 20.86 337 ASP B O 1
ATOM 5525 N N . GLY B 1 338 ? -16.25 -20.469 12.523 1 20.38 338 GLY B N 1
ATOM 5526 C CA . GLY B 1 338 ? -16.797 -19.125 12.383 1 20.38 338 GLY B CA 1
ATOM 5527 C C . GLY B 1 338 ? -15.945 -18.234 11.5 1 20.38 338 GLY B C 1
ATOM 5528 O O . GLY B 1 338 ? -14.75 -18.062 11.742 1 20.38 338 GLY B O 1
ATOM 5529 N N . LEU B 1 339 ? -16.078 -18.188 10.227 1 17.7 339 LEU B N 1
ATOM 5530 C CA . LEU B 1 339 ? -16.172 -16.828 9.727 1 17.7 339 LEU B CA 1
ATOM 5531 C C . LEU B 1 339 ? -17.5 -16.188 10.133 1 17.7 339 LEU B C 1
ATOM 5533 O O . LEU B 1 339 ? -18.547 -16.859 10.133 1 17.7 339 LEU B O 1
#

InterPro domains:
  IPR026169 Mitochondria-eating protein [PTHR21771] (18-277)

pLDDT: mean 75.52, std 20.44, range [17.7, 95.44]

Solvent-accessible surface area (backbone atoms only — not comparable to full-atom values): 38022 Å² total; per-residue (Å²): 104,67,42,79,67,57,74,77,70,64,89,63,53,70,66,55,51,53,51,47,43,55,50,58,72,68,51,88,71,88,50,63,73,63,51,57,69,71,50,75,62,48,70,62,45,52,72,42,59,76,78,31,38,67,48,50,26,52,52,49,54,56,50,66,77,41,92,66,51,73,73,59,51,56,62,65,37,61,67,59,46,51,47,48,51,38,52,50,45,27,41,53,53,48,52,54,53,52,47,58,61,44,57,67,69,76,70,70,74,90,74,66,80,62,74,69,62,52,77,86,47,48,65,52,52,51,55,33,48,28,52,35,49,49,39,45,38,70,76,40,60,65,55,59,54,54,49,50,52,51,34,49,50,40,50,50,40,59,59,45,37,52,66,73,38,62,36,89,44,100,92,40,75,35,47,63,66,56,49,48,50,50,50,44,50,52,50,49,52,50,50,49,52,49,44,49,54,52,50,52,52,44,50,49,42,43,70,72,55,57,63,76,79,59,45,54,64,48,52,43,61,30,29,46,65,54,48,56,49,48,44,53,51,42,49,52,50,42,52,51,48,49,50,58,63,64,36,60,59,66,67,39,49,59,54,49,50,49,52,51,43,52,52,39,50,51,46,43,52,40,54,50,50,42,50,51,52,52,49,51,53,62,68,61,47,52,94,37,42,43,70,68,57,92,63,42,42,46,46,58,56,47,50,41,48,29,51,24,44,49,53,57,46,50,50,50,36,62,67,44,56,64,51,57,72,65,62,71,81,68,68,81,75,80,80,72,77,84,126,104,68,42,78,67,58,75,78,70,65,90,63,54,71,65,56,50,54,50,45,42,53,50,58,74,69,50,88,72,89,50,63,74,64,53,58,69,73,50,77,64,48,71,62,46,53,73,43,60,75,78,32,39,66,48,51,27,52,52,49,54,58,51,66,76,42,91,68,51,76,73,58,50,58,62,62,36,62,66,58,46,49,48,48,51,40,52,51,45,27,42,53,52,48,53,52,51,49,46,59,63,42,59,67,69,78,71,69,77,91,72,66,78,62,75,67,63,50,76,86,48,48,65,51,53,52,55,33,50,26,51,36,49,50,39,44,38,71,75,39,62,64,55,59,55,54,50,50,52,52,33,48,50,41,50,50,40,59,59,44,38,54,67,74,40,61,36,89,43,100,93,39,75,36,47,64,68,56,50,50,49,49,49,45,50,51,51,49,52,50,51,49,51,50,44,50,54,50,50,52,52,45,50,51,41,46,68,72,58,53,62,78,79,54,44,54,63,47,54,43,61,31,29,46,65,53,50,55,50,48,45,53,50,41,49,52,52,42,54,52,47,49,52,58,64,63,37,59,60,67,67,40,50,59,54,49,52,49,54,50,42,53,52,39,50,50,46,43,52,42,51,51,50,43,49,51,52,50,50,52,54,62,69,62,47,52,95,39,41,44,69,68,57,90,64,41,43,45,46,58,55,47,48,43,48,30,50,24,44,49,52,56,46,49,51,53,36,62,68,47,58,63,52,60,72,65,62,69,78,71,66,78,76,79,82,68,84,81,126